Protein AF-A0A960T1N4-F1 (afdb_monomer_lite)

Sequence (589 aa):
AGEVPFADLPDKIVRTATLTGWKQAELLASTSDSPKPLFHDLAARSVGLLTDVRSGGFRKDLSLYLERPASKAPKEPLYMIDGEAGINMSELWVYYNLWRELETGASVAYTTGGSIAPDIARLQIAELRADMLKDPGYIYKQPSFVSIRTLLSFHAREVKVSGRIVKRLAVVADPIVTMWNPLDVPVVLSPAFNSVKFCQIPYDITIKRPSGDEKMSLCRILGGSDKGWQYMTLVVGKTLPVVLKPGEVLMFSQGANTEITSYKAGLNYINAEPGWNFGGGIAFDVKTVDGKYIETAGNETFTYEIEPNSITSYGSQDWLLTGHGLYYKGVSGSESYDIGGLAIDQIHGMPPERIRAAEHLDFFDKIKASGTRPLSFEQLVGRKEAFMRFSFDTKTEADSERPGRFLSRLNPKAFSIDIQSLDAQEAETLPVEVKIEAINDFRNIAVNATGQSYFGGGATAKCGGNIVITHTIPREPPASLAAFQHALANGFHPISSPDSPPLLPQISHAIGNSAASPVIPADRTSSQLTGPRALADHSFLANQALWDSWFLSGVAPQTAPTFSQPREQEEVARDFLGGTRPLPNNRYR

Foldseek 3Di:
DDDDPPPVPPPDPVCVVVDQFPQVVCVVDPHSCVCVVCPVVDGSDDDDAQFLPPPTDHFDAVQVLLQDPPVPQFFAALDDDPNAGWFGSLLVSLQLCCLVQWAAADWDAALLGDTDHRPATAHAQDQAPVVNLVRLNNLLLDWFWFKKKWFKWKFWEFDQDPNATKTFIWIFIWIKTKTWNQEQGKHWHPPKKKKKFAFADQKWKWKAFPVGIFIDGPCVQLVNDPPGGGSEIEIGCNVPTHIAHAQFMWMKIADAPAAAAERDPDYHYGYIGFADHPHYGYIGTDAGPVRHTDIGSDFTKIWMWMGGHQDFQDDPAFQFRMWMWMANPDPDDPRIATQAGETEQGADDSPPGTDGRNVQCVQVPIQDPVLIDMDTSVNNYSHIGTFKMKMKGQDACPPDPQHDDQVFQDLSSLRYHYHYPSDPLSQNFERIGIDMDTDPDCQLQAADPSSFFFDHNDGHPVGGDSGHHDAYRDNHRDQWQLNCLRSSTTRDRSNDGSRDRGATRHGHSLTPDQDADPSDPPVDQWDADPDPHIHGSSNNSSHSSDVSRYHHQQLAFPCGPVRPDTDHSVRSVCCCVVVNDGHPPNVPD

Secondary structure (DSSP, 8-state):
-PPPTTTTS-TT-TTGGGS--GGGGGGGSSSTTTTGGGTTT--SS-----B-TTTSSBPEEHHHHHSS-GGG----BS-EETTEE-SBHHHHHHHHHGGGG-B--S-EE-TTSSEE-TTS-BEE--SSHHHHTT-TTGGGGSPEEEEEEEEEEEEEEEEEETTEEEEEEEEEEEEEEEEE--BSS-EE-TT-EEEEEE----EEEEEEETTEEEEEEHHHHTT-BTTB--SEEEEESSSS--EEPTTBEEEEEEPTT---EEP-SS--EEEEEES---S--EEEE-B-TTS-B-EESS--EEEEEEEE---B--TTS-EEEEEEEEESS-SSSTTEEEEEEEEES-SSS--SS--BGGG-TTTS----GGG---EETTTTBT-EEEEEEEEEEE--TTT-SS-S--TTT--TT--EEEESS--HHHHHHSSEEEEEEE-S-STTS---TTSB--BSS-SSTTT-BSB---BPPPSS---SGGGGGG---SS--TT--TTSPPPBSP-SS-TT-----TTS-TT-SEEEETTTEEEE-HHHHHHHHHHHHEE----S---STT-SS---HHHHHHHHHTTSS--SSTT--

Radius of gyration: 29.97 Å; chains: 1; bounding box: 75×59×112 Å

Structure (mmCIF, N/CA/C/O backbone):
data_AF-A0A960T1N4-F1
#
_entry.id   AF-A0A960T1N4-F1
#
loop_
_atom_site.group_PDB
_atom_site.id
_atom_site.type_symbol
_atom_site.label_atom_id
_atom_site.label_alt_id
_atom_site.label_comp_id
_atom_site.label_asym_id
_atom_site.label_entity_id
_atom_site.label_seq_id
_atom_site.pdbx_PDB_ins_code
_atom_site.Cartn_x
_atom_site.Cartn_y
_atom_site.Cartn_z
_atom_site.occupancy
_atom_site.B_iso_or_equiv
_atom_site.auth_seq_id
_atom_site.auth_comp_id
_atom_site.auth_asym_id
_atom_site.auth_atom_id
_atom_site.pdbx_PDB_model_num
ATOM 1 N N . ALA A 1 1 ? 35.792 -12.967 -68.060 1.00 40.69 1 ALA A N 1
ATOM 2 C CA . ALA A 1 1 ? 35.376 -13.591 -66.791 1.00 40.69 1 ALA A CA 1
ATOM 3 C C . ALA A 1 1 ? 35.907 -12.704 -65.678 1.00 40.69 1 ALA A C 1
ATOM 5 O O . ALA A 1 1 ? 37.091 -12.399 -65.719 1.00 40.69 1 ALA A O 1
ATOM 6 N N . GLY A 1 2 ? 35.039 -12.171 -64.815 1.00 42.47 2 GLY A N 1
ATOM 7 C CA . GLY A 1 2 ? 35.466 -11.286 -63.726 1.00 42.47 2 GLY A CA 1
ATOM 8 C C . GLY A 1 2 ? 36.273 -12.059 -62.687 1.00 42.47 2 GLY A C 1
ATOM 9 O O . GLY A 1 2 ? 36.007 -13.243 -62.477 1.00 42.47 2 GLY A O 1
ATOM 10 N N . GLU A 1 3 ? 37.267 -11.409 -62.085 1.00 47.41 3 GLU A N 1
ATOM 11 C CA . GLU A 1 3 ? 38.031 -11.978 -60.974 1.00 47.41 3 GLU A CA 1
ATOM 12 C C . GLU A 1 3 ? 37.078 -12.431 -59.865 1.00 47.41 3 GLU A C 1
ATOM 14 O O . GLU A 1 3 ? 36.160 -11.704 -59.479 1.00 47.41 3 GLU A O 1
ATOM 19 N N . VAL A 1 4 ? 37.280 -13.658 -59.380 1.00 48.91 4 VAL A N 1
ATOM 20 C CA . VAL A 1 4 ? 36.544 -14.180 -58.230 1.00 48.91 4 VAL A CA 1
ATOM 21 C C . VAL A 1 4 ? 37.052 -13.412 -57.011 1.00 48.91 4 VAL A C 1
ATOM 23 O O . VAL A 1 4 ? 38.241 -13.526 -56.694 1.00 48.91 4 VAL A O 1
ATOM 26 N N . PRO A 1 5 ? 36.207 -12.628 -56.317 1.00 45.28 5 PRO A N 1
ATOM 27 C CA . PRO A 1 5 ? 36.627 -11.988 -55.083 1.00 45.28 5 PRO A CA 1
ATOM 28 C C . PRO A 1 5 ? 37.143 -13.071 -54.133 1.00 45.28 5 PRO A C 1
ATOM 30 O O . PRO A 1 5 ? 36.512 -14.122 -54.013 1.00 45.28 5 PRO A O 1
ATOM 33 N N . PHE A 1 6 ? 38.265 -12.811 -53.459 1.00 58.50 6 PHE A N 1
ATOM 34 C CA . PHE A 1 6 ? 38.874 -13.704 -52.464 1.00 58.50 6 PHE A CA 1
ATOM 35 C C . PHE A 1 6 ? 39.669 -14.916 -52.985 1.00 58.50 6 PHE A C 1
ATOM 37 O O . PHE A 1 6 ? 39.923 -15.837 -52.209 1.00 58.50 6 PHE A O 1
ATOM 44 N N . ALA A 1 7 ? 40.114 -14.906 -54.246 1.00 59.88 7 ALA A N 1
ATOM 45 C CA . ALA A 1 7 ? 41.015 -15.937 -54.784 1.00 59.88 7 ALA A CA 1
ATOM 46 C C . ALA A 1 7 ? 42.318 -16.109 -53.967 1.00 59.88 7 ALA A C 1
ATOM 48 O O . ALA A 1 7 ? 42.868 -17.205 -53.924 1.00 59.88 7 ALA A O 1
ATOM 49 N N . ASP A 1 8 ? 42.751 -15.055 -53.266 1.00 62.91 8 ASP A N 1
ATOM 50 C CA . ASP A 1 8 ? 43.971 -15.043 -52.450 1.00 62.91 8 ASP A CA 1
ATOM 51 C C . ASP A 1 8 ? 43.733 -15.352 -50.957 1.00 62.91 8 ASP A C 1
ATOM 53 O O . ASP A 1 8 ? 44.634 -15.175 -50.132 1.00 62.91 8 ASP A O 1
ATOM 57 N N . LEU A 1 9 ? 42.527 -15.785 -50.555 1.00 56.16 9 LEU A N 1
ATOM 58 C CA . LEU A 1 9 ? 42.321 -16.223 -49.172 1.00 56.16 9 LEU A CA 1
ATOM 59 C C . LEU A 1 9 ? 43.059 -17.551 -48.935 1.00 56.16 9 LEU A C 1
ATOM 61 O O . LEU A 1 9 ? 42.821 -18.513 -49.661 1.00 56.16 9 LEU A O 1
ATOM 65 N N . PRO A 1 10 ? 43.906 -17.659 -47.894 1.00 59.91 10 PRO A N 1
ATOM 66 C CA . PRO A 1 10 ? 44.594 -18.905 -47.590 1.00 59.91 10 PRO A CA 1
ATOM 67 C C . PRO A 1 10 ? 43.589 -20.033 -47.323 1.00 59.91 10 PRO A C 1
ATOM 69 O O . PRO A 1 10 ? 42.675 -19.867 -46.511 1.00 59.91 10 PRO A O 1
ATOM 72 N N . ASP A 1 11 ? 43.812 -21.199 -47.943 1.00 57.75 11 ASP A N 1
ATOM 73 C CA . ASP A 1 11 ? 42.936 -22.391 -47.953 1.00 57.75 11 ASP A CA 1
ATOM 74 C C . ASP A 1 11 ? 42.453 -22.877 -46.569 1.00 57.75 11 ASP A C 1
ATOM 76 O O . ASP A 1 11 ? 41.540 -23.699 -46.463 1.00 57.75 11 ASP A O 1
ATOM 80 N N . LYS A 1 12 ? 43.054 -22.389 -45.477 1.00 55.06 12 LYS A N 1
ATOM 81 C CA . LYS A 1 12 ? 42.706 -22.736 -44.095 1.00 55.06 12 LYS A CA 1
ATOM 82 C C . LYS A 1 12 ? 42.731 -21.529 -43.160 1.00 55.06 12 LYS A C 1
ATOM 84 O O . LYS A 1 12 ? 43.499 -21.481 -42.200 1.00 55.06 12 LYS A O 1
ATOM 89 N N . ILE A 1 13 ? 41.825 -20.577 -43.358 1.00 56.25 13 ILE A N 1
ATOM 90 C CA . ILE A 1 13 ? 41.434 -19.699 -42.249 1.00 56.25 13 ILE A CA 1
ATOM 91 C C . ILE A 1 13 ? 40.570 -20.527 -41.292 1.00 56.25 13 ILE A C 1
ATOM 93 O O . ILE A 1 13 ? 39.386 -20.721 -41.524 1.00 56.25 13 ILE A O 1
ATOM 97 N N . VAL A 1 14 ? 41.139 -21.003 -40.181 1.00 55.75 14 VAL A N 1
ATOM 98 C CA . VAL A 1 14 ? 40.428 -21.813 -39.162 1.00 55.75 14 VAL A CA 1
ATOM 99 C C . VAL A 1 14 ? 39.133 -21.135 -38.664 1.00 55.75 14 VAL A C 1
ATOM 101 O O . VAL A 1 14 ? 38.191 -21.802 -38.248 1.00 55.75 14 VAL A O 1
ATOM 104 N N . ARG A 1 15 ? 39.037 -19.802 -38.774 1.00 53.38 15 ARG A N 1
ATOM 105 C CA . ARG A 1 15 ? 37.844 -19.019 -38.415 1.00 53.38 15 ARG A CA 1
ATOM 106 C C . ARG A 1 15 ? 36.721 -19.026 -39.461 1.00 53.38 15 ARG A C 1
ATOM 108 O O . ARG A 1 15 ? 35.589 -18.733 -39.087 1.00 53.38 15 ARG A O 1
ATOM 115 N N . THR A 1 16 ? 36.944 -19.384 -40.729 1.00 53.34 16 THR A N 1
ATOM 116 C CA . THR A 1 16 ? 35.835 -19.446 -41.709 1.00 53.34 16 THR A CA 1
ATOM 117 C C . THR A 1 16 ? 34.876 -20.599 -41.423 1.00 53.34 16 THR A C 1
ATOM 119 O O . THR A 1 16 ? 33.690 -20.474 -41.705 1.00 53.34 16 THR A O 1
ATOM 122 N N . ALA A 1 17 ? 35.335 -21.660 -40.751 1.00 52.78 17 ALA A N 1
ATOM 123 C CA . ALA A 1 17 ? 34.476 -22.730 -40.235 1.00 52.78 17 ALA A CA 1
ATOM 124 C C . ALA A 1 17 ? 33.491 -22.256 -39.144 1.00 52.78 17 ALA A C 1
ATOM 126 O O . ALA A 1 17 ? 32.502 -22.931 -38.876 1.00 52.78 17 ALA A O 1
ATOM 127 N N . THR A 1 18 ? 33.736 -21.089 -38.533 1.00 53.38 18 THR A N 1
ATOM 128 C CA . THR A 1 18 ? 32.827 -20.465 -37.553 1.00 53.38 18 THR A CA 1
ATOM 129 C C . THR A 1 18 ? 31.870 -19.445 -38.177 1.00 53.38 18 THR A C 1
ATOM 131 O O . THR A 1 18 ? 30.992 -18.925 -37.488 1.00 53.38 18 THR A O 1
ATOM 134 N N . LEU A 1 19 ? 32.004 -19.151 -39.477 1.00 52.41 19 LEU A N 1
ATOM 135 C CA . LEU A 1 19 ? 31.086 -18.256 -40.176 1.00 52.41 19 LEU A CA 1
ATOM 136 C C . LEU A 1 19 ? 29.764 -18.974 -40.454 1.00 52.41 19 LEU A C 1
ATOM 138 O O . LEU A 1 19 ? 29.708 -19.951 -41.196 1.00 52.41 19 LEU A O 1
ATOM 142 N N . THR A 1 20 ? 28.683 -18.427 -39.902 1.00 59.84 20 THR A N 1
ATOM 143 C CA . THR A 1 20 ? 27.304 -18.788 -40.249 1.00 59.84 20 THR A CA 1
ATOM 144 C C . THR A 1 20 ? 27.104 -18.576 -41.758 1.00 59.84 20 THR A C 1
ATOM 146 O O . THR A 1 20 ? 27.259 -17.450 -42.261 1.00 59.84 20 THR A O 1
ATOM 149 N N . GLY A 1 21 ? 26.817 -19.656 -42.488 1.00 68.31 21 GLY A N 1
ATOM 150 C CA . GLY A 1 21 ? 26.819 -19.696 -43.954 1.00 68.31 21 GLY A CA 1
ATOM 151 C C . GLY A 1 21 ? 26.046 -20.894 -44.508 1.00 68.31 21 GLY A C 1
ATOM 152 O O . GLY A 1 21 ? 25.559 -21.724 -43.745 1.00 68.31 21 GLY A O 1
ATOM 153 N N . TRP A 1 22 ? 25.938 -20.992 -45.837 1.00 70.81 22 TRP A N 1
ATOM 154 C CA . TRP A 1 22 ? 25.068 -21.970 -46.516 1.00 70.81 22 TRP A CA 1
ATOM 155 C C . TRP A 1 22 ? 25.285 -23.424 -46.081 1.00 70.81 22 TRP A C 1
ATOM 157 O O . TRP A 1 22 ? 24.331 -24.183 -45.960 1.00 70.81 22 TRP A O 1
ATOM 167 N N . LYS A 1 23 ? 26.531 -23.787 -45.753 1.00 71.62 23 LYS A N 1
ATOM 168 C CA . LYS A 1 23 ? 26.897 -25.125 -45.267 1.00 71.62 23 LYS A CA 1
ATOM 169 C C . LYS A 1 23 ? 26.141 -25.564 -44.009 1.00 71.62 23 LYS A C 1
ATOM 171 O O . LYS A 1 23 ? 26.018 -26.753 -43.770 1.00 71.62 23 LYS A O 1
ATOM 176 N N . GLN A 1 24 ? 25.613 -24.645 -43.199 1.00 71.50 24 GLN A N 1
ATOM 177 C CA . GLN A 1 24 ? 24.796 -25.025 -42.042 1.00 71.50 24 GLN A CA 1
ATOM 178 C C . GLN A 1 24 ? 23.401 -25.519 -42.430 1.00 71.50 24 GLN A C 1
ATOM 180 O O . GLN A 1 24 ? 22.818 -26.287 -41.673 1.00 71.50 24 GLN A O 1
ATOM 185 N N . ALA A 1 25 ? 22.881 -25.149 -43.605 1.00 71.12 25 ALA A N 1
ATOM 186 C CA . ALA A 1 25 ? 21.634 -25.721 -44.111 1.00 71.12 25 ALA A CA 1
ATOM 187 C C . ALA A 1 25 ? 21.772 -27.235 -44.367 1.00 71.12 25 ALA A C 1
ATOM 189 O O . ALA A 1 25 ? 20.788 -27.962 -44.269 1.00 71.12 25 ALA A O 1
ATOM 190 N N . GLU A 1 26 ? 22.996 -27.726 -44.607 1.00 72.94 26 GLU A N 1
ATOM 191 C CA . GLU A 1 26 ? 23.301 -29.158 -44.746 1.00 72.94 26 GLU A CA 1
ATOM 192 C C . GLU A 1 26 ? 23.101 -29.929 -43.430 1.00 72.94 26 GLU A C 1
ATOM 194 O O . GLU A 1 26 ? 22.809 -31.119 -43.470 1.00 72.94 26 GLU A O 1
ATOM 199 N N . LEU A 1 27 ? 23.192 -29.266 -42.266 1.00 71.00 27 LEU A N 1
ATOM 200 C CA . LEU A 1 27 ? 22.958 -29.889 -40.951 1.00 71.00 27 LEU A CA 1
ATOM 201 C C . LEU A 1 27 ? 21.478 -30.195 -40.687 1.00 71.00 27 LEU A C 1
ATOM 203 O O . LEU A 1 27 ? 21.164 -30.999 -39.814 1.00 71.00 27 LEU A O 1
ATOM 207 N N . LEU A 1 28 ? 20.577 -29.523 -41.404 1.00 66.94 28 LEU A N 1
ATOM 208 C CA . LEU A 1 28 ? 19.127 -29.662 -41.258 1.00 66.94 28 LEU A CA 1
ATOM 209 C C . LEU A 1 28 ? 18.521 -30.563 -42.344 1.00 66.94 28 LEU A C 1
ATOM 211 O O . LEU A 1 28 ? 17.302 -30.714 -42.403 1.00 66.94 28 LEU A O 1
ATOM 215 N N . ALA A 1 29 ? 19.355 -31.154 -43.202 1.00 75.81 29 ALA A N 1
ATOM 216 C CA . ALA A 1 29 ? 18.930 -31.958 -44.334 1.00 75.81 29 ALA A CA 1
ATOM 217 C C . ALA A 1 29 ? 19.445 -33.400 -44.247 1.00 75.81 29 ALA A C 1
ATOM 219 O O . ALA A 1 29 ? 20.456 -33.691 -43.614 1.00 75.81 29 ALA A O 1
ATOM 220 N N . SER A 1 30 ? 18.747 -34.319 -44.915 1.00 78.81 30 SER A N 1
ATOM 221 C CA . SER A 1 30 ? 19.113 -35.741 -44.963 1.00 78.81 30 SER A CA 1
ATOM 222 C C . SER A 1 30 ? 20.388 -36.013 -45.770 1.00 78.81 30 SER A C 1
ATOM 224 O O . SER A 1 30 ? 21.045 -37.029 -45.554 1.00 78.81 30 SER A O 1
ATOM 226 N N . THR A 1 31 ? 20.751 -35.112 -46.686 1.00 79.81 31 THR A N 1
ATOM 227 C CA . THR A 1 31 ? 22.010 -35.128 -47.441 1.00 79.81 31 THR A CA 1
ATOM 228 C C . THR A 1 31 ? 22.520 -33.701 -47.647 1.00 79.81 31 THR A C 1
ATOM 230 O O . THR A 1 31 ? 21.728 -32.761 -47.735 1.00 79.81 31 THR A O 1
ATOM 233 N N . SER A 1 32 ? 23.837 -33.533 -47.790 1.00 75.50 32 SER A N 1
ATOM 234 C CA . SER A 1 32 ? 24.477 -32.227 -48.029 1.00 75.50 32 SER A CA 1
ATOM 235 C C . SER A 1 32 ? 24.067 -31.557 -49.348 1.00 75.50 32 SER A C 1
ATOM 237 O O . SER A 1 32 ? 24.200 -30.346 -49.497 1.00 75.50 32 SER A O 1
ATOM 239 N N . ASP A 1 33 ? 23.531 -32.314 -50.307 1.00 80.06 33 ASP A N 1
ATOM 240 C CA . ASP A 1 33 ? 23.063 -31.777 -51.590 1.00 80.06 33 ASP A CA 1
ATOM 241 C C . ASP A 1 33 ? 21.619 -31.259 -51.547 1.00 80.06 33 ASP A C 1
ATOM 243 O O . ASP A 1 33 ? 21.245 -30.412 -52.358 1.00 80.06 33 ASP A O 1
ATOM 247 N N . SER A 1 34 ? 20.813 -31.727 -50.592 1.00 82.31 34 SER A N 1
ATOM 248 C CA . SER A 1 34 ? 19.380 -31.414 -50.507 1.00 82.31 34 SER A CA 1
ATOM 249 C C . SER A 1 34 ? 19.052 -29.911 -50.382 1.00 82.31 34 SER A C 1
ATOM 251 O O . SER A 1 34 ? 18.058 -29.488 -50.968 1.00 82.31 34 SER A O 1
ATOM 253 N N . PRO A 1 35 ? 19.853 -29.066 -49.698 1.00 78.19 35 PRO A N 1
ATOM 254 C CA . PRO A 1 35 ? 19.597 -27.622 -49.625 1.00 78.19 35 PRO A CA 1
ATOM 255 C C . PRO A 1 35 ? 20.037 -26.828 -50.864 1.00 78.19 35 PRO A C 1
ATOM 257 O O . PRO A 1 35 ? 19.716 -25.646 -50.963 1.00 78.19 35 PRO A O 1
ATOM 260 N N . LYS A 1 36 ? 20.805 -27.417 -51.795 1.00 78.75 36 LYS A N 1
ATOM 261 C CA . LYS A 1 36 ? 21.379 -26.688 -52.945 1.00 78.75 36 LYS A CA 1
ATOM 262 C C . LYS A 1 36 ? 20.330 -26.080 -53.889 1.00 78.75 36 LYS A C 1
ATOM 264 O O . LYS A 1 36 ? 20.540 -24.942 -54.299 1.00 78.75 36 LYS A O 1
ATOM 269 N N . PRO A 1 37 ? 19.214 -26.759 -54.230 1.00 84.44 37 PRO A N 1
ATOM 270 C CA . PRO A 1 37 ? 18.174 -26.167 -55.075 1.00 84.44 37 PRO A CA 1
ATOM 271 C C . PRO A 1 37 ? 17.483 -24.966 -54.423 1.00 84.44 37 PRO A C 1
ATOM 273 O O . PRO A 1 37 ? 17.016 -24.081 -55.128 1.00 84.44 37 PRO A O 1
ATOM 276 N N . LEU A 1 38 ? 17.477 -24.910 -53.088 1.00 78.81 38 LEU A N 1
ATOM 277 C CA . LEU A 1 38 ? 16.861 -23.848 -52.296 1.00 78.81 38 LEU A CA 1
ATOM 278 C C . LEU A 1 38 ? 17.796 -22.645 -52.098 1.00 78.81 38 LEU A C 1
ATOM 280 O O . LEU A 1 38 ? 17.579 -21.853 -51.185 1.00 78.81 38 LEU A O 1
ATOM 284 N N . PHE A 1 39 ? 18.852 -22.507 -52.914 1.00 73.12 39 PHE A N 1
ATOM 285 C CA . PHE A 1 39 ? 19.860 -21.441 -52.798 1.00 73.12 39 PHE A CA 1
ATOM 286 C C . PHE A 1 39 ? 19.264 -20.030 -52.726 1.00 73.12 39 PHE A C 1
ATOM 288 O O . PHE A 1 39 ? 19.790 -19.167 -52.027 1.00 73.12 39 PHE A O 1
ATOM 295 N N . HIS A 1 40 ? 18.153 -19.808 -53.427 1.00 73.44 40 HIS A N 1
ATOM 296 C CA . HIS A 1 40 ? 17.436 -18.535 -53.424 1.00 73.44 40 HIS A CA 1
ATOM 297 C C . HIS A 1 40 ? 16.292 -18.471 -52.401 1.00 73.44 40 HIS A C 1
ATOM 299 O O . HIS A 1 40 ? 15.774 -17.386 -52.153 1.00 73.44 40 HIS A O 1
ATOM 305 N N . ASP A 1 41 ? 15.928 -19.604 -51.795 1.00 72.44 41 ASP A N 1
ATOM 306 C CA . ASP A 1 41 ? 14.761 -19.744 -50.915 1.00 72.44 41 ASP A CA 1
ATOM 307 C C . ASP A 1 41 ? 15.138 -19.776 -49.428 1.00 72.44 41 ASP A C 1
ATOM 309 O O . ASP A 1 41 ? 14.337 -19.420 -48.563 1.00 72.44 41 ASP A O 1
ATOM 313 N N . LEU A 1 42 ? 16.361 -20.199 -49.107 1.00 69.50 42 LEU A N 1
ATOM 314 C CA . LEU A 1 42 ? 16.902 -20.161 -47.752 1.00 69.50 42 LEU A CA 1
ATOM 315 C C . LEU A 1 42 ? 17.902 -19.008 -47.635 1.00 69.50 42 LEU A C 1
ATOM 317 O O . LEU A 1 42 ? 18.512 -18.575 -48.604 1.00 69.50 42 LEU A O 1
ATOM 321 N N . ALA A 1 43 ? 18.096 -18.498 -46.426 1.00 67.12 43 ALA A N 1
ATOM 322 C CA . ALA A 1 43 ? 19.183 -17.582 -46.123 1.00 67.12 43 ALA A CA 1
ATOM 323 C C . ALA A 1 43 ? 19.846 -18.047 -44.830 1.00 67.12 43 ALA A C 1
ATOM 325 O O . ALA A 1 43 ? 19.178 -18.285 -43.828 1.00 67.12 43 ALA A O 1
ATOM 326 N N . ALA A 1 44 ? 21.180 -18.121 -44.812 1.00 64.44 44 ALA A N 1
ATOM 327 C CA . ALA A 1 44 ? 21.929 -18.452 -43.594 1.00 64.44 44 ALA A CA 1
ATOM 328 C C . ALA A 1 44 ? 21.851 -17.343 -42.520 1.00 64.44 44 ALA A C 1
ATOM 330 O O . ALA A 1 44 ? 22.433 -17.466 -41.442 1.00 64.44 44 ALA A O 1
ATOM 331 N N . ARG A 1 45 ? 21.199 -16.219 -42.846 1.00 59.47 45 ARG A N 1
ATOM 332 C CA . ARG A 1 45 ? 21.027 -15.028 -42.014 1.00 59.47 45 ARG A CA 1
ATOM 333 C C . ARG A 1 45 ? 19.667 -14.420 -42.343 1.00 59.47 45 ARG A C 1
ATOM 335 O O . ARG A 1 45 ? 19.414 -14.124 -43.505 1.00 59.47 45 ARG A O 1
ATOM 342 N N . SER A 1 46 ? 18.831 -14.198 -41.334 1.00 59.16 46 SER A N 1
ATOM 343 C CA . SER A 1 46 ? 17.655 -13.337 -41.473 1.00 59.16 46 SER A CA 1
ATOM 344 C C . SER A 1 46 ? 18.067 -11.919 -41.084 1.00 59.16 46 SER A C 1
ATOM 346 O O . SER A 1 46 ? 18.477 -11.686 -39.946 1.00 59.16 46 SER A O 1
ATOM 348 N N . VAL A 1 47 ? 18.040 -10.995 -42.045 1.00 64.50 47 VAL A N 1
ATOM 349 C CA . VAL A 1 47 ? 18.208 -9.558 -41.796 1.00 64.50 47 VAL A CA 1
ATOM 350 C C . VAL A 1 47 ? 16.849 -8.931 -42.053 1.00 64.50 47 VAL A C 1
ATOM 352 O O . VAL A 1 47 ? 16.426 -8.792 -43.196 1.00 64.50 47 VAL A O 1
ATOM 355 N N . GLY A 1 48 ? 16.136 -8.642 -40.970 1.00 67.50 48 GLY A N 1
ATOM 356 C CA . GLY A 1 48 ? 14.838 -7.986 -41.016 1.00 67.50 48 GLY A CA 1
ATOM 357 C C . GLY A 1 48 ? 14.979 -6.503 -40.715 1.00 67.50 48 GLY A C 1
ATOM 358 O O . GLY A 1 48 ? 15.804 -6.101 -39.895 1.00 67.50 48 GLY A O 1
ATOM 359 N N . LEU A 1 49 ? 14.144 -5.692 -41.355 1.00 79.38 49 LEU A N 1
ATOM 360 C CA . LEU A 1 49 ? 13.914 -4.326 -40.907 1.00 79.38 49 LEU A CA 1
ATOM 361 C C . LEU A 1 49 ? 13.087 -4.357 -39.617 1.00 79.38 49 LEU A C 1
ATOM 363 O O . LEU A 1 49 ? 12.163 -5.165 -39.488 1.00 79.38 49 LEU A O 1
ATOM 367 N N . LEU A 1 50 ? 13.391 -3.455 -38.682 1.00 85.75 50 LEU A N 1
ATOM 368 C CA . LEU A 1 50 ? 12.576 -3.244 -37.487 1.00 85.75 50 LEU A CA 1
ATOM 369 C C . LEU A 1 50 ? 11.253 -2.599 -37.895 1.00 85.75 50 LEU A C 1
ATOM 371 O O . LEU A 1 50 ? 11.130 -1.377 -37.942 1.00 85.75 50 LEU A O 1
ATOM 375 N N . THR A 1 51 ? 10.279 -3.435 -38.231 1.00 88.88 51 THR A N 1
ATOM 376 C CA . THR A 1 51 ? 8.977 -3.011 -38.743 1.00 88.88 51 THR A CA 1
ATOM 377 C C . THR A 1 51 ? 7.895 -3.137 -37.681 1.00 88.88 51 THR A C 1
ATOM 379 O O . THR A 1 51 ? 7.902 -4.066 -36.864 1.00 88.88 51 THR A O 1
ATOM 382 N N . ASP A 1 52 ? 6.996 -2.158 -37.669 1.00 89.81 52 ASP A N 1
ATOM 383 C CA . ASP A 1 52 ? 5.726 -2.250 -36.961 1.00 89.81 52 ASP A CA 1
ATOM 384 C C . ASP A 1 52 ? 4.784 -3.064 -37.848 1.00 89.81 52 ASP A C 1
ATOM 386 O O . ASP A 1 52 ? 4.294 -2.596 -38.876 1.00 89.81 52 ASP A O 1
ATOM 390 N N . VAL A 1 53 ? 4.591 -4.327 -37.480 1.00 82.12 53 VAL A N 1
ATOM 391 C CA . VAL A 1 53 ? 3.783 -5.276 -38.257 1.00 82.12 53 VAL A CA 1
ATOM 392 C C . VAL A 1 53 ? 2.283 -5.027 -38.115 1.00 82.12 53 VAL A C 1
ATOM 394 O O . VAL A 1 53 ? 1.512 -5.509 -38.940 1.00 82.12 53 VAL A O 1
ATOM 397 N N . ARG A 1 54 ? 1.864 -4.277 -37.090 1.00 84.12 54 ARG A N 1
ATOM 398 C CA . ARG A 1 54 ? 0.459 -3.980 -36.806 1.00 84.12 54 ARG A CA 1
ATOM 399 C C . ARG A 1 54 ? -0.006 -2.755 -37.579 1.00 84.12 54 ARG A C 1
ATOM 401 O O . ARG A 1 54 ? -1.055 -2.792 -38.216 1.00 84.12 54 ARG A O 1
ATOM 408 N N . SER A 1 55 ? 0.763 -1.676 -37.498 1.00 86.69 55 SER A N 1
ATOM 409 C CA . SER A 1 55 ? 0.399 -0.378 -38.079 1.00 86.69 55 SER A CA 1
ATOM 410 C C . SER A 1 55 ? 1.078 -0.123 -39.427 1.00 86.69 55 SER A C 1
ATOM 412 O O . SER A 1 55 ? 0.722 0.822 -40.130 1.00 86.69 55 SER A O 1
ATOM 414 N N . GLY A 1 56 ? 2.050 -0.962 -39.795 1.00 86.88 56 GLY A N 1
ATOM 415 C CA . GLY A 1 56 ? 2.943 -0.730 -40.923 1.00 86.88 56 GLY A CA 1
ATOM 416 C C . GLY A 1 56 ? 4.034 0.297 -40.598 1.00 86.88 56 GLY A C 1
ATOM 417 O O . GLY A 1 56 ? 3.913 1.125 -39.697 1.00 86.88 56 GLY A O 1
ATOM 418 N N . GLY A 1 57 ? 5.120 0.269 -41.372 1.00 89.56 57 GLY A N 1
ATOM 419 C CA . GLY A 1 57 ? 6.252 1.185 -41.203 1.00 89.56 57 GLY A CA 1
ATOM 420 C C . GLY A 1 57 ? 7.322 0.667 -40.239 1.00 89.56 57 GLY A C 1
ATOM 421 O O . GLY A 1 57 ? 7.431 -0.535 -40.003 1.00 89.56 57 GLY A O 1
ATOM 422 N N . PHE A 1 58 ? 8.163 1.574 -39.735 1.00 92.44 58 PHE A N 1
ATOM 423 C CA . PHE A 1 58 ? 9.272 1.242 -38.838 1.00 92.44 58 PHE A CA 1
ATOM 424 C C . PHE A 1 58 ? 8.874 1.361 -37.370 1.00 92.44 58 PHE A C 1
ATOM 426 O O . PHE A 1 58 ? 8.148 2.280 -36.985 1.00 92.44 58 PHE A O 1
ATOM 433 N N . ARG A 1 59 ? 9.428 0.476 -36.539 1.00 93.88 59 ARG A N 1
ATOM 434 C CA . ARG A 1 59 ? 9.350 0.619 -35.084 1.00 93.88 59 ARG A CA 1
ATOM 435 C C . ARG A 1 59 ? 10.077 1.878 -34.632 1.00 93.88 59 ARG A C 1
ATOM 437 O O . ARG A 1 59 ? 11.067 2.298 -35.231 1.00 93.88 59 ARG A O 1
ATOM 444 N N . LYS A 1 60 ? 9.610 2.444 -33.528 1.00 93.94 60 LYS A N 1
ATOM 445 C CA . LYS A 1 60 ? 10.197 3.614 -32.878 1.00 93.94 60 LYS A CA 1
ATOM 446 C C . LYS A 1 60 ? 11.194 3.187 -31.807 1.00 93.94 60 LYS A C 1
ATOM 448 O O . LYS A 1 60 ? 10.989 2.192 -31.112 1.00 93.94 60 LYS A O 1
ATOM 453 N N . ASP A 1 61 ? 12.264 3.959 -31.670 1.00 94.44 61 ASP A N 1
ATOM 454 C CA . ASP A 1 61 ? 13.306 3.697 -30.682 1.00 94.44 61 ASP A CA 1
ATOM 455 C C . ASP A 1 61 ? 12.937 4.300 -29.324 1.00 94.44 61 ASP A C 1
ATOM 457 O O . ASP A 1 61 ? 12.915 5.520 -29.140 1.00 94.44 61 ASP A O 1
ATOM 461 N N . LEU A 1 62 ? 12.651 3.423 -28.370 1.00 96.19 62 LEU A N 1
ATOM 462 C CA . LEU A 1 62 ? 12.269 3.783 -27.017 1.00 96.19 62 LEU A CA 1
ATOM 463 C C . LEU A 1 62 ? 13.465 4.305 -26.201 1.00 96.19 62 LEU A C 1
ATOM 465 O O . LEU A 1 62 ? 13.249 5.108 -25.300 1.00 96.19 62 LEU A O 1
ATOM 469 N N . SER A 1 63 ? 14.713 3.942 -26.536 1.00 95.44 63 SER A N 1
ATOM 470 C CA . SER A 1 63 ? 15.904 4.441 -25.825 1.00 95.44 63 SER A CA 1
ATOM 471 C C . SER A 1 63 ? 16.007 5.950 -26.022 1.00 95.44 63 SER A C 1
ATOM 473 O O . SER A 1 63 ? 16.015 6.719 -25.067 1.00 95.44 63 SER A O 1
ATOM 475 N N . LEU A 1 64 ? 15.952 6.402 -27.277 1.00 94.06 64 LEU A N 1
ATOM 476 C CA . LEU A 1 64 ? 15.944 7.831 -27.604 1.00 94.06 64 LEU A CA 1
ATOM 477 C C . LEU A 1 64 ? 14.704 8.551 -27.060 1.00 94.06 64 LEU A C 1
ATOM 479 O O . LEU A 1 64 ? 14.764 9.728 -26.703 1.00 94.06 64 LEU A O 1
ATOM 483 N N . TYR A 1 65 ? 13.566 7.858 -27.017 1.00 95.94 65 TYR A N 1
ATOM 484 C CA . TYR A 1 65 ? 12.318 8.433 -26.536 1.00 95.94 65 TYR A CA 1
ATOM 485 C C . TYR A 1 65 ? 12.324 8.692 -25.024 1.00 95.94 65 TYR A C 1
ATOM 487 O O . TYR A 1 65 ? 11.820 9.728 -24.584 1.00 95.94 65 TYR A O 1
ATOM 495 N N . LEU A 1 66 ? 12.910 7.780 -24.241 1.00 96.25 66 LEU A N 1
ATOM 496 C CA . LEU A 1 66 ? 12.915 7.835 -22.778 1.00 96.25 66 LEU A CA 1
ATOM 497 C C . LEU A 1 66 ? 14.154 8.520 -22.175 1.00 96.25 66 LEU A C 1
ATOM 499 O O . LEU A 1 66 ? 14.103 8.941 -21.025 1.00 96.25 66 LEU A O 1
ATOM 503 N N . GLU A 1 67 ? 15.223 8.745 -22.944 1.00 94.75 67 GLU A N 1
ATOM 504 C CA . GLU A 1 67 ? 16.388 9.560 -22.526 1.00 94.75 67 GLU A CA 1
ATOM 505 C C . GLU A 1 67 ? 16.116 11.080 -22.531 1.00 94.75 67 GLU A C 1
ATOM 507 O O . GLU A 1 67 ? 17.016 11.907 -22.386 1.00 94.75 67 GLU A O 1
ATOM 512 N N . ARG A 1 68 ? 14.856 11.493 -22.701 1.00 92.94 68 ARG A N 1
ATOM 513 C CA . ARG A 1 68 ? 14.460 12.902 -22.588 1.00 92.94 68 ARG A CA 1
ATOM 514 C C . ARG A 1 68 ? 14.646 13.401 -21.151 1.00 92.94 68 ARG A C 1
ATOM 516 O O . ARG A 1 68 ? 14.372 12.653 -20.216 1.00 92.94 68 ARG A O 1
ATOM 523 N N . PRO A 1 69 ? 15.018 14.679 -20.943 1.00 91.38 69 PRO A N 1
ATOM 524 C CA . PRO A 1 69 ? 15.068 15.255 -19.601 1.00 91.38 69 PRO A CA 1
ATOM 525 C C . PRO A 1 69 ? 13.670 15.282 -18.969 1.00 91.38 69 PRO A C 1
ATOM 527 O O . PRO A 1 69 ? 12.674 15.382 -19.686 1.00 91.38 69 PRO A O 1
ATOM 530 N N . ALA A 1 70 ? 13.595 15.300 -17.635 1.00 88.69 70 ALA A N 1
ATOM 531 C CA . ALA A 1 70 ? 12.333 15.273 -16.882 1.00 88.69 70 ALA A CA 1
ATOM 532 C C . ALA A 1 70 ? 11.310 16.338 -17.335 1.00 88.69 70 ALA A C 1
ATOM 534 O O . ALA A 1 70 ? 10.115 16.067 -17.425 1.00 88.69 70 ALA A O 1
ATOM 535 N N . SER A 1 71 ? 11.768 17.539 -17.713 1.00 89.19 71 SER A N 1
ATOM 536 C CA . SER A 1 71 ? 10.912 18.625 -18.226 1.00 89.19 71 SER A CA 1
ATOM 537 C C . SER A 1 71 ? 10.228 18.319 -19.566 1.00 89.19 71 SER A C 1
ATOM 539 O O . SER A 1 71 ? 9.265 18.990 -19.933 1.00 89.19 71 SER A O 1
ATOM 541 N N . LYS A 1 72 ? 10.722 17.317 -20.299 1.00 91.69 72 LYS A N 1
ATOM 542 C CA . LYS A 1 72 ? 10.191 16.819 -21.574 1.00 91.69 72 LYS A CA 1
ATOM 543 C C . LYS A 1 72 ? 9.832 15.330 -21.501 1.00 91.69 72 LYS A C 1
ATOM 545 O O . LYS A 1 72 ? 9.728 14.690 -22.551 1.00 91.69 72 LYS A O 1
ATOM 550 N N . ALA A 1 73 ? 9.678 14.782 -20.293 1.00 90.31 73 ALA A N 1
ATOM 551 C CA . ALA A 1 73 ? 9.267 13.399 -20.112 1.00 90.31 73 ALA A CA 1
ATOM 552 C C . ALA A 1 73 ? 7.927 13.162 -20.840 1.00 90.31 73 ALA A C 1
ATOM 554 O O . ALA A 1 73 ? 7.019 13.997 -20.722 1.00 90.31 73 ALA A O 1
ATOM 555 N N . PRO A 1 74 ? 7.808 12.078 -21.625 1.00 93.19 74 PRO A N 1
ATOM 556 C CA . PRO A 1 74 ? 6.564 11.731 -22.297 1.00 93.19 74 PRO A CA 1
ATOM 557 C C . PRO A 1 74 ? 5.480 11.387 -21.269 1.00 93.19 74 PRO A C 1
ATOM 559 O O . PRO A 1 74 ? 5.782 10.946 -20.161 1.00 93.19 74 PRO A O 1
ATOM 562 N N . LYS A 1 75 ? 4.215 11.633 -21.617 1.00 90.69 75 LYS A N 1
ATOM 563 C CA . LYS A 1 75 ? 3.067 11.522 -20.689 1.00 90.69 75 LYS A CA 1
ATOM 564 C C . LYS A 1 75 ? 1.884 10.772 -21.272 1.00 90.69 75 LYS A C 1
ATOM 566 O O . LYS A 1 75 ? 0.936 10.468 -20.559 1.00 90.69 75 LYS A O 1
ATOM 571 N N . GLU A 1 76 ? 1.922 10.523 -22.569 1.00 92.56 76 GLU A N 1
ATOM 572 C CA . GLU A 1 76 ? 0.837 9.911 -23.296 1.00 92.56 76 GLU A CA 1
ATOM 573 C C . GLU A 1 76 ? 0.558 8.488 -22.793 1.00 92.56 76 GLU A C 1
ATOM 575 O O . GLU A 1 76 ? 1.489 7.735 -22.478 1.00 92.56 76 GLU A O 1
ATOM 580 N N . PRO A 1 77 ? -0.724 8.120 -22.707 1.00 94.31 77 PRO A N 1
ATOM 581 C CA . PRO A 1 77 ? -1.132 6.772 -22.364 1.00 94.31 77 PRO A CA 1
ATOM 582 C C . PRO A 1 77 ? -0.762 5.803 -23.490 1.00 94.31 77 PRO A C 1
ATOM 584 O O . PRO A 1 77 ? -0.833 6.147 -24.671 1.00 94.31 77 PRO A O 1
ATOM 587 N N . LEU A 1 78 ? -0.402 4.570 -23.132 1.00 94.75 78 LEU A N 1
ATOM 588 C CA . LEU A 1 78 ? -0.244 3.483 -24.102 1.00 94.75 78 LEU A CA 1
ATOM 589 C C . LEU A 1 78 ? -1.600 3.062 -24.687 1.00 94.75 78 LEU A C 1
ATOM 591 O O . LEU A 1 78 ? -1.664 2.616 -25.830 1.00 94.75 78 LEU A O 1
ATOM 595 N N . TYR A 1 79 ? -2.673 3.196 -23.903 1.00 94.50 79 TYR A N 1
ATOM 596 C CA . TYR A 1 79 ? -4.059 2.920 -24.281 1.00 94.50 79 TYR A CA 1
ATOM 597 C C . TYR A 1 79 ? -5.031 3.670 -23.359 1.00 94.50 79 TYR A C 1
ATOM 599 O O . TYR A 1 79 ? -4.679 4.064 -22.247 1.00 94.50 79 TYR A O 1
ATOM 607 N N . MET A 1 80 ? -6.267 3.829 -23.828 1.00 93.88 80 MET A N 1
ATOM 608 C CA . MET A 1 80 ? -7.377 4.451 -23.105 1.00 93.88 80 MET A CA 1
ATOM 609 C C . MET A 1 80 ? -8.572 3.500 -23.114 1.00 93.88 80 MET A C 1
ATOM 611 O O . MET A 1 80 ? -8.829 2.892 -24.154 1.00 93.88 80 MET A O 1
ATOM 615 N N . ILE A 1 81 ? -9.323 3.417 -22.016 1.00 92.50 81 ILE A N 1
ATOM 616 C CA . ILE A 1 81 ? -10.618 2.722 -21.949 1.00 92.50 81 ILE A CA 1
ATOM 617 C C . ILE A 1 81 ? -11.654 3.717 -21.434 1.00 92.50 81 ILE A C 1
ATOM 619 O O . ILE A 1 81 ? -11.459 4.301 -20.379 1.00 92.50 81 ILE A O 1
ATOM 623 N N . ASP A 1 82 ? -12.724 3.945 -22.196 1.00 87.25 82 ASP A N 1
ATOM 624 C CA . ASP A 1 82 ? -13.843 4.825 -21.816 1.00 87.25 82 ASP A CA 1
ATOM 625 C C . ASP A 1 82 ? -13.438 6.237 -21.341 1.00 87.25 82 ASP A C 1
ATOM 627 O O . ASP A 1 82 ? -14.113 6.860 -20.529 1.00 87.25 82 ASP A O 1
ATOM 631 N N . GLY A 1 83 ? -12.338 6.769 -21.884 1.00 86.06 83 GLY A N 1
ATOM 632 C CA . GLY A 1 83 ? -11.804 8.086 -21.519 1.00 86.06 83 GLY A CA 1
ATOM 633 C C . GLY A 1 83 ? -10.816 8.075 -20.349 1.00 86.06 83 GLY A C 1
ATOM 634 O O . GLY A 1 83 ? -10.167 9.094 -20.123 1.00 86.06 83 GLY A O 1
ATOM 635 N N . GLU A 1 84 ? -10.620 6.931 -19.694 1.00 85.88 84 GLU A N 1
ATOM 636 C CA . GLU A 1 84 ? -9.634 6.724 -18.632 1.00 85.88 84 GLU A CA 1
ATOM 637 C C . GLU A 1 84 ? -8.288 6.253 -19.195 1.00 85.88 84 GLU A C 1
ATOM 639 O O . GLU A 1 84 ? -8.218 5.391 -20.082 1.00 85.88 84 GLU A O 1
ATOM 644 N N . ALA A 1 85 ? -7.200 6.819 -18.670 1.00 89.19 85 ALA A N 1
ATOM 645 C CA . ALA A 1 85 ? -5.842 6.477 -19.073 1.00 89.19 85 ALA A CA 1
ATOM 646 C C . ALA A 1 85 ? -5.356 5.190 -18.401 1.00 89.19 85 ALA A C 1
ATOM 648 O O . ALA A 1 85 ? -5.392 5.048 -17.182 1.00 89.19 85 ALA A O 1
ATOM 649 N N . GLY A 1 86 ? -4.858 4.255 -19.211 1.00 92.44 86 GLY A N 1
ATOM 650 C CA . GLY A 1 86 ? -4.115 3.102 -18.718 1.00 92.44 86 GLY A CA 1
ATOM 651 C C . GLY A 1 86 ? -2.642 3.421 -18.463 1.00 92.44 86 GLY A C 1
ATOM 652 O O . GLY A 1 86 ? -2.247 4.581 -18.324 1.00 92.44 86 GLY A O 1
ATOM 653 N N . ILE A 1 87 ? -1.810 2.371 -18.465 1.00 94.19 87 ILE A N 1
ATOM 654 C CA . ILE A 1 87 ? -0.346 2.503 -18.370 1.00 94.19 87 ILE A CA 1
ATOM 655 C C . ILE A 1 87 ? 0.149 3.532 -19.385 1.00 94.19 87 ILE A C 1
ATOM 657 O O . ILE A 1 87 ? -0.261 3.508 -20.546 1.00 94.19 87 ILE A O 1
ATOM 661 N N . ASN A 1 88 ? 1.042 4.418 -18.959 1.00 93.56 88 ASN A N 1
ATOM 662 C CA . ASN A 1 88 ? 1.481 5.554 -19.758 1.00 93.56 88 ASN A CA 1
ATOM 663 C C . ASN A 1 88 ? 3.009 5.664 -19.868 1.00 93.56 88 ASN A C 1
ATOM 665 O O . ASN A 1 88 ? 3.778 5.048 -19.129 1.00 93.56 88 ASN A O 1
ATOM 669 N N . MET A 1 89 ? 3.463 6.481 -20.817 1.00 94.56 89 MET A N 1
ATOM 670 C CA . MET A 1 89 ? 4.888 6.664 -21.093 1.00 94.56 89 MET A CA 1
ATOM 671 C C . MET A 1 89 ? 5.638 7.376 -19.963 1.00 94.56 89 MET A C 1
ATOM 673 O O . MET A 1 89 ? 6.855 7.221 -19.877 1.00 94.56 89 MET A O 1
ATOM 677 N N . SER A 1 90 ? 4.949 8.095 -19.065 1.00 92.31 90 SER A N 1
ATOM 678 C CA . SER A 1 90 ? 5.608 8.717 -17.909 1.00 92.31 90 SER A CA 1
ATOM 679 C C . SER A 1 90 ? 6.041 7.679 -16.877 1.00 92.31 90 SER A C 1
ATOM 681 O O . SER A 1 90 ? 7.147 7.770 -16.352 1.00 92.31 90 SER A O 1
ATOM 683 N N . GLU A 1 91 ? 5.238 6.637 -16.653 1.00 93.31 91 GLU A N 1
ATOM 684 C CA . GLU A 1 91 ? 5.596 5.522 -15.770 1.00 93.31 91 GLU A CA 1
ATOM 685 C C . GLU A 1 91 ? 6.808 4.747 -16.312 1.00 93.31 91 GLU A C 1
ATOM 687 O O . GLU A 1 91 ? 7.729 4.419 -15.557 1.00 93.31 91 GLU A O 1
ATOM 692 N N . LEU A 1 92 ? 6.854 4.515 -17.632 1.00 95.69 92 LEU A N 1
ATOM 693 C CA . LEU A 1 92 ? 8.006 3.880 -18.285 1.00 95.69 92 LEU A CA 1
ATOM 694 C C . LEU A 1 92 ? 9.247 4.767 -18.230 1.00 95.69 92 LEU A C 1
ATOM 696 O O . LEU A 1 92 ? 10.336 4.277 -17.944 1.00 95.69 92 LEU A O 1
ATOM 700 N N . TRP A 1 93 ? 9.088 6.068 -18.476 1.00 96.00 93 TRP A N 1
ATOM 701 C CA . TRP A 1 93 ? 10.177 7.035 -18.399 1.00 96.00 93 TRP A CA 1
ATOM 702 C C . TRP A 1 93 ? 10.809 7.061 -17.007 1.00 96.00 93 TRP A C 1
ATOM 704 O O . TRP A 1 93 ? 12.036 7.045 -16.906 1.00 96.00 93 TRP A O 1
ATOM 714 N N . VAL A 1 94 ? 9.991 7.040 -15.946 1.00 94.75 94 VAL A N 1
ATOM 715 C CA . VAL A 1 94 ? 10.489 6.977 -14.565 1.00 94.75 94 VAL A CA 1
ATOM 716 C C . VAL A 1 94 ? 11.310 5.714 -14.374 1.00 94.75 94 VAL A C 1
ATOM 718 O O . VAL A 1 94 ? 12.489 5.817 -14.050 1.00 94.75 94 VAL A O 1
ATOM 721 N N . TYR A 1 95 ? 10.732 4.537 -14.640 1.00 96.12 95 TYR A N 1
ATOM 722 C CA . TYR A 1 95 ? 11.429 3.264 -14.447 1.00 96.12 95 TYR A CA 1
ATOM 723 C C . TYR A 1 95 ? 12.744 3.191 -15.237 1.00 96.12 95 TYR A C 1
ATOM 725 O O . TYR A 1 95 ? 13.776 2.811 -14.687 1.00 96.12 95 TYR A O 1
ATOM 733 N N . TYR A 1 96 ? 12.726 3.616 -16.503 1.00 96.75 96 TYR A N 1
ATOM 734 C CA . TYR A 1 96 ? 13.899 3.641 -17.374 1.00 96.75 96 TYR A CA 1
ATOM 735 C C . TYR A 1 96 ? 15.036 4.513 -16.818 1.00 96.75 96 TYR A C 1
ATOM 737 O O . TYR A 1 96 ? 16.203 4.166 -16.987 1.00 96.75 96 TYR A O 1
ATOM 745 N N . ASN A 1 97 ? 14.713 5.606 -16.119 1.00 95.69 97 ASN A N 1
ATOM 746 C CA . ASN A 1 97 ? 15.691 6.542 -15.563 1.00 95.69 97 ASN A CA 1
ATOM 747 C C . ASN A 1 97 ? 16.051 6.288 -14.086 1.00 95.69 97 ASN A C 1
ATOM 749 O O . ASN A 1 97 ? 16.969 6.936 -13.586 1.00 95.69 97 ASN A O 1
ATOM 753 N N . LEU A 1 98 ? 15.416 5.330 -13.393 1.00 95.31 98 LEU A N 1
ATOM 754 C CA . LEU A 1 98 ? 15.669 5.061 -11.964 1.00 95.31 98 LEU A CA 1
ATOM 755 C C . LEU A 1 98 ? 17.121 4.708 -11.637 1.00 95.31 98 LEU A C 1
ATOM 757 O O . LEU A 1 98 ? 17.562 4.943 -10.516 1.00 95.31 98 LEU A O 1
ATOM 761 N N . TRP A 1 99 ? 17.886 4.176 -12.591 1.00 94.94 99 TRP A N 1
ATOM 762 C CA . TRP A 1 99 ? 19.303 3.888 -12.367 1.00 94.94 99 TRP A CA 1
ATOM 763 C C . TRP A 1 99 ? 20.112 5.148 -12.012 1.00 94.94 99 TRP A C 1
ATOM 765 O O . TRP A 1 99 ? 21.111 5.044 -11.305 1.00 94.94 99 TRP A O 1
ATOM 775 N N . ARG A 1 100 ? 19.668 6.332 -12.466 1.00 93.75 100 ARG A N 1
ATOM 776 C CA . ARG A 1 100 ? 20.274 7.637 -12.148 1.00 93.75 100 ARG A CA 1
ATOM 777 C C . ARG A 1 100 ? 19.936 8.118 -10.736 1.00 93.75 100 ARG A C 1
ATOM 779 O O . ARG A 1 100 ? 20.644 8.962 -10.204 1.00 93.75 100 ARG A O 1
ATOM 786 N N . GLU A 1 101 ? 18.867 7.582 -10.150 1.00 93.88 101 GLU A N 1
ATOM 787 C CA . GLU A 1 101 ? 18.374 7.919 -8.808 1.00 93.88 101 GLU A CA 1
ATOM 788 C C . GLU A 1 101 ? 19.018 7.059 -7.710 1.00 93.88 101 GLU A C 1
ATOM 790 O O . GLU A 1 101 ? 18.733 7.237 -6.526 1.00 93.88 101 GLU A O 1
ATOM 795 N N . LEU A 1 102 ? 19.854 6.088 -8.092 1.00 94.88 102 LEU A N 1
ATOM 796 C CA . LEU A 1 102 ? 20.555 5.224 -7.155 1.00 94.88 102 LEU A CA 1
ATOM 797 C C . LEU A 1 102 ? 21.709 5.969 -6.490 1.00 94.88 102 LEU A C 1
ATOM 799 O O . LEU A 1 102 ? 22.644 6.424 -7.147 1.00 94.88 102 LEU A O 1
ATOM 803 N N . GLU A 1 103 ? 21.683 6.000 -5.165 1.00 93.44 103 GLU A N 1
ATOM 804 C CA . GLU A 1 103 ? 22.732 6.603 -4.357 1.00 93.44 103 GLU A CA 1
ATOM 805 C C . GLU A 1 103 ? 23.632 5.538 -3.726 1.00 93.44 103 GLU A C 1
ATOM 807 O O . GLU A 1 103 ? 23.164 4.510 -3.239 1.00 93.44 103 GLU A O 1
ATOM 812 N N . THR A 1 104 ? 24.927 5.826 -3.656 1.00 93.31 104 THR A N 1
ATOM 813 C CA . THR A 1 104 ? 25.933 5.096 -2.864 1.00 93.31 104 THR A CA 1
ATOM 814 C C . THR A 1 104 ? 26.665 6.099 -1.974 1.00 93.31 104 THR A C 1
ATOM 816 O O . THR A 1 104 ? 26.720 7.279 -2.321 1.00 93.31 104 THR A O 1
ATOM 819 N N . GLY A 1 105 ? 27.265 5.680 -0.859 1.00 91.44 105 GLY A N 1
ATOM 820 C CA . GLY A 1 105 ? 28.063 6.598 -0.040 1.00 91.44 105 GLY A CA 1
ATOM 821 C C . GLY A 1 105 ? 28.029 6.318 1.456 1.00 91.44 105 GLY A C 1
ATOM 822 O O . GLY A 1 105 ? 28.524 5.299 1.913 1.00 91.44 105 GLY A O 1
ATOM 823 N N . ALA A 1 106 ? 27.542 7.263 2.261 1.00 87.69 106 ALA A N 1
ATOM 824 C CA . ALA A 1 106 ? 27.579 7.119 3.716 1.00 87.69 106 ALA A CA 1
ATOM 825 C C . ALA A 1 106 ? 26.795 5.879 4.182 1.00 87.69 106 ALA A C 1
ATOM 827 O O . ALA A 1 106 ? 25.729 5.569 3.650 1.00 87.69 106 ALA A O 1
ATOM 828 N N . SER A 1 107 ? 27.308 5.184 5.202 1.00 92.75 107 SER A N 1
ATOM 829 C CA . SER A 1 107 ? 26.576 4.072 5.803 1.00 92.75 107 SER A CA 1
ATOM 830 C C . SER A 1 107 ? 25.346 4.593 6.544 1.00 92.75 107 SER A C 1
ATOM 832 O O . SER A 1 107 ? 25.445 5.532 7.333 1.00 92.75 107 SER A O 1
ATOM 834 N N . VAL A 1 108 ? 24.195 3.968 6.300 1.00 94.19 108 VAL A N 1
ATOM 835 C CA . VAL A 1 108 ? 22.910 4.320 6.917 1.00 94.19 108 VAL A CA 1
ATOM 836 C C . VAL A 1 108 ? 22.380 3.103 7.664 1.00 94.19 108 VAL A C 1
ATOM 838 O O . VAL A 1 108 ? 22.312 2.014 7.097 1.00 94.19 108 VAL A O 1
ATOM 841 N N . ALA A 1 109 ? 22.023 3.265 8.937 1.00 96.12 109 ALA A N 1
ATOM 842 C CA . ALA A 1 109 ? 21.494 2.174 9.750 1.00 96.12 109 ALA A CA 1
ATOM 843 C C . ALA A 1 109 ? 20.098 1.746 9.272 1.00 96.12 109 ALA A C 1
ATOM 845 O O . ALA A 1 109 ? 19.244 2.591 9.008 1.00 96.12 109 ALA A O 1
ATOM 846 N N . TYR A 1 110 ? 19.857 0.438 9.200 1.00 97.12 110 TYR A N 1
ATOM 847 C CA . TYR A 1 110 ? 18.517 -0.103 8.977 1.00 97.12 110 TYR A CA 1
ATOM 848 C C . TYR A 1 110 ? 17.656 0.059 10.229 1.00 97.12 110 TYR A C 1
ATOM 850 O O . TYR A 1 110 ? 18.159 -0.041 11.351 1.00 97.12 110 TYR A O 1
ATOM 858 N N . THR A 1 111 ? 16.340 0.187 10.050 1.00 95.62 111 THR A N 1
ATOM 859 C CA . THR A 1 111 ? 15.386 0.254 11.170 1.00 95.62 111 THR A CA 1
ATOM 860 C C . THR A 1 111 ? 15.457 -0.986 12.070 1.00 95.62 111 THR A C 1
ATOM 862 O O . THR A 1 111 ? 15.325 -0.876 13.284 1.00 95.62 111 THR A O 1
ATOM 865 N N . THR A 1 112 ? 15.720 -2.162 11.493 1.00 94.38 112 THR A N 1
ATOM 866 C CA . THR A 1 112 ? 15.806 -3.451 12.207 1.00 94.38 112 THR A CA 1
ATOM 867 C C . THR A 1 112 ? 17.222 -3.829 12.644 1.00 94.38 112 THR A C 1
ATOM 869 O O . THR A 1 112 ? 17.466 -4.971 13.037 1.00 94.38 112 THR A O 1
ATOM 872 N N . GLY A 1 113 ? 18.173 -2.895 12.566 1.00 93.00 113 GLY A N 1
ATOM 873 C CA . GLY A 1 113 ? 19.573 -3.128 12.906 1.00 93.00 113 GLY A CA 1
ATOM 874 C C . GLY A 1 113 ? 20.433 -3.616 11.735 1.00 93.00 113 GLY A C 1
ATOM 875 O O . GLY A 1 113 ? 19.955 -4.162 10.731 1.00 93.00 113 GLY A O 1
ATOM 876 N N . GLY A 1 114 ? 21.741 -3.398 11.895 1.00 94.88 114 GLY A N 1
ATOM 877 C CA . GLY A 1 114 ? 22.721 -3.412 10.809 1.00 94.88 114 GLY A CA 1
ATOM 878 C C . GLY A 1 114 ? 22.718 -2.094 10.027 1.00 94.88 114 GLY A C 1
ATOM 879 O O . GLY A 1 114 ? 21.948 -1.187 10.338 1.00 94.88 114 GLY A O 1
ATOM 880 N N . SER A 1 115 ? 23.551 -2.002 8.989 1.00 96.81 115 SER A N 1
ATOM 881 C CA . SER A 1 115 ? 23.652 -0.796 8.157 1.00 96.81 115 SER A CA 1
ATOM 882 C C . SER A 1 115 ? 23.839 -1.123 6.678 1.00 96.81 115 SER A C 1
ATOM 884 O O . SER A 1 115 ? 24.372 -2.176 6.326 1.00 96.81 115 SER A O 1
ATOM 886 N N . ILE A 1 116 ? 23.421 -0.200 5.814 1.00 96.81 116 ILE A N 1
ATOM 887 C CA . ILE A 1 116 ? 23.739 -0.185 4.386 1.00 96.81 116 ILE A CA 1
ATOM 888 C C . ILE A 1 116 ? 25.244 0.074 4.250 1.00 96.81 116 ILE A C 1
ATOM 890 O O . ILE A 1 116 ? 25.754 1.052 4.807 1.00 96.81 116 ILE A O 1
ATOM 894 N N . ALA A 1 117 ? 25.964 -0.809 3.559 1.00 94.75 117 ALA A N 1
ATOM 895 C CA . ALA A 1 117 ? 27.384 -0.607 3.289 1.00 94.75 117 ALA A CA 1
ATOM 896 C C . ALA A 1 117 ? 27.590 0.474 2.205 1.00 94.75 117 ALA A C 1
ATOM 898 O O . ALA A 1 117 ? 26.705 0.653 1.367 1.00 94.75 117 ALA A O 1
ATOM 899 N N . PRO A 1 118 ? 28.721 1.206 2.205 1.00 93.31 118 PRO A N 1
ATOM 900 C CA . PRO A 1 118 ? 28.913 2.358 1.320 1.00 93.31 118 PRO A CA 1
ATOM 901 C C . PRO A 1 118 ? 28.758 2.111 -0.181 1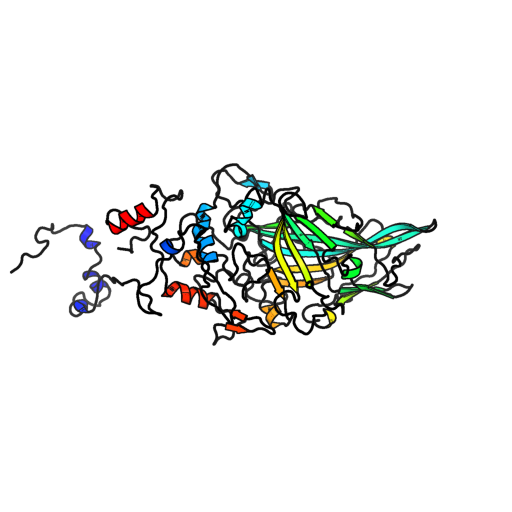.00 93.31 118 PRO A C 1
ATOM 903 O O . PRO A 1 118 ? 28.355 3.005 -0.920 1.00 93.31 118 PRO A O 1
ATOM 906 N N . ASP A 1 119 ? 29.086 0.905 -0.623 1.00 92.31 119 ASP A N 1
ATOM 907 C CA . ASP A 1 119 ? 29.050 0.438 -2.005 1.00 92.31 119 ASP A CA 1
ATOM 908 C C . ASP A 1 119 ? 27.673 -0.095 -2.436 1.00 92.31 119 ASP A C 1
ATOM 910 O O . ASP A 1 119 ? 27.449 -0.361 -3.617 1.00 92.31 119 ASP A O 1
ATOM 914 N N . ILE A 1 120 ? 26.730 -0.232 -1.501 1.00 95.44 120 ILE A N 1
ATOM 915 C CA . ILE A 1 120 ? 25.384 -0.721 -1.791 1.00 95.44 120 ILE A CA 1
ATOM 916 C C . ILE A 1 120 ? 24.501 0.436 -2.250 1.00 95.44 120 ILE A C 1
ATOM 918 O O . ILE A 1 120 ? 24.191 1.356 -1.493 1.00 95.44 120 ILE A O 1
ATOM 922 N N . ALA A 1 121 ? 24.053 0.346 -3.500 1.00 95.62 121 ALA A N 1
ATOM 923 C CA . ALA A 1 121 ? 23.134 1.302 -4.093 1.00 95.62 121 ALA A CA 1
ATOM 924 C C . ALA A 1 121 ? 21.741 1.237 -3.444 1.00 95.62 121 ALA A C 1
ATOM 926 O O . ALA A 1 121 ? 21.153 0.158 -3.320 1.00 95.62 121 ALA A O 1
ATOM 927 N N . ARG A 1 122 ? 21.196 2.402 -3.089 1.00 96.94 122 ARG A N 1
ATOM 928 C CA . ARG A 1 122 ? 19.905 2.582 -2.407 1.00 96.94 122 ARG A CA 1
ATOM 929 C C . ARG A 1 122 ? 19.066 3.666 -3.077 1.00 96.94 122 ARG A C 1
ATOM 931 O O . ARG A 1 122 ? 19.599 4.518 -3.781 1.00 96.94 122 ARG A O 1
ATOM 938 N N . LEU A 1 123 ? 17.767 3.660 -2.801 1.00 97.50 123 LEU A N 1
ATOM 939 C CA . LEU A 1 123 ? 16.876 4.775 -3.111 1.00 97.50 123 LEU A CA 1
ATOM 940 C C . LEU A 1 123 ? 16.613 5.570 -1.832 1.00 97.50 123 LEU A C 1
ATOM 942 O O . LEU A 1 123 ? 16.189 4.997 -0.827 1.00 97.50 123 LEU A O 1
ATOM 946 N N . GLN A 1 124 ? 16.861 6.878 -1.862 1.00 96.19 124 GLN A N 1
ATOM 947 C CA . GLN A 1 124 ? 16.565 7.781 -0.751 1.00 96.19 124 GLN A CA 1
ATOM 948 C C . GLN A 1 124 ? 15.614 8.887 -1.205 1.00 96.19 124 GLN A C 1
ATOM 950 O O . GLN A 1 124 ? 15.765 9.447 -2.289 1.00 96.19 124 GLN A O 1
ATOM 955 N N . ILE A 1 125 ? 14.617 9.191 -0.374 1.00 94.62 125 ILE A N 1
ATOM 956 C CA . ILE A 1 125 ? 13.731 10.333 -0.600 1.00 94.62 125 ILE A CA 1
ATOM 957 C C . ILE A 1 125 ? 14.499 11.653 -0.445 1.00 94.62 125 ILE A C 1
ATOM 959 O O . ILE A 1 125 ? 15.366 11.779 0.417 1.00 94.62 125 ILE A O 1
ATOM 963 N N . ALA A 1 126 ? 14.156 12.662 -1.245 1.00 93.50 126 ALA A N 1
ATOM 964 C CA . ALA A 1 126 ? 14.814 13.963 -1.167 1.00 93.50 126 ALA A CA 1
ATOM 965 C C . ALA A 1 126 ? 14.722 14.585 0.240 1.00 93.50 126 ALA A C 1
ATOM 967 O O . ALA A 1 126 ? 13.693 14.465 0.908 1.00 93.50 126 ALA A O 1
ATOM 968 N N . GLU A 1 127 ? 15.769 15.312 0.643 1.00 91.81 127 GLU A N 1
ATOM 969 C CA . GLU A 1 127 ? 15.916 15.953 1.963 1.00 91.81 127 GLU A CA 1
ATOM 970 C C . GLU A 1 127 ? 14.848 17.019 2.262 1.00 91.81 127 GLU A C 1
ATOM 972 O O . GLU A 1 127 ? 14.489 17.251 3.417 1.00 91.81 127 GLU A O 1
ATOM 977 N N . LEU A 1 128 ? 14.317 17.668 1.220 1.00 91.81 128 LEU A N 1
ATOM 978 C CA . LEU A 1 128 ? 13.312 18.722 1.323 1.00 91.81 128 LEU A CA 1
ATOM 979 C C . LEU A 1 128 ? 12.089 18.395 0.470 1.00 91.81 128 LEU A C 1
ATOM 981 O O . LEU A 1 128 ? 12.202 17.936 -0.668 1.00 91.81 128 LEU A O 1
ATOM 985 N N . ARG A 1 129 ? 10.904 18.770 0.965 1.00 90.00 129 ARG A N 1
ATOM 986 C CA . ARG A 1 129 ? 9.646 18.647 0.212 1.00 90.00 129 ARG A CA 1
ATOM 987 C C . ARG A 1 129 ? 9.708 19.323 -1.157 1.00 90.00 129 ARG A C 1
ATOM 989 O O . ARG A 1 129 ? 9.184 18.791 -2.128 1.00 90.00 129 ARG A O 1
ATOM 996 N N . ALA A 1 130 ? 10.310 20.510 -1.231 1.00 89.88 130 ALA A N 1
ATOM 997 C CA . ALA A 1 130 ? 10.393 21.276 -2.474 1.00 89.88 130 ALA A CA 1
ATOM 998 C C . ALA A 1 130 ? 11.176 20.544 -3.575 1.00 89.88 130 ALA A C 1
ATOM 1000 O O . ALA A 1 130 ? 10.924 20.790 -4.754 1.00 89.88 130 ALA A O 1
ATOM 1001 N N . ASP A 1 131 ? 12.097 19.660 -3.195 1.00 91.75 131 ASP A N 1
ATOM 1002 C CA . ASP A 1 131 ? 12.887 18.861 -4.126 1.00 91.75 131 ASP A CA 1
ATOM 1003 C C . ASP A 1 131 ? 12.203 17.529 -4.426 1.00 91.75 131 ASP A C 1
ATOM 1005 O O . ASP A 1 131 ? 12.162 17.130 -5.584 1.00 91.75 131 ASP A O 1
ATOM 1009 N N . MET A 1 132 ? 11.534 16.923 -3.437 1.00 91.06 132 MET A N 1
ATOM 1010 C CA . MET A 1 132 ? 10.652 15.769 -3.660 1.00 91.06 132 MET A CA 1
ATOM 1011 C C . MET A 1 132 ? 9.565 16.071 -4.705 1.00 91.06 132 MET A C 1
ATOM 1013 O O . MET A 1 132 ? 9.326 15.265 -5.593 1.00 91.06 132 MET A O 1
ATOM 1017 N N . LEU A 1 133 ? 8.966 17.266 -4.691 1.00 88.06 133 LEU A N 1
ATOM 1018 C CA . LEU A 1 133 ? 7.968 17.664 -5.699 1.00 88.06 133 LEU A CA 1
ATOM 1019 C C . LEU A 1 133 ? 8.519 17.774 -7.131 1.00 88.06 133 LEU A C 1
ATOM 1021 O O . LEU A 1 133 ? 7.744 17.892 -8.080 1.00 88.06 133 LEU A O 1
ATOM 1025 N N . LYS A 1 134 ? 9.843 17.786 -7.291 1.00 88.31 134 LYS A N 1
ATOM 1026 C CA . LYS A 1 134 ? 10.533 17.791 -8.586 1.00 88.31 134 LYS A CA 1
ATOM 1027 C C . LYS A 1 134 ? 11.128 16.423 -8.919 1.00 88.31 134 LYS A C 1
ATOM 1029 O O . LYS A 1 134 ? 11.690 16.285 -10.000 1.00 88.31 134 LYS A O 1
ATOM 1034 N N . ASP A 1 135 ? 11.031 15.459 -8.005 1.00 89.38 135 ASP A N 1
ATOM 1035 C CA . ASP A 1 135 ? 11.572 14.111 -8.124 1.00 89.38 135 ASP A CA 1
ATOM 1036 C C . ASP A 1 135 ? 10.514 13.185 -8.745 1.00 89.38 135 ASP A C 1
ATOM 1038 O O . ASP A 1 135 ? 9.594 12.736 -8.059 1.00 89.38 135 ASP A O 1
ATOM 1042 N N . PRO A 1 136 ? 10.613 12.865 -10.044 1.00 85.75 136 PRO A N 1
ATOM 1043 C CA . PRO A 1 136 ? 9.645 11.998 -10.706 1.00 85.75 136 PRO A CA 1
ATOM 1044 C C . PRO A 1 136 ? 9.735 10.536 -10.230 1.00 85.75 136 PRO A C 1
ATOM 1046 O O . PRO A 1 136 ? 8.819 9.756 -10.482 1.00 85.75 136 PRO A O 1
ATOM 1049 N N . GLY A 1 137 ? 10.819 10.153 -9.546 1.00 89.69 137 GLY A N 1
ATOM 1050 C CA . GLY A 1 137 ? 11.034 8.828 -8.972 1.00 89.69 137 GLY A CA 1
ATOM 1051 C C . GLY A 1 137 ? 10.606 8.702 -7.508 1.00 89.69 137 GLY A C 1
ATOM 1052 O O . GLY A 1 137 ? 10.765 7.616 -6.943 1.00 89.69 137 GLY A O 1
ATOM 1053 N N . TYR A 1 138 ? 10.049 9.754 -6.884 1.00 90.38 138 TYR A N 1
ATOM 1054 C CA . TYR A 1 138 ? 9.762 9.772 -5.440 1.00 90.38 138 TYR A CA 1
ATOM 1055 C C . TYR A 1 138 ? 8.906 8.583 -4.984 1.00 90.38 138 TYR A C 1
ATOM 1057 O O . TYR A 1 138 ? 9.093 8.063 -3.884 1.00 90.38 138 TYR A O 1
ATOM 1065 N N . ILE A 1 139 ? 8.002 8.108 -5.845 1.00 88.94 139 ILE A N 1
ATOM 1066 C CA . ILE A 1 139 ? 7.101 6.993 -5.554 1.00 88.94 139 ILE A CA 1
ATOM 1067 C C . ILE A 1 139 ? 7.865 5.678 -5.291 1.00 88.94 139 ILE A C 1
ATOM 1069 O O . ILE A 1 139 ? 7.466 4.880 -4.442 1.00 88.94 139 ILE A O 1
ATOM 1073 N N . TYR A 1 140 ? 9.019 5.470 -5.939 1.00 93.69 140 TYR A N 1
ATOM 1074 C CA . TYR A 1 140 ? 9.905 4.320 -5.702 1.00 93.69 140 TYR A CA 1
ATOM 1075 C C . TYR A 1 140 ? 10.742 4.475 -4.422 1.00 93.69 140 TYR A C 1
ATOM 1077 O O . TYR A 1 140 ? 11.213 3.481 -3.874 1.00 93.69 140 TYR A O 1
ATOM 1085 N N . LYS A 1 141 ? 10.884 5.704 -3.913 1.00 94.25 141 LYS A N 1
ATOM 1086 C CA . LYS A 1 141 ? 11.614 6.054 -2.682 1.00 94.25 141 LYS A CA 1
ATOM 1087 C C . LYS A 1 141 ? 10.730 5.977 -1.423 1.00 94.25 141 LYS A C 1
ATOM 1089 O O . LYS A 1 141 ? 11.152 6.384 -0.344 1.00 94.25 141 LYS A O 1
ATOM 1094 N N . GLN A 1 142 ? 9.507 5.455 -1.549 1.00 91.56 142 GLN A N 1
ATOM 1095 C CA . GLN A 1 142 ? 8.569 5.212 -0.449 1.00 91.56 142 GLN A CA 1
ATOM 1096 C C . GLN A 1 142 ? 8.363 3.706 -0.235 1.00 91.56 142 GLN A C 1
ATOM 1098 O O . GLN A 1 142 ? 8.272 2.965 -1.220 1.00 91.56 142 GLN A O 1
ATOM 1103 N N . PRO A 1 143 ? 8.218 3.222 1.010 1.00 94.25 143 PRO A N 1
ATOM 1104 C CA . PRO A 1 143 ? 7.704 1.879 1.244 1.00 94.25 143 PRO A 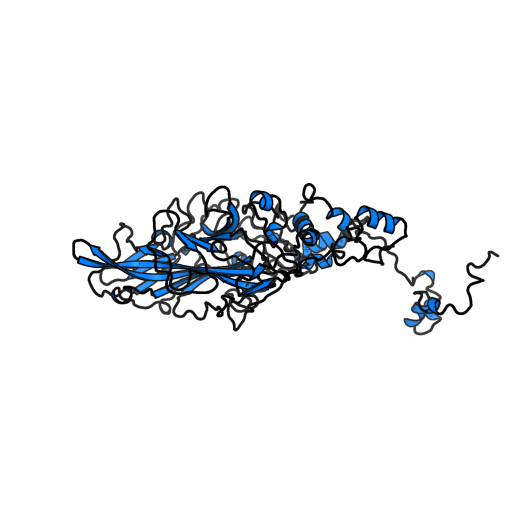CA 1
ATOM 1105 C C . PRO A 1 143 ? 6.224 1.785 0.842 1.00 94.25 143 PRO A C 1
ATOM 1107 O O . PRO A 1 143 ? 5.524 2.785 0.698 1.00 94.25 143 PRO A O 1
ATOM 1110 N N . SER A 1 144 ? 5.744 0.563 0.653 1.00 93.75 144 SER A N 1
ATOM 1111 C CA . SER A 1 144 ? 4.354 0.266 0.315 1.00 93.75 144 SER A CA 1
ATOM 1112 C C . SER A 1 144 ? 3.580 -0.155 1.556 1.00 93.75 144 SER A C 1
ATOM 1114 O O . SER A 1 144 ? 4.087 -0.931 2.362 1.00 93.75 144 SER A O 1
ATOM 1116 N N . PHE A 1 145 ? 2.355 0.337 1.724 1.00 93.38 145 PHE A N 1
ATOM 1117 C CA . PHE A 1 145 ? 1.484 -0.071 2.826 1.00 93.38 145 PHE A CA 1
ATOM 1118 C C . PHE A 1 145 ? 0.782 -1.379 2.459 1.00 93.38 145 PHE A C 1
ATOM 1120 O O . PHE A 1 145 ? 0.088 -1.433 1.449 1.00 93.38 145 PHE A O 1
ATOM 1127 N N . VAL A 1 146 ? 0.969 -2.428 3.264 1.00 93.38 146 VAL A N 1
ATOM 1128 C CA . VAL A 1 146 ? 0.323 -3.740 3.047 1.00 93.38 146 VAL A CA 1
ATOM 1129 C C . VAL A 1 146 ? -0.766 -4.041 4.071 1.00 93.38 146 VAL A C 1
ATOM 1131 O O . VAL A 1 146 ? -1.639 -4.861 3.814 1.00 93.38 146 VAL A O 1
ATOM 1134 N N . SER A 1 147 ? -0.747 -3.371 5.225 1.00 93.56 147 SER A N 1
ATOM 1135 C CA . SER A 1 147 ? -1.888 -3.377 6.139 1.00 93.56 147 SER A CA 1
ATOM 1136 C C . SER A 1 147 ? -1.955 -2.118 6.985 1.00 93.56 147 SER A C 1
ATOM 1138 O O . SER A 1 147 ? -0.928 -1.650 7.483 1.00 93.56 147 SER A O 1
ATOM 1140 N N . ILE A 1 148 ? -3.167 -1.628 7.223 1.00 94.56 148 ILE A N 1
ATOM 1141 C CA . ILE A 1 148 ? -3.484 -0.560 8.173 1.00 94.56 148 ILE A CA 1
ATOM 1142 C C . ILE A 1 148 ? -4.628 -1.072 9.046 1.00 94.56 148 ILE A C 1
ATOM 1144 O O . ILE A 1 148 ? -5.715 -1.362 8.554 1.00 94.56 148 ILE A O 1
ATOM 1148 N N . ARG A 1 149 ? -4.389 -1.226 10.349 1.00 93.81 149 ARG A N 1
ATOM 1149 C CA . ARG A 1 149 ? -5.332 -1.853 11.281 1.00 93.81 149 ARG A CA 1
ATOM 1150 C C . ARG A 1 149 ? -5.523 -0.998 12.522 1.00 93.81 149 ARG A C 1
ATOM 1152 O O . ARG A 1 149 ? -4.580 -0.391 13.021 1.00 93.81 149 ARG A O 1
ATOM 1159 N N . THR A 1 150 ? -6.742 -0.995 13.042 1.00 93.94 150 THR A N 1
ATOM 1160 C CA . THR A 1 150 ? -7.055 -0.483 14.376 1.00 93.94 150 THR A CA 1
ATOM 1161 C C . THR A 1 150 ? -7.517 -1.638 15.244 1.00 93.94 150 THR A C 1
ATOM 1163 O O . THR A 1 150 ? -8.479 -2.329 14.906 1.00 93.94 150 THR A O 1
ATOM 1166 N N . LEU A 1 151 ? -6.849 -1.837 16.375 1.00 95.06 151 LEU A N 1
ATOM 1167 C CA . LEU A 1 151 ? -7.337 -2.702 17.440 1.00 95.06 151 LEU A CA 1
ATOM 1168 C C . LEU A 1 151 ? -8.118 -1.842 18.440 1.00 95.06 151 LEU A C 1
ATOM 1170 O O . LEU A 1 151 ? -7.596 -0.860 18.963 1.00 95.06 151 LEU A O 1
ATOM 1174 N N . LEU A 1 152 ? -9.371 -2.212 18.691 1.00 95.94 152 LEU A N 1
ATOM 1175 C CA . LEU A 1 152 ? -10.246 -1.563 19.657 1.00 95.94 152 LEU A CA 1
ATOM 1176 C C . LEU A 1 152 ? -10.365 -2.415 20.919 1.00 95.94 152 LEU A C 1
ATOM 1178 O O . LEU A 1 152 ? -10.625 -3.623 20.865 1.00 95.94 152 LEU A O 1
ATOM 1182 N N . SER A 1 153 ? -10.191 -1.759 22.063 1.00 96.38 153 SER A N 1
ATOM 1183 C CA . SER A 1 153 ? -10.272 -2.381 23.384 1.00 96.38 153 SER A CA 1
ATOM 1184 C C . SER A 1 153 ? -11.205 -1.609 24.308 1.00 96.38 153 SER A C 1
ATOM 1186 O O . SER A 1 153 ? -11.236 -0.383 24.274 1.00 96.38 153 SER A O 1
ATOM 1188 N N . PHE A 1 154 ? -11.929 -2.300 25.181 1.00 97.19 154 PHE A N 1
ATOM 1189 C CA . PHE A 1 154 ? -12.610 -1.659 26.301 1.00 97.19 154 PHE A CA 1
ATOM 1190 C C . PHE A 1 154 ? -11.614 -1.328 27.404 1.00 97.19 154 PHE A C 1
ATOM 1192 O O . PHE A 1 154 ? -10.691 -2.096 27.654 1.00 97.19 154 PHE A O 1
ATOM 1199 N N . HIS A 1 155 ? -11.826 -0.215 28.090 1.00 96.31 155 HIS A N 1
ATOM 1200 C CA . HIS A 1 155 ? -11.042 0.226 29.239 1.00 96.31 155 HIS A CA 1
ATOM 1201 C C . HIS A 1 155 ? -11.952 0.981 30.211 1.00 96.31 155 HIS A C 1
ATOM 1203 O O . HIS A 1 155 ? -12.943 1.572 29.784 1.00 96.31 155 HIS A O 1
ATOM 1209 N N . ALA A 1 156 ? -11.632 0.991 31.504 1.00 95.06 156 ALA A N 1
ATOM 1210 C CA . ALA A 1 156 ? -12.331 1.815 32.479 1.00 95.06 156 ALA A CA 1
ATOM 1211 C C . ALA A 1 156 ? -11.355 2.670 33.287 1.00 95.06 156 ALA A C 1
ATOM 1213 O O . ALA A 1 156 ? -10.277 2.227 33.687 1.00 95.06 156 ALA A O 1
ATOM 1214 N N . ARG A 1 157 ? -11.771 3.909 33.553 1.00 92.81 157 ARG A N 1
ATOM 1215 C CA . ARG A 1 157 ? -11.021 4.873 34.362 1.00 92.81 157 ARG A CA 1
ATOM 1216 C C . ARG A 1 157 ? -11.812 5.251 35.594 1.00 92.81 157 ARG A C 1
ATOM 1218 O O . ARG A 1 157 ? -13.012 5.502 35.510 1.00 92.81 157 ARG A O 1
ATOM 1225 N N . GLU A 1 158 ? -11.131 5.334 36.726 1.00 94.25 158 GLU A N 1
ATOM 1226 C CA . GLU A 1 158 ? -11.726 5.866 37.943 1.00 94.25 158 GLU A CA 1
ATOM 1227 C C . GLU A 1 158 ? -11.768 7.392 37.880 1.00 94.25 158 GLU A C 1
ATOM 1229 O O . GLU A 1 158 ? -10.751 8.063 37.706 1.00 94.25 158 GLU A O 1
ATOM 1234 N N . VAL A 1 159 ? -12.969 7.949 38.004 1.00 93.56 159 VAL A N 1
ATOM 1235 C CA . VAL A 1 159 ? -13.219 9.389 37.961 1.00 93.56 159 VAL A CA 1
ATOM 1236 C C . VAL A 1 159 ? -14.025 9.776 39.192 1.00 93.56 159 VAL A C 1
ATOM 1238 O O . VAL A 1 159 ? -14.958 9.082 39.591 1.00 93.56 159 VAL A O 1
ATOM 1241 N N . LYS A 1 160 ? -13.684 10.906 39.813 1.00 95.00 160 LYS A N 1
ATOM 1242 C CA . LYS A 1 160 ? -14.449 11.443 40.940 1.00 95.00 160 LYS A CA 1
ATOM 1243 C C . LYS A 1 160 ? -15.610 12.292 40.421 1.00 95.00 160 LYS A C 1
ATOM 1245 O O . LYS A 1 160 ? -15.389 13.377 39.891 1.00 95.00 160 LYS A O 1
ATOM 1250 N N . VAL A 1 161 ? -16.841 11.826 40.612 1.00 92.75 161 VAL A N 1
ATOM 1251 C CA . VAL A 1 161 ? -18.077 12.528 40.237 1.00 92.75 161 VAL A CA 1
ATOM 1252 C C . VAL A 1 161 ? -18.898 12.773 41.500 1.00 92.75 161 VAL A C 1
ATOM 1254 O O . VAL A 1 161 ? -19.223 11.842 42.235 1.00 92.75 161 VAL A O 1
ATOM 1257 N N . SER A 1 162 ? -19.193 14.041 41.798 1.00 90.88 162 SER A N 1
ATOM 1258 C CA . SER A 1 162 ? -19.987 14.444 42.975 1.00 90.88 162 SER A CA 1
ATOM 1259 C C . SER A 1 162 ? -19.508 13.818 44.297 1.00 90.88 162 SER A C 1
ATOM 1261 O O . SER A 1 162 ? -20.302 13.404 45.138 1.00 90.88 162 SER A O 1
ATOM 1263 N N . GLY A 1 163 ? -18.186 13.707 44.471 1.00 89.50 163 GLY A N 1
ATOM 1264 C CA . GLY A 1 163 ? -17.564 13.153 45.678 1.00 89.50 163 GLY A CA 1
ATOM 1265 C C . GLY A 1 163 ? -17.440 11.625 45.723 1.00 89.50 163 GLY A C 1
ATOM 1266 O O . GLY A 1 163 ? -16.772 11.126 46.624 1.00 89.50 163 GLY A O 1
ATOM 1267 N N . ARG A 1 164 ? -18.004 10.891 44.756 1.00 92.31 164 ARG A N 1
ATOM 1268 C CA . ARG A 1 164 ? -17.908 9.425 44.648 1.00 92.31 164 ARG A CA 1
ATOM 1269 C C . ARG A 1 164 ? -16.959 9.026 43.523 1.00 92.31 164 ARG A C 1
ATOM 1271 O O . ARG A 1 164 ? -16.886 9.715 42.509 1.00 92.31 164 ARG A O 1
ATOM 1278 N N . ILE A 1 165 ? -16.237 7.924 43.705 1.00 94.62 165 ILE A N 1
ATOM 1279 C CA . ILE A 1 165 ? -15.453 7.315 42.626 1.00 94.62 165 ILE A CA 1
ATOM 1280 C C . ILE A 1 165 ? -16.415 6.495 41.766 1.00 94.62 165 ILE A C 1
ATOM 1282 O O . ILE A 1 165 ? -17.153 5.657 42.282 1.00 94.62 165 ILE A O 1
ATOM 1286 N N . VAL A 1 166 ? -16.420 6.770 40.467 1.00 95.38 166 VAL A N 1
ATOM 1287 C CA . VAL A 1 166 ? -17.138 5.995 39.453 1.00 95.38 166 VAL A CA 1
ATOM 1288 C C . VAL A 1 166 ? -16.144 5.465 38.431 1.00 95.38 166 VAL A C 1
ATOM 1290 O O . VAL A 1 166 ? -15.120 6.091 38.162 1.00 95.38 166 VAL A O 1
ATOM 1293 N N . LYS A 1 167 ? -16.454 4.313 37.848 1.00 95.75 167 LYS A N 1
ATOM 1294 C CA . LYS A 1 167 ? -15.682 3.690 36.774 1.00 95.75 167 LYS A CA 1
ATOM 1295 C C . LYS A 1 167 ? -16.330 4.086 35.462 1.00 95.75 167 LYS A C 1
ATOM 1297 O O . LYS A 1 167 ? -17.460 3.683 35.194 1.00 95.75 167 LYS A O 1
ATOM 1302 N N . ARG A 1 168 ? -15.637 4.899 34.673 1.00 95.44 168 ARG A N 1
ATOM 1303 C CA . ARG A 1 168 ? -16.099 5.406 33.381 1.00 95.44 168 ARG A CA 1
ATOM 1304 C C . ARG A 1 168 ? -15.534 4.567 32.248 1.00 95.44 168 ARG A C 1
ATOM 1306 O O . ARG A 1 168 ? -14.319 4.389 32.178 1.00 95.44 168 ARG A O 1
ATOM 1313 N N . LEU A 1 169 ? -16.410 4.076 31.377 1.00 96.19 169 LEU A N 1
ATOM 1314 C CA . LEU A 1 169 ? -16.050 3.256 30.226 1.00 96.19 169 LEU A CA 1
ATOM 1315 C C . LEU A 1 169 ? -15.426 4.111 29.116 1.00 96.19 169 LEU A C 1
ATOM 1317 O O . LEU A 1 169 ? -15.913 5.195 28.791 1.00 96.19 169 LEU A O 1
ATOM 1321 N N . ALA A 1 170 ? -14.377 3.579 28.502 1.00 95.62 170 ALA A N 1
ATOM 1322 C CA . ALA A 1 170 ? -13.700 4.130 27.342 1.00 95.62 170 ALA A CA 1
ATOM 1323 C C . ALA A 1 170 ? -13.430 3.029 26.302 1.00 95.62 170 ALA A C 1
ATOM 1325 O O . ALA A 1 170 ? -13.267 1.855 26.648 1.00 95.62 170 ALA A O 1
ATOM 1326 N N . VAL A 1 171 ? -13.343 3.424 25.034 1.00 96.50 171 VAL A N 1
ATOM 1327 C CA . VAL A 1 171 ? -12.781 2.608 23.951 1.00 96.50 171 VAL A CA 1
ATOM 1328 C C . VAL A 1 171 ? -11.364 3.097 23.680 1.00 96.50 171 VAL A C 1
ATOM 1330 O O . VAL A 1 171 ? -11.151 4.286 23.470 1.00 96.50 171 VAL A O 1
ATOM 1333 N N . VAL A 1 172 ? -10.392 2.193 23.698 1.00 95.56 172 VAL A N 1
ATOM 1334 C CA . VAL A 1 172 ? -8.992 2.475 23.369 1.00 95.56 172 VAL A CA 1
ATOM 1335 C C . VAL A 1 172 ? -8.726 2.049 21.935 1.00 95.56 172 VAL A C 1
ATOM 1337 O O . VAL A 1 172 ? -9.018 0.906 21.587 1.00 95.56 172 VAL A O 1
ATOM 1340 N N . ALA A 1 173 ? -8.168 2.952 21.130 1.00 94.75 173 ALA A N 1
ATOM 1341 C CA . ALA A 1 173 ? -7.705 2.664 19.778 1.00 94.75 173 ALA A CA 1
ATOM 1342 C C . ALA A 1 173 ? -6.179 2.491 19.747 1.00 94.75 173 ALA A C 1
ATOM 1344 O O . ALA A 1 173 ? -5.435 3.391 20.147 1.00 94.75 173 ALA A O 1
ATOM 1345 N N . ASP A 1 174 ? -5.734 1.343 19.240 1.00 94.75 174 ASP A N 1
ATOM 1346 C CA . ASP A 1 174 ? -4.332 1.006 18.996 1.00 94.75 174 ASP A CA 1
ATOM 1347 C C . ASP A 1 174 ? -4.067 0.926 17.482 1.00 94.75 174 ASP A C 1
ATOM 1349 O O . ASP A 1 174 ? -4.676 0.088 16.803 1.00 94.75 174 ASP A O 1
ATOM 1353 N N . PRO A 1 175 ? -3.183 1.773 16.930 1.00 94.31 175 PRO A N 1
ATOM 1354 C CA . PRO A 1 175 ? -2.831 1.738 15.516 1.00 94.31 175 PRO A CA 1
ATOM 1355 C C . PRO A 1 175 ? -1.777 0.668 15.217 1.00 94.31 175 PRO A C 1
ATOM 1357 O O . PRO A 1 175 ? -0.777 0.537 15.922 1.00 94.31 175 PRO A O 1
ATOM 1360 N N . ILE A 1 176 ? -1.957 -0.048 14.110 1.00 95.31 176 ILE A N 1
ATOM 1361 C CA . ILE A 1 176 ? -0.979 -1.002 13.580 1.00 95.31 176 ILE A CA 1
ATOM 1362 C C . ILE A 1 176 ? -0.839 -0.756 12.085 1.00 95.31 176 ILE A C 1
ATOM 1364 O O . ILE A 1 176 ? -1.830 -0.749 11.358 1.00 95.31 176 ILE A O 1
ATOM 1368 N N . VAL A 1 177 ? 0.387 -0.574 11.614 1.00 96.38 177 VAL A N 1
ATOM 1369 C CA . VAL A 1 177 ? 0.688 -0.408 10.191 1.00 96.38 177 VAL A CA 1
ATOM 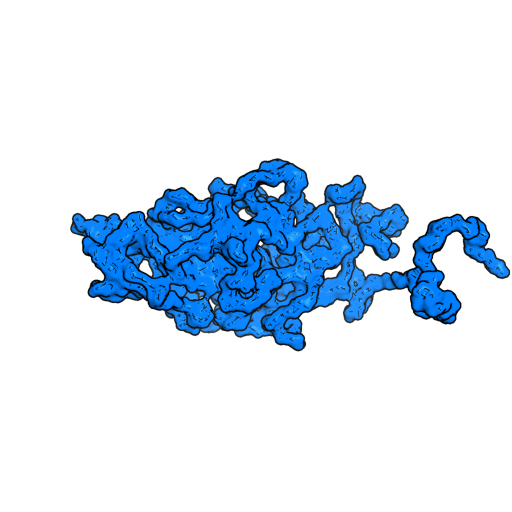1370 C C . VAL A 1 177 ? 1.787 -1.380 9.804 1.00 96.38 177 VAL A C 1
ATOM 1372 O O . VAL A 1 177 ? 2.772 -1.513 10.521 1.00 96.38 177 VAL A O 1
ATOM 1375 N N . THR A 1 178 ? 1.648 -2.036 8.658 1.00 97.00 178 THR A N 1
ATOM 1376 C CA . THR A 1 178 ? 2.716 -2.850 8.073 1.00 97.00 178 THR A CA 1
ATOM 1377 C C . THR A 1 178 ? 3.115 -2.259 6.733 1.00 97.00 178 THR A C 1
ATOM 1379 O O . THR A 1 178 ? 2.278 -2.019 5.860 1.00 97.00 178 THR A O 1
ATOM 1382 N N . MET A 1 179 ? 4.410 -2.005 6.607 1.00 97.00 179 MET A N 1
ATOM 1383 C CA . MET A 1 179 ? 5.076 -1.462 5.438 1.00 97.00 179 MET A CA 1
ATOM 1384 C C . MET A 1 179 ? 5.956 -2.533 4.800 1.00 97.00 179 MET A C 1
ATOM 1386 O O . MET A 1 179 ? 6.500 -3.396 5.487 1.00 97.00 179 MET A O 1
ATOM 1390 N N . TRP A 1 180 ? 6.131 -2.450 3.491 1.00 97.50 180 TRP A N 1
ATOM 1391 C CA . TRP A 1 180 ? 6.906 -3.394 2.702 1.00 97.50 180 TRP A CA 1
ATOM 1392 C C . TRP A 1 180 ? 7.772 -2.658 1.681 1.00 97.50 180 TRP A C 1
ATOM 1394 O O . TRP A 1 180 ? 7.301 -1.752 0.992 1.00 97.50 180 TRP A O 1
ATOM 1404 N N . ASN A 1 181 ? 9.039 -3.048 1.565 1.00 98.19 181 ASN A N 1
ATOM 1405 C CA . ASN A 1 181 ? 9.896 -2.643 0.460 1.00 98.19 181 ASN A CA 1
ATOM 1406 C C . ASN A 1 181 ? 9.830 -3.698 -0.660 1.00 98.19 181 ASN A C 1
ATOM 1408 O O . ASN A 1 181 ? 10.449 -4.747 -0.514 1.00 98.19 181 ASN A O 1
ATOM 1412 N N . PRO A 1 182 ? 9.142 -3.444 -1.790 1.00 97.00 182 PRO A N 1
ATOM 1413 C CA . PRO A 1 182 ? 9.035 -4.419 -2.879 1.00 97.00 182 PRO A CA 1
ATOM 1414 C C . PRO A 1 182 ? 10.313 -4.588 -3.711 1.00 97.00 182 PRO A C 1
ATOM 1416 O O . PRO A 1 182 ? 10.347 -5.450 -4.595 1.00 97.00 182 PRO A O 1
ATOM 1419 N N . LEU A 1 183 ? 11.326 -3.751 -3.475 1.00 98.31 183 LEU A N 1
ATOM 1420 C CA . LEU A 1 183 ? 12.475 -3.575 -4.353 1.00 98.31 183 LEU A CA 1
ATOM 1421 C C . LEU A 1 183 ? 13.673 -4.440 -3.945 1.00 98.31 183 LEU A C 1
ATOM 1423 O O . LEU A 1 183 ? 13.828 -4.823 -2.783 1.00 98.31 183 LEU A O 1
ATOM 1427 N N . ASP A 1 184 ? 14.571 -4.670 -4.900 1.00 97.94 184 ASP A N 1
ATOM 1428 C CA . ASP A 1 184 ? 15.877 -5.313 -4.703 1.00 97.94 184 ASP A CA 1
ATOM 1429 C C . ASP A 1 184 ? 16.981 -4.356 -4.196 1.00 97.94 184 ASP A C 1
ATOM 1431 O O . ASP A 1 184 ? 18.157 -4.718 -4.125 1.00 97.94 184 ASP A O 1
ATOM 1435 N N . VAL A 1 185 ? 16.600 -3.139 -3.802 1.00 98.06 185 VAL A N 1
ATOM 1436 C CA . VAL A 1 185 ? 17.453 -2.118 -3.175 1.00 98.06 185 VAL A CA 1
ATOM 1437 C C . VAL A 1 185 ? 16.914 -1.705 -1.815 1.00 98.06 185 VAL A C 1
ATOM 1439 O O . VAL A 1 185 ? 15.701 -1.751 -1.606 1.00 98.06 185 VAL A O 1
ATOM 1442 N N . PRO A 1 186 ? 17.774 -1.238 -0.894 1.00 98.44 186 PRO A N 1
ATOM 1443 C CA . PRO A 1 186 ? 17.311 -0.526 0.283 1.00 98.44 186 PRO A CA 1
ATOM 1444 C C . PRO A 1 186 ? 16.507 0.729 -0.079 1.00 98.44 186 PRO A C 1
ATOM 1446 O O . PRO A 1 186 ? 16.857 1.444 -1.024 1.00 98.44 186 PRO A O 1
ATOM 1449 N N . VAL A 1 187 ? 15.483 1.024 0.722 1.00 98.00 187 VAL A N 1
ATOM 1450 C CA . VAL A 1 187 ? 14.688 2.259 0.634 1.00 98.00 187 VAL A CA 1
ATOM 1451 C C . VAL A 1 187 ? 14.861 3.060 1.920 1.00 98.00 187 VAL A C 1
ATOM 1453 O O . VAL A 1 187 ? 14.630 2.546 3.016 1.00 98.00 187 VAL A O 1
ATOM 1456 N N . VAL A 1 188 ? 15.269 4.321 1.778 1.00 97.19 188 VAL A N 1
ATOM 1457 C CA . VAL A 1 188 ? 15.531 5.259 2.876 1.00 97.19 188 VAL A CA 1
ATOM 1458 C C . VAL A 1 188 ? 14.506 6.390 2.825 1.00 97.19 188 VAL A C 1
ATOM 1460 O O . VAL A 1 188 ? 14.538 7.228 1.927 1.00 97.19 188 VAL A O 1
ATOM 1463 N N . LEU A 1 189 ? 13.601 6.421 3.804 1.00 95.00 189 LEU A N 1
ATOM 1464 C CA . LEU A 1 189 ? 12.549 7.437 3.897 1.00 95.00 189 LEU A CA 1
ATOM 1465 C C . LEU A 1 189 ? 13.006 8.709 4.628 1.00 95.00 189 LEU A C 1
ATOM 1467 O O . LEU A 1 189 ? 12.353 9.740 4.549 1.00 95.00 189 LEU A O 1
ATOM 1471 N N . SER A 1 190 ? 14.108 8.669 5.368 1.00 89.56 190 SER A N 1
ATOM 1472 C CA . SER A 1 190 ? 14.583 9.842 6.106 1.00 89.56 190 SER A CA 1
ATOM 1473 C C . SER A 1 190 ? 15.232 10.889 5.188 1.00 89.56 190 SER A C 1
ATOM 1475 O O . SER A 1 190 ? 15.846 10.511 4.190 1.00 89.56 190 SER A O 1
ATOM 1477 N N . PRO A 1 191 ? 15.110 12.193 5.511 1.00 90.12 191 PRO A N 1
ATOM 1478 C CA . PRO A 1 191 ? 14.561 12.774 6.748 1.00 90.12 191 PRO A CA 1
ATOM 1479 C C . PRO A 1 191 ? 13.029 12.883 6.781 1.00 90.12 191 PRO A C 1
ATOM 1481 O O . PRO A 1 191 ? 12.470 13.307 7.795 1.00 90.12 191 PRO A O 1
ATOM 1484 N N . ALA A 1 192 ? 12.346 12.523 5.695 1.00 93.69 192 ALA A N 1
ATOM 1485 C CA . ALA A 1 192 ? 10.898 12.505 5.681 1.00 93.69 192 ALA A CA 1
ATOM 1486 C C . ALA A 1 192 ? 10.337 11.389 6.583 1.00 93.69 192 ALA A C 1
ATOM 1488 O O . ALA A 1 192 ? 11.030 10.468 7.023 1.00 93.69 192 ALA A O 1
ATOM 1489 N N . PHE A 1 193 ? 9.049 11.487 6.882 1.00 94.62 193 PHE A N 1
ATOM 1490 C CA . PHE A 1 193 ? 8.320 10.493 7.656 1.00 94.62 193 PHE A CA 1
ATOM 1491 C C . PHE A 1 193 ? 6.875 10.402 7.174 1.00 94.62 193 PHE A C 1
ATOM 1493 O O . PHE A 1 193 ? 6.321 11.367 6.640 1.00 94.62 193 PHE A O 1
ATOM 1500 N N . ASN A 1 194 ? 6.250 9.243 7.363 1.00 94.12 194 ASN A N 1
ATOM 1501 C CA . ASN A 1 194 ? 4.850 9.056 7.018 1.00 94.12 194 ASN A CA 1
ATOM 1502 C C . ASN A 1 194 ? 3.935 9.457 8.177 1.00 94.12 194 ASN A C 1
ATOM 1504 O O . ASN A 1 194 ? 4.204 9.191 9.349 1.00 94.12 194 ASN A O 1
ATOM 1508 N N . SER A 1 195 ? 2.806 10.055 7.823 1.00 92.12 195 SER A N 1
ATOM 1509 C CA . SER A 1 195 ? 1.642 10.209 8.690 1.00 92.12 195 SER A CA 1
ATOM 1510 C C . SER A 1 195 ? 0.556 9.291 8.157 1.00 92.12 195 SER A C 1
ATOM 1512 O O . SER A 1 195 ? 0.157 9.449 7.005 1.00 92.12 195 SER A O 1
ATOM 1514 N N . VAL A 1 196 ? 0.102 8.337 8.965 1.00 93.25 196 VAL A N 1
ATOM 1515 C CA . VAL A 1 196 ? -0.992 7.419 8.632 1.00 93.25 196 VAL A CA 1
ATOM 1516 C C . VAL A 1 196 ? -2.197 7.793 9.480 1.00 93.25 196 VAL A C 1
ATOM 1518 O O . VAL A 1 196 ? -2.169 7.695 10.706 1.00 93.25 196 VAL A O 1
ATOM 1521 N N . LYS A 1 197 ? -3.249 8.265 8.827 1.00 89.50 197 LYS A N 1
ATOM 1522 C CA . LYS A 1 197 ? -4.457 8.808 9.440 1.00 89.50 197 LYS A CA 1
ATOM 1523 C C . LYS A 1 197 ? -5.518 7.714 9.500 1.00 89.50 197 LYS A C 1
ATOM 1525 O O . LYS A 1 197 ? -5.773 7.024 8.511 1.00 89.50 197 LYS A O 1
ATOM 1530 N N . PHE A 1 198 ? -6.132 7.573 10.665 1.00 90.25 198 PHE A N 1
ATOM 1531 C CA . PHE A 1 198 ? -7.199 6.624 10.955 1.00 90.25 198 PHE A CA 1
ATOM 1532 C C . PHE A 1 198 ? -8.506 7.390 11.108 1.00 90.25 198 PHE A C 1
ATOM 1534 O O . PHE A 1 198 ? -8.579 8.330 11.909 1.00 90.25 198 PHE A O 1
ATOM 1541 N N . CYS A 1 199 ? -9.494 7.028 10.289 1.00 85.75 199 CYS A N 1
ATOM 1542 C CA . CYS A 1 199 ? -10.565 7.951 9.937 1.00 85.75 199 CYS A CA 1
ATOM 1543 C C . CYS A 1 199 ? -11.939 7.550 10.466 1.00 85.75 199 CYS A C 1
ATOM 1545 O O . CYS A 1 199 ? -12.343 8.021 11.522 1.00 85.75 199 CYS A O 1
ATOM 1547 N N . GLN A 1 200 ? -12.669 6.689 9.765 1.00 81.62 200 GLN A N 1
ATOM 1548 C CA . GLN A 1 200 ? -14.021 6.291 10.159 1.00 81.62 200 GLN A CA 1
ATOM 1549 C C . GLN A 1 200 ? -14.121 4.771 10.323 1.00 81.62 200 GLN A C 1
ATOM 1551 O O . GLN A 1 200 ? -13.516 4.020 9.562 1.00 81.62 200 GLN A O 1
ATOM 1556 N N . ILE A 1 201 ? -14.900 4.320 11.315 1.00 87.81 201 ILE A N 1
ATOM 1557 C CA . ILE A 1 201 ? -15.224 2.903 11.541 1.00 87.81 201 ILE A CA 1
ATOM 1558 C C . ILE A 1 201 ? -16.752 2.751 11.502 1.00 87.81 201 ILE A C 1
ATOM 1560 O O . ILE A 1 201 ? -17.429 3.187 12.437 1.00 87.81 201 ILE A O 1
ATOM 1564 N N . PRO A 1 202 ? -17.318 2.128 10.456 1.00 87.94 202 PRO A N 1
ATOM 1565 C CA . PRO A 1 202 ? -18.747 2.187 10.129 1.00 87.94 202 PRO A CA 1
ATOM 1566 C C . PRO A 1 202 ? -19.609 1.183 10.904 1.00 87.94 202 PRO A C 1
ATOM 1568 O O . PRO A 1 202 ? -20.454 0.483 10.350 1.00 87.94 202 PRO A O 1
ATOM 1571 N N . TYR A 1 203 ? -19.383 1.098 12.204 1.00 91.94 203 TYR A N 1
ATOM 1572 C CA . TYR A 1 203 ? -20.033 0.127 13.065 1.00 91.94 203 TYR A CA 1
ATOM 1573 C C . TYR A 1 203 ? -20.693 0.830 14.242 1.00 91.94 203 TYR A C 1
ATOM 1575 O O . TYR A 1 203 ? -20.210 1.855 14.730 1.00 91.94 203 TYR A O 1
ATOM 1583 N N . ASP A 1 204 ? -21.815 0.283 14.678 1.00 93.31 204 ASP A N 1
ATOM 1584 C CA . ASP A 1 204 ? -22.425 0.589 15.956 1.00 93.31 204 ASP A CA 1
ATOM 1585 C C . ASP A 1 204 ? -21.956 -0.426 16.995 1.00 93.31 204 ASP A C 1
ATOM 1587 O O . ASP A 1 204 ? -21.685 -1.590 16.697 1.00 93.31 204 ASP A O 1
ATOM 1591 N N . ILE A 1 205 ? -21.897 0.036 18.236 1.00 95.00 205 ILE A N 1
ATOM 1592 C CA . ILE A 1 205 ? -21.708 -0.775 19.424 1.00 95.00 205 ILE A CA 1
ATOM 1593 C C . ILE A 1 205 ? -22.937 -0.636 20.317 1.00 95.00 205 ILE A C 1
ATOM 1595 O O . ILE A 1 205 ? -23.351 0.474 20.659 1.00 95.00 205 ILE A O 1
ATOM 1599 N N . THR A 1 206 ? -23.520 -1.769 20.692 1.00 96.38 206 THR A N 1
ATOM 1600 C CA . THR A 1 206 ? -24.605 -1.842 21.674 1.00 96.38 206 THR A CA 1
ATOM 1601 C C . THR A 1 206 ? -24.037 -2.392 22.970 1.00 96.38 206 THR A C 1
ATOM 1603 O O . THR A 1 206 ? -23.614 -3.543 23.006 1.00 96.38 206 THR A O 1
ATOM 1606 N N . ILE A 1 207 ? -24.016 -1.587 24.030 1.00 96.38 207 ILE A N 1
ATOM 1607 C CA . ILE A 1 207 ? -23.589 -1.989 25.374 1.00 96.38 207 ILE A CA 1
ATOM 1608 C C . ILE A 1 207 ? -24.828 -2.384 26.173 1.00 96.38 207 ILE A C 1
ATOM 1610 O O . ILE A 1 207 ? -25.654 -1.533 26.497 1.00 96.38 207 ILE A O 1
ATOM 1614 N N . LYS A 1 208 ? -24.950 -3.670 26.502 1.00 95.81 208 LYS A N 1
ATOM 1615 C CA . LYS A 1 208 ? -26.098 -4.232 27.220 1.00 95.81 208 LYS A CA 1
ATOM 1616 C C . LYS A 1 208 ? -25.803 -4.342 28.703 1.00 95.81 208 LYS A C 1
ATOM 1618 O O . LYS A 1 208 ? -24.890 -5.076 29.102 1.00 95.81 208 LYS A O 1
ATOM 1623 N N . ARG A 1 209 ? -26.565 -3.614 29.518 1.00 93.94 209 ARG A N 1
ATOM 1624 C CA . ARG A 1 209 ? -26.364 -3.506 30.969 1.00 93.94 209 ARG A CA 1
ATOM 1625 C C . ARG A 1 209 ? -27.657 -3.773 31.732 1.00 93.94 209 ARG A C 1
ATOM 1627 O O . ARG A 1 209 ? -28.733 -3.500 31.208 1.00 93.94 209 ARG A O 1
ATOM 1634 N N . PRO A 1 210 ? -27.582 -4.181 33.012 1.00 89.94 210 PRO A N 1
ATOM 1635 C CA . PRO A 1 210 ? -28.759 -4.239 33.882 1.00 89.94 210 PRO A CA 1
ATOM 1636 C C . PRO A 1 210 ? -29.509 -2.902 33.988 1.00 89.94 210 PRO A C 1
ATOM 1638 O O . PRO A 1 210 ? -30.716 -2.884 34.209 1.00 89.94 210 PRO A O 1
ATOM 1641 N N . SER A 1 211 ? -28.789 -1.786 33.839 1.00 84.69 211 SER A N 1
ATOM 1642 C CA . SER A 1 211 ? -29.331 -0.425 33.859 1.00 84.69 211 SER A CA 1
ATOM 1643 C C . SER A 1 211 ? -30.021 0.003 32.553 1.00 84.69 211 SER A C 1
ATOM 1645 O O . SER A 1 211 ? -30.674 1.045 32.539 1.00 84.69 211 SER A O 1
ATOM 1647 N N . GLY A 1 212 ? -29.906 -0.793 31.486 1.00 89.06 212 GLY A N 1
ATOM 1648 C CA . GLY A 1 212 ? -30.448 -0.513 30.159 1.00 89.06 212 GLY A CA 1
ATOM 1649 C C . GLY A 1 212 ? -29.410 -0.684 29.049 1.00 89.06 212 GLY A C 1
ATOM 1650 O O . GLY A 1 212 ? -28.200 -0.585 29.278 1.00 89.06 212 GLY A O 1
ATOM 1651 N N . ASP A 1 213 ? -29.906 -0.932 27.841 1.00 94.12 213 ASP A N 1
ATOM 1652 C CA . ASP A 1 213 ? -29.088 -1.075 26.639 1.00 94.12 213 ASP A CA 1
ATOM 1653 C C . ASP A 1 213 ? -28.783 0.296 26.028 1.00 94.12 213 ASP A C 1
ATOM 1655 O O . ASP A 1 213 ? -29.657 1.153 25.917 1.00 94.12 213 ASP A O 1
ATOM 1659 N N . GLU A 1 214 ? -27.541 0.488 25.595 1.00 95.00 214 GLU A N 1
ATOM 1660 C CA . GLU A 1 214 ? -27.058 1.743 25.020 1.00 95.00 214 GLU A CA 1
ATOM 1661 C C . GLU A 1 214 ? -26.412 1.470 23.661 1.00 95.00 214 GLU A C 1
ATOM 1663 O O . GLU A 1 214 ? -25.340 0.866 23.594 1.00 95.00 214 GLU A O 1
ATOM 1668 N N . LYS A 1 215 ? -27.052 1.915 22.574 1.00 94.19 215 LYS A N 1
ATOM 1669 C CA . LYS A 1 215 ? -26.530 1.794 21.203 1.00 94.19 215 LYS A CA 1
ATOM 1670 C C . LYS A 1 215 ? -25.904 3.105 20.738 1.00 94.19 215 LYS A C 1
ATOM 1672 O O . LYS A 1 215 ? -26.493 4.175 20.885 1.00 94.19 215 LYS A O 1
ATOM 1677 N N . MET A 1 216 ? -24.715 3.024 20.151 1.00 91.50 216 MET A N 1
ATOM 1678 C CA . MET A 1 216 ? -23.937 4.188 19.729 1.00 91.50 216 MET A CA 1
ATOM 1679 C C . MET A 1 216 ? -22.985 3.854 18.583 1.00 91.50 216 MET A C 1
ATOM 1681 O O . MET A 1 216 ? -22.511 2.733 18.465 1.00 91.50 216 MET A O 1
ATOM 1685 N N . SER A 1 217 ? -22.661 4.849 17.764 1.00 88.69 217 SER A N 1
ATOM 1686 C CA . SER A 1 217 ? -21.746 4.679 16.634 1.00 88.69 217 SER A CA 1
ATOM 1687 C C . SER A 1 217 ? -20.284 4.774 17.063 1.00 88.69 217 SER A C 1
ATOM 1689 O O . SER A 1 217 ? -19.907 5.724 17.756 1.00 88.69 217 SER A O 1
ATOM 1691 N N . LEU A 1 218 ? -19.436 3.855 16.586 1.00 89.56 218 LEU A N 1
ATOM 1692 C CA . LEU A 1 218 ? -17.984 3.931 16.770 1.00 89.56 218 LEU A CA 1
ATOM 1693 C C . LEU A 1 218 ? -17.392 5.190 16.124 1.00 89.56 218 LEU A C 1
ATOM 1695 O O . LEU A 1 218 ? -16.515 5.802 16.730 1.00 89.56 218 LEU A O 1
ATOM 1699 N N . CYS A 1 219 ? -17.922 5.652 14.983 1.00 81.06 219 CYS A N 1
ATOM 1700 C CA . CYS A 1 219 ? -17.543 6.950 14.410 1.00 81.06 219 CYS A CA 1
ATOM 1701 C C . CYS A 1 219 ? -17.726 8.090 15.423 1.00 81.06 219 CYS A C 1
ATOM 1703 O O . CYS A 1 219 ? -16.843 8.932 15.568 1.00 81.06 219 CYS A O 1
ATOM 1705 N N . ARG A 1 220 ? -18.847 8.096 16.161 1.00 80.69 220 ARG A N 1
ATOM 1706 C CA . ARG A 1 220 ? -19.138 9.129 17.169 1.00 80.69 220 ARG A CA 1
ATOM 1707 C C . ARG A 1 220 ? -18.271 8.990 18.418 1.00 80.69 220 ARG A C 1
ATOM 1709 O O . ARG A 1 220 ? -17.806 10.003 18.933 1.00 80.69 220 ARG A O 1
ATOM 1716 N N . ILE A 1 221 ? -18.047 7.764 18.908 1.00 88.19 221 ILE A N 1
ATOM 1717 C CA . ILE A 1 221 ? -17.182 7.528 20.080 1.00 88.19 221 ILE A CA 1
ATOM 1718 C C . ILE A 1 221 ? -15.766 8.019 19.799 1.00 88.19 221 ILE A C 1
ATOM 1720 O O . ILE A 1 221 ? -15.200 8.754 20.604 1.00 88.19 221 ILE A O 1
ATOM 1724 N N . LEU A 1 222 ? -15.204 7.640 18.651 1.00 86.94 222 LEU A N 1
ATOM 1725 C CA . LEU A 1 222 ? -13.820 7.940 18.300 1.00 86.94 222 LEU A CA 1
ATOM 1726 C C . LEU A 1 222 ? -13.605 9.424 17.942 1.00 86.94 222 LEU A C 1
ATOM 1728 O O . LEU A 1 222 ? -12.537 9.815 17.497 1.00 86.94 222 LEU A O 1
ATOM 1732 N N . GLY A 1 223 ? -14.589 10.299 18.165 1.00 67.06 223 GLY A N 1
ATOM 1733 C CA . GLY A 1 223 ? -14.436 11.731 17.916 1.00 67.06 223 GLY A CA 1
ATOM 1734 C C . GLY A 1 223 ? -14.468 12.106 16.434 1.00 67.06 223 GLY A C 1
ATOM 1735 O O . GLY A 1 223 ? -14.171 13.256 16.104 1.00 67.06 223 GLY A O 1
ATOM 1736 N N . GLY A 1 224 ? -14.880 11.182 15.556 1.00 58.34 224 GLY A N 1
ATOM 1737 C CA . GLY A 1 224 ? -15.331 11.527 14.214 1.00 58.34 224 GLY A CA 1
ATOM 1738 C C . GLY A 1 224 ? -16.540 12.452 14.343 1.00 58.34 224 GLY A C 1
ATOM 1739 O O . GLY A 1 224 ? -17.563 12.082 14.919 1.00 58.34 224 GLY A O 1
ATOM 1740 N N . SER A 1 225 ? -16.402 13.689 13.881 1.00 50.81 225 SER A N 1
ATOM 1741 C CA . SER A 1 225 ? -17.479 14.687 13.905 1.00 50.81 225 SER A CA 1
ATOM 1742 C C . SER A 1 225 ? -17.855 15.069 12.483 1.00 50.81 225 SER A C 1
ATOM 1744 O O . SER A 1 225 ? -17.082 14.820 11.561 1.00 50.81 225 SER A O 1
ATOM 1746 N N . ASP A 1 226 ? -18.971 15.779 12.316 1.00 42.84 226 ASP A N 1
ATOM 1747 C CA . ASP A 1 226 ? -19.434 16.334 11.032 1.00 42.84 226 ASP A CA 1
ATOM 1748 C C . ASP A 1 226 ? -18.388 17.228 10.321 1.00 42.84 226 ASP A C 1
ATOM 1750 O O . ASP A 1 226 ? -18.578 17.621 9.173 1.00 42.84 226 ASP A O 1
ATOM 1754 N N . LYS A 1 227 ? -17.289 17.589 11.005 1.00 46.34 227 LYS A N 1
ATOM 1755 C CA . LYS A 1 227 ? -16.162 18.384 10.484 1.00 46.34 227 LYS A CA 1
ATOM 1756 C C . LYS A 1 227 ? -14.792 17.706 10.641 1.00 46.34 227 LYS A C 1
ATOM 1758 O O . LYS A 1 227 ? -13.779 18.304 10.285 1.00 46.34 227 LYS A O 1
ATOM 1763 N N . GLY A 1 228 ? -14.731 16.514 11.237 1.00 53.91 228 GLY A N 1
ATOM 1764 C CA . GLY A 1 228 ? -13.494 15.847 11.646 1.00 53.91 228 GLY A CA 1
ATOM 1765 C C . GLY A 1 228 ? -13.457 14.413 11.142 1.00 53.91 228 GLY A C 1
ATOM 1766 O O . GLY A 1 228 ? -14.175 13.559 11.651 1.00 53.91 228 GLY A O 1
ATOM 1767 N N . TRP A 1 229 ? -12.602 14.179 10.154 1.00 68.31 229 TRP A N 1
ATOM 1768 C CA . TRP A 1 229 ? -12.478 12.923 9.418 1.00 68.31 229 TRP A CA 1
ATOM 1769 C C . TRP A 1 229 ? -11.570 11.896 10.097 1.00 68.31 229 TRP A C 1
ATOM 1771 O O . TRP A 1 229 ? -11.681 10.720 9.792 1.00 68.31 229 TRP A O 1
ATOM 1781 N N . GLN A 1 230 ? -10.694 12.323 11.011 1.00 81.31 230 GLN A N 1
ATOM 1782 C CA . GLN A 1 230 ? -9.659 11.496 11.638 1.00 81.31 230 GLN A CA 1
ATOM 1783 C C . GLN A 1 230 ? -9.813 11.437 13.160 1.00 81.31 230 GLN A C 1
ATOM 1785 O O . GLN A 1 230 ? -9.914 12.479 13.809 1.00 81.31 230 GLN A O 1
ATOM 1790 N N . TYR A 1 231 ? -9.770 10.233 13.735 1.00 85.38 231 TYR A N 1
ATOM 1791 C CA . TYR A 1 231 ? -9.717 10.049 15.191 1.00 85.38 231 TYR A CA 1
ATOM 1792 C C . TYR A 1 231 ? -8.294 9.917 15.726 1.00 85.38 231 TYR A C 1
ATOM 1794 O O . TYR A 1 231 ? -8.039 10.212 16.894 1.00 85.38 231 TYR A O 1
ATOM 1802 N N . MET A 1 232 ? -7.351 9.479 14.890 1.00 89.06 232 MET A N 1
ATOM 1803 C CA . MET A 1 232 ? -5.966 9.259 15.297 1.00 89.06 232 MET A CA 1
ATOM 1804 C C . MET A 1 232 ? -5.009 9.317 14.105 1.00 89.06 232 MET A C 1
ATOM 1806 O O . MET A 1 232 ? -5.374 9.035 12.967 1.00 89.06 232 MET A O 1
ATOM 1810 N N . THR A 1 233 ? -3.749 9.641 14.377 1.00 91.19 233 THR A N 1
ATOM 1811 C CA . THR A 1 233 ? -2.648 9.571 13.417 1.00 91.19 233 THR A CA 1
ATOM 1812 C C . THR A 1 233 ? -1.482 8.761 13.986 1.00 91.19 233 THR A C 1
ATOM 1814 O O . THR A 1 233 ? -1.010 9.038 15.086 1.00 91.19 233 THR A O 1
ATOM 1817 N N . LEU A 1 234 ? -0.968 7.790 13.235 1.00 93.88 234 LEU A N 1
ATOM 1818 C CA . LEU A 1 234 ? 0.313 7.145 13.522 1.00 93.88 234 LEU A CA 1
ATOM 1819 C C . LEU A 1 234 ? 1.418 7.834 12.715 1.00 93.88 234 LEU A C 1
ATOM 1821 O O . LEU A 1 234 ? 1.314 7.967 11.497 1.00 93.88 234 LEU A O 1
ATOM 1825 N N . VAL A 1 235 ? 2.480 8.268 13.387 1.00 94.38 235 VAL A N 1
ATOM 1826 C CA . VAL A 1 235 ? 3.619 8.961 12.774 1.00 94.38 235 VAL A CA 1
ATOM 1827 C C . VAL A 1 235 ? 4.800 8.001 12.690 1.00 94.38 235 VAL A C 1
ATOM 1829 O O . VAL A 1 235 ? 5.393 7.663 13.711 1.00 94.38 235 VAL A O 1
ATOM 1832 N N . VAL A 1 236 ? 5.157 7.573 11.481 1.00 95.31 236 VAL A N 1
ATOM 1833 C CA . VAL A 1 236 ? 6.169 6.537 11.227 1.00 95.31 236 VAL A CA 1
ATOM 1834 C C . VAL A 1 236 ? 7.404 7.170 10.587 1.00 95.31 236 VAL A C 1
ATOM 1836 O O . VAL A 1 236 ? 7.305 7.734 9.503 1.00 95.31 236 VAL A O 1
ATOM 1839 N N . GLY A 1 237 ? 8.567 7.098 11.242 1.00 93.38 237 GLY A N 1
ATOM 1840 C CA . GLY A 1 237 ? 9.822 7.668 10.718 1.00 93.38 237 GLY A CA 1
ATOM 1841 C C . GLY A 1 237 ? 10.324 8.934 11.412 1.00 93.38 237 GLY A C 1
ATOM 1842 O O . GLY A 1 237 ? 11.464 9.331 11.193 1.00 93.38 237 GLY A O 1
ATOM 1843 N N . LYS A 1 238 ? 9.501 9.574 12.258 1.00 91.19 238 LYS A N 1
ATOM 1844 C CA . LYS A 1 238 ? 9.854 10.857 12.895 1.00 91.19 238 LYS A CA 1
ATOM 1845 C C . LYS A 1 238 ? 10.851 10.713 14.046 1.00 91.19 238 LYS A C 1
ATOM 1847 O O . LYS A 1 238 ? 11.758 11.527 14.176 1.00 91.19 238 LYS A O 1
ATOM 1852 N N . THR A 1 239 ? 10.635 9.736 14.923 1.00 89.62 239 THR A N 1
ATOM 1853 C CA . THR A 1 239 ? 11.493 9.467 16.091 1.00 89.62 239 THR A CA 1
ATOM 1854 C C . THR A 1 239 ? 12.599 8.476 15.760 1.00 89.62 239 THR A C 1
ATOM 1856 O O . THR A 1 239 ? 13.731 8.656 16.199 1.00 89.62 239 THR A O 1
ATOM 1859 N N . LEU A 1 240 ? 12.276 7.457 14.963 1.00 90.12 240 LEU A N 1
ATOM 1860 C CA . LEU A 1 240 ? 13.217 6.477 14.444 1.00 90.12 240 LEU A CA 1
ATOM 1861 C C . LEU A 1 240 ? 13.115 6.445 12.912 1.00 90.12 240 LEU A C 1
ATOM 1863 O O . LEU A 1 240 ? 12.030 6.142 12.412 1.00 90.12 240 LEU A O 1
ATOM 1867 N N . PRO A 1 241 ? 14.207 6.726 12.178 1.00 92.12 241 PRO A N 1
ATOM 1868 C CA . PRO A 1 241 ? 14.278 6.611 10.725 1.00 92.12 241 PRO A CA 1
ATOM 1869 C C . PRO A 1 241 ? 13.710 5.303 10.166 1.00 92.12 241 PRO A C 1
ATOM 1871 O O . PRO A 1 241 ? 13.973 4.216 10.689 1.00 92.12 241 PRO A O 1
ATOM 1874 N N . VAL A 1 242 ? 12.974 5.411 9.058 1.00 95.69 242 VAL A N 1
ATOM 1875 C CA . VAL A 1 242 ? 12.473 4.262 8.292 1.00 95.69 242 VAL A CA 1
ATOM 1876 C C . VAL A 1 242 ? 13.456 3.969 7.163 1.00 95.69 242 VAL A C 1
ATOM 1878 O O . VAL A 1 242 ? 13.586 4.733 6.206 1.00 95.69 242 VAL A O 1
ATOM 1881 N N . VAL A 1 243 ? 14.168 2.857 7.309 1.00 97.12 243 VAL A N 1
ATOM 1882 C CA . VAL A 1 243 ? 15.206 2.372 6.403 1.00 97.12 243 VAL A CA 1
ATOM 1883 C C . VAL A 1 243 ? 15.008 0.870 6.256 1.00 97.12 243 VAL A C 1
ATOM 1885 O O . VAL A 1 243 ? 15.330 0.106 7.171 1.00 97.12 243 VAL A O 1
ATOM 1888 N N . LEU A 1 244 ? 14.448 0.457 5.119 1.00 98.12 244 LEU A N 1
ATOM 1889 C CA . LEU A 1 244 ? 14.093 -0.936 4.846 1.00 98.12 244 LEU A CA 1
ATOM 1890 C C . LEU A 1 244 ? 15.165 -1.609 3.988 1.00 98.12 244 LEU A C 1
ATOM 1892 O O . LEU A 1 244 ? 15.623 -1.045 2.992 1.00 98.12 244 LEU A O 1
ATOM 1896 N N . LYS A 1 245 ? 15.523 -2.846 4.343 1.00 98.19 245 LYS A N 1
ATOM 1897 C CA . LYS A 1 245 ? 16.336 -3.747 3.506 1.00 98.19 245 LYS A CA 1
ATOM 1898 C C . LYS A 1 245 ? 15.575 -4.111 2.219 1.00 98.19 245 LYS A C 1
ATOM 1900 O O . LYS A 1 245 ? 14.347 -3.968 2.184 1.00 98.19 245 LYS A O 1
ATOM 1905 N N . PRO A 1 246 ? 16.260 -4.601 1.168 1.00 98.44 246 PRO A N 1
ATOM 1906 C CA . PRO A 1 246 ? 15.592 -5.183 0.006 1.00 98.44 246 PRO A CA 1
ATOM 1907 C C . PRO A 1 246 ? 14.546 -6.220 0.430 1.00 98.44 246 PRO A C 1
ATOM 1909 O O . PRO A 1 246 ? 14.855 -7.119 1.214 1.00 98.44 246 PRO A O 1
ATOM 1912 N N . GLY A 1 247 ? 13.312 -6.078 -0.047 1.00 98.25 247 GLY A N 1
ATOM 1913 C CA . GLY A 1 247 ? 12.212 -6.994 0.265 1.00 98.25 247 GLY A CA 1
ATOM 1914 C C . GLY A 1 247 ? 11.583 -6.863 1.658 1.00 98.25 247 GLY A C 1
ATOM 1915 O O . GLY A 1 247 ? 10.622 -7.573 1.944 1.00 98.25 247 GLY A O 1
ATOM 1916 N N . GLU A 1 248 ? 12.113 -6.036 2.560 1.00 98.50 248 GLU A N 1
ATOM 1917 C CA . GLU A 1 248 ? 11.765 -6.114 3.985 1.00 98.50 248 GLU A CA 1
ATOM 1918 C C . GLU A 1 248 ? 10.313 -5.743 4.294 1.00 98.50 248 GLU A C 1
ATOM 1920 O O . GLU A 1 248 ? 9.774 -4.782 3.746 1.00 98.50 248 GLU A O 1
ATOM 1925 N N . VAL A 1 249 ? 9.697 -6.499 5.206 1.00 98.31 249 VAL A N 1
ATOM 1926 C CA . VAL A 1 249 ? 8.342 -6.272 5.722 1.00 98.31 249 VAL A CA 1
ATOM 1927 C C . VAL A 1 249 ? 8.425 -5.859 7.190 1.00 98.31 249 VAL A C 1
ATOM 1929 O O . VAL A 1 249 ? 8.816 -6.656 8.044 1.00 98.31 249 VAL A O 1
ATOM 1932 N N . LEU A 1 250 ? 8.034 -4.625 7.508 1.00 97.38 250 LEU A N 1
ATOM 1933 C CA . LEU A 1 250 ? 8.113 -4.048 8.853 1.00 97.38 250 LEU A CA 1
ATOM 1934 C C . LEU A 1 250 ? 6.745 -3.665 9.388 1.00 97.38 250 LEU A C 1
ATOM 1936 O O . LEU A 1 250 ? 5.964 -3.008 8.705 1.00 97.38 250 LEU A O 1
ATOM 1940 N N . MET A 1 251 ? 6.476 -4.038 10.636 1.00 97.25 251 MET A N 1
ATOM 1941 C CA . MET A 1 251 ? 5.312 -3.561 11.369 1.00 97.25 251 MET A CA 1
ATOM 1942 C C . MET A 1 251 ? 5.700 -2.387 12.257 1.00 97.25 251 MET A C 1
ATOM 1944 O O . MET A 1 251 ? 6.788 -2.357 12.821 1.00 97.25 251 MET A O 1
ATOM 1948 N N . PHE A 1 252 ? 4.777 -1.450 12.398 1.00 96.19 252 PHE A N 1
ATOM 1949 C CA . PHE A 1 252 ? 4.877 -0.285 13.250 1.00 96.19 252 PHE A CA 1
ATOM 1950 C C . PHE A 1 252 ? 3.603 -0.157 14.082 1.00 96.19 252 PHE A C 1
ATOM 1952 O O . PHE A 1 252 ? 2.490 -0.301 13.568 1.00 96.19 252 PHE A O 1
ATOM 1959 N N . SER A 1 253 ? 3.765 0.140 15.365 1.00 95.06 253 SER A N 1
ATOM 1960 C CA . SER A 1 253 ? 2.669 0.433 16.293 1.00 95.06 253 SER A CA 1
ATOM 1961 C C . SER A 1 253 ? 3.146 1.424 17.356 1.00 95.06 253 SER A C 1
ATOM 1963 O O . SER A 1 253 ? 4.230 1.993 17.236 1.00 95.06 253 SER A O 1
ATOM 1965 N N . GLN A 1 254 ? 2.343 1.673 18.387 1.00 91.50 254 GLN A N 1
ATOM 1966 C CA . GLN A 1 254 ? 2.792 2.380 19.587 1.00 91.50 254 GLN A CA 1
ATOM 1967 C C . GLN A 1 254 ? 4.064 1.762 20.192 1.00 91.50 254 GLN A C 1
ATOM 1969 O O . GLN A 1 254 ? 4.321 0.565 20.060 1.00 91.50 254 GLN A O 1
ATOM 1974 N N . GLY A 1 255 ? 4.840 2.581 20.903 1.00 85.88 255 GLY A N 1
ATOM 1975 C CA . GLY A 1 255 ? 6.054 2.130 21.574 1.00 85.88 255 GLY A CA 1
ATOM 1976 C C . GLY A 1 255 ? 5.810 1.229 22.781 1.00 85.88 255 GLY A C 1
ATOM 1977 O O . GLY A 1 255 ? 4.722 1.227 23.378 1.00 85.88 255 GLY A O 1
ATOM 1978 N N . ALA A 1 256 ? 6.838 0.475 23.167 1.00 78.44 256 ALA A N 1
ATOM 1979 C CA . ALA A 1 256 ? 6.784 -0.369 24.357 1.00 78.44 256 ALA A CA 1
ATOM 1980 C C . ALA A 1 256 ? 6.551 0.486 25.616 1.00 78.44 256 ALA A C 1
ATOM 1982 O O . ALA A 1 256 ? 7.165 1.535 25.792 1.00 78.44 256 ALA A O 1
ATOM 1983 N N . ASN A 1 257 ? 5.669 0.035 26.514 1.00 73.75 257 ASN A N 1
ATOM 1984 C CA . ASN A 1 257 ? 5.311 0.745 27.754 1.00 73.75 257 ASN A CA 1
ATOM 1985 C C . ASN A 1 257 ? 4.680 2.137 27.557 1.00 73.75 257 ASN A C 1
ATOM 1987 O O . ASN A 1 257 ? 4.685 2.951 28.480 1.00 73.75 257 ASN A O 1
ATOM 1991 N N . THR A 1 258 ? 4.115 2.426 26.381 1.00 81.44 258 THR A N 1
ATOM 1992 C CA . THR A 1 258 ? 3.320 3.648 26.200 1.00 81.44 258 THR A CA 1
ATOM 1993 C C . THR A 1 258 ? 2.066 3.575 27.076 1.00 81.44 258 THR A C 1
ATOM 1995 O O . THR A 1 258 ? 1.343 2.581 27.027 1.00 81.44 258 THR A O 1
ATOM 1998 N N . GLU A 1 259 ? 1.787 4.618 27.861 1.00 87.56 259 GLU A N 1
ATOM 1999 C CA . GLU A 1 259 ? 0.557 4.708 28.656 1.00 87.56 259 GLU A CA 1
ATOM 2000 C C . GLU A 1 259 ? -0.685 4.879 27.767 1.00 87.56 259 GLU A C 1
ATOM 2002 O O . GLU A 1 259 ? -0.623 5.443 26.671 1.00 87.56 259 GLU A O 1
ATOM 2007 N N . ILE A 1 260 ? -1.844 4.440 28.263 1.00 91.31 260 ILE A N 1
ATOM 2008 C CA . ILE A 1 260 ? -3.132 4.781 27.651 1.00 91.31 260 ILE A CA 1
ATOM 2009 C C . ILE A 1 260 ? -3.366 6.279 27.851 1.00 91.31 260 ILE A C 1
ATOM 2011 O O . ILE A 1 260 ? -3.562 6.755 28.970 1.00 91.31 260 ILE A O 1
ATOM 2015 N N . THR A 1 261 ? -3.388 7.032 26.757 1.00 90.62 261 THR A N 1
ATOM 2016 C CA . THR A 1 261 ? -3.618 8.479 26.802 1.00 90.62 261 THR A CA 1
ATOM 2017 C C . THR A 1 261 ? -5.087 8.793 26.576 1.00 90.62 261 THR A C 1
ATOM 2019 O O . THR A 1 261 ? -5.767 8.135 25.800 1.00 90.62 261 THR A O 1
ATOM 2022 N N . SER A 1 262 ? -5.616 9.805 27.258 1.00 89.19 262 SER A N 1
ATOM 2023 C CA . SER A 1 262 ? -6.988 10.254 26.993 1.00 89.19 262 SER A CA 1
ATOM 2024 C C . SER A 1 262 ? -7.055 11.025 25.682 1.00 89.19 262 SER A C 1
ATOM 2026 O O . SER A 1 262 ? -6.177 11.851 25.423 1.00 89.19 262 SER A O 1
ATOM 2028 N N . TYR A 1 263 ? -8.129 10.825 24.920 1.00 88.38 263 TYR A N 1
ATOM 2029 C CA . TYR A 1 263 ? -8.467 11.652 23.770 1.00 88.38 263 TYR A CA 1
ATOM 2030 C C . TYR A 1 263 ? -8.459 13.138 24.144 1.00 88.38 263 TYR A C 1
ATOM 2032 O O . TYR A 1 263 ? -9.037 13.551 25.156 1.00 88.38 263 TYR A O 1
ATOM 2040 N N . LYS A 1 264 ? -7.819 13.948 23.300 1.00 80.25 264 LYS A N 1
ATOM 2041 C CA . LYS A 1 264 ? -7.811 15.410 23.394 1.00 80.25 264 LYS A CA 1
ATOM 2042 C C . LYS A 1 264 ? -8.546 15.982 22.190 1.00 80.25 264 LYS A C 1
ATOM 2044 O O . LYS A 1 264 ? -8.344 15.525 21.072 1.00 80.25 264 LYS A O 1
ATOM 2049 N N . ALA A 1 265 ? -9.373 17.005 22.397 1.00 72.94 265 ALA A N 1
ATOM 2050 C CA . ALA A 1 265 ? -9.979 17.719 21.277 1.00 72.94 265 ALA A CA 1
ATOM 2051 C C . ALA A 1 265 ? -8.871 18.328 20.394 1.00 72.94 265 ALA A C 1
ATOM 2053 O O . ALA A 1 265 ? -8.034 19.082 20.892 1.00 72.94 265 ALA A O 1
ATOM 2054 N N . GLY A 1 266 ? -8.852 17.977 19.104 1.00 71.12 266 GLY A N 1
ATOM 2055 C CA . GLY A 1 266 ? -7.787 18.343 18.166 1.00 71.12 266 GLY A CA 1
ATOM 2056 C C . GLY A 1 266 ? -7.062 17.122 17.592 1.00 71.12 266 GLY A C 1
ATOM 2057 O O . GLY A 1 266 ? -7.661 16.063 17.414 1.00 71.12 266 GLY A O 1
ATOM 2058 N N . LEU A 1 267 ? -5.776 17.277 17.260 1.00 69.62 267 LEU A N 1
ATOM 2059 C CA . LEU A 1 267 ? -4.985 16.207 16.649 1.00 69.62 267 LEU A CA 1
ATOM 2060 C C . LEU A 1 267 ? -4.468 15.231 17.710 1.00 69.62 267 LEU A C 1
ATOM 2062 O O . LEU A 1 267 ? -3.683 15.601 18.583 1.00 69.62 267 LEU A O 1
ATOM 2066 N N . ASN A 1 268 ? -4.868 13.972 17.579 1.00 83.62 268 ASN A N 1
ATOM 2067 C CA . ASN A 1 268 ? -4.393 12.869 18.399 1.00 83.62 268 ASN A CA 1
ATOM 2068 C C . ASN A 1 268 ? -3.397 12.056 17.575 1.00 83.62 268 ASN A C 1
ATOM 2070 O O . ASN A 1 268 ? -3.750 11.572 16.500 1.00 83.62 268 ASN A O 1
ATOM 2074 N N . TYR A 1 269 ? -2.157 11.923 18.044 1.00 88.81 269 TYR A N 1
ATOM 2075 C CA . TYR A 1 269 ? -1.146 11.160 17.321 1.00 88.81 269 TYR A CA 1
ATOM 2076 C C . TYR A 1 269 ? -0.240 10.347 18.239 1.00 88.81 269 TYR A C 1
ATOM 2078 O O . TYR A 1 269 ? -0.008 10.707 19.392 1.00 88.81 269 TYR A O 1
ATOM 2086 N N . ILE A 1 270 ? 0.287 9.259 17.685 1.00 91.31 270 ILE A N 1
ATOM 2087 C CA . ILE A 1 270 ? 1.248 8.360 18.318 1.00 91.31 270 ILE A CA 1
ATOM 2088 C C . ILE A 1 270 ? 2.497 8.328 17.438 1.00 91.31 270 ILE A C 1
ATOM 2090 O O . ILE A 1 270 ? 2.392 8.171 16.222 1.00 91.31 270 ILE A O 1
ATOM 2094 N N . ASN A 1 271 ? 3.678 8.486 18.036 1.00 92.06 271 ASN A N 1
ATOM 2095 C CA . ASN A 1 271 ? 4.927 8.196 17.333 1.00 92.06 271 ASN A CA 1
ATOM 2096 C C . ASN A 1 271 ? 5.113 6.681 17.291 1.00 92.06 271 ASN A C 1
ATOM 2098 O O . ASN A 1 271 ? 5.003 6.021 18.324 1.00 92.06 271 ASN A O 1
ATOM 2102 N N . ALA A 1 272 ? 5.365 6.150 16.103 1.00 93.94 272 ALA A N 1
ATOM 2103 C CA . ALA A 1 272 ? 5.475 4.722 15.903 1.00 93.94 272 ALA A CA 1
ATOM 2104 C C . ALA A 1 272 ? 6.857 4.193 16.291 1.00 93.94 272 ALA A C 1
ATOM 2106 O O . ALA A 1 272 ? 7.876 4.845 16.047 1.00 93.94 272 ALA A O 1
ATOM 2107 N N . GLU A 1 273 ? 6.881 2.970 16.802 1.00 93.31 273 GLU A N 1
ATOM 2108 C CA . GLU A 1 273 ? 8.080 2.153 16.952 1.00 93.31 273 GLU A CA 1
ATOM 2109 C C . GLU A 1 273 ? 7.936 0.870 16.119 1.00 93.31 273 GLU A C 1
ATOM 2111 O O . GLU A 1 273 ? 6.809 0.403 15.906 1.00 93.31 273 GLU A O 1
ATOM 2116 N N . PRO A 1 274 ? 9.047 0.292 15.624 1.00 93.88 274 PRO A N 1
ATOM 2117 C CA . PRO A 1 274 ? 9.016 -1.004 14.961 1.00 93.88 274 PRO A CA 1
ATOM 2118 C C . PRO A 1 274 ? 8.512 -2.086 15.916 1.00 93.88 274 PRO A C 1
ATOM 2120 O O . PRO A 1 274 ? 8.955 -2.177 17.060 1.00 93.88 274 PRO A O 1
ATOM 2123 N N . GLY A 1 275 ? 7.622 -2.941 15.428 1.00 93.44 275 GLY A N 1
ATOM 2124 C CA . GLY A 1 275 ? 7.030 -4.025 16.196 1.00 93.44 275 GLY A CA 1
ATOM 2125 C C . GLY A 1 275 ? 5.565 -3.818 16.571 1.00 93.44 275 GLY A C 1
ATOM 2126 O O . GLY A 1 275 ? 4.907 -2.858 16.163 1.00 93.44 275 GLY A O 1
ATOM 2127 N N . TRP A 1 276 ? 5.059 -4.765 17.360 1.00 91.75 276 TRP A N 1
ATOM 2128 C CA . TRP A 1 276 ? 3.728 -4.739 17.961 1.00 91.75 276 TRP A CA 1
ATOM 2129 C C . TRP A 1 276 ? 3.843 -4.672 19.481 1.00 91.75 276 TRP A C 1
ATOM 2131 O O . TRP A 1 276 ? 4.395 -5.588 20.089 1.00 91.75 276 TRP A O 1
ATOM 2141 N N . ASN A 1 277 ? 3.279 -3.630 20.096 1.00 87.19 277 ASN A N 1
ATOM 2142 C CA . ASN A 1 277 ? 3.277 -3.470 21.551 1.00 87.19 277 ASN A CA 1
ATOM 2143 C C . ASN A 1 277 ? 1.857 -3.303 22.090 1.00 87.19 277 ASN A C 1
ATOM 2145 O O . ASN A 1 277 ? 1.241 -2.264 21.899 1.00 87.19 277 ASN A O 1
ATOM 2149 N N . PHE A 1 278 ? 1.330 -4.267 22.842 1.00 87.19 278 PHE A N 1
ATOM 2150 C CA . PHE A 1 278 ? 0.045 -4.082 23.522 1.00 87.19 278 PHE A CA 1
ATOM 2151 C C . PHE A 1 278 ? 0.231 -3.316 24.843 1.00 87.19 278 PHE A C 1
ATOM 2153 O O . PHE A 1 278 ? 1.107 -3.655 25.632 1.00 87.19 278 PHE A O 1
ATOM 2160 N N . GLY A 1 279 ? -0.597 -2.301 25.108 1.00 78.75 279 GLY A N 1
ATOM 2161 C CA . GLY A 1 279 ? -0.605 -1.598 26.403 1.00 78.75 279 GLY A CA 1
ATOM 2162 C C . GLY A 1 279 ? -0.968 -0.113 26.345 1.00 78.75 279 GLY A C 1
ATOM 2163 O O . GLY A 1 279 ? -1.607 0.371 27.270 1.00 78.75 279 GLY A O 1
ATOM 2164 N N . GLY A 1 280 ? -0.649 0.574 25.242 1.00 87.94 280 GLY A N 1
ATOM 2165 C CA . GLY A 1 280 ? -0.882 2.018 25.078 1.00 87.94 280 GLY A CA 1
ATOM 2166 C C . GLY A 1 280 ? -2.187 2.383 24.371 1.00 87.94 280 GLY A C 1
ATOM 2167 O O . GLY A 1 280 ? -3.232 1.797 24.640 1.00 87.94 280 GLY A O 1
ATOM 2168 N N . GLY A 1 281 ? -2.128 3.360 23.467 1.00 92.38 281 GLY A N 1
ATOM 2169 C CA . GLY A 1 281 ? -3.260 3.779 22.636 1.00 92.38 281 GLY A CA 1
ATOM 2170 C C . GLY A 1 281 ? -3.987 5.023 23.151 1.00 92.38 281 GLY A C 1
ATOM 2171 O O . GLY A 1 281 ? -3.576 5.667 24.124 1.00 92.38 281 GLY A O 1
ATOM 2172 N N . ILE A 1 282 ? -5.071 5.378 22.461 1.00 93.12 282 ILE A N 1
ATOM 2173 C CA . ILE A 1 282 ? -5.866 6.582 22.743 1.00 93.12 282 ILE A CA 1
ATOM 2174 C C . ILE A 1 282 ? -7.248 6.173 23.233 1.00 93.12 282 ILE A C 1
ATOM 2176 O O . ILE A 1 282 ? -7.976 5.486 22.523 1.00 93.12 282 ILE A O 1
ATOM 2180 N N . ALA A 1 283 ? -7.597 6.580 24.451 1.00 94.00 283 ALA A N 1
ATOM 2181 C CA . ALA A 1 283 ? -8.860 6.293 25.114 1.00 94.00 283 ALA A CA 1
ATOM 2182 C C . ALA A 1 283 ? -9.909 7.374 24.835 1.00 94.00 283 ALA A C 1
ATOM 2184 O O . ALA A 1 283 ? -9.743 8.539 25.205 1.00 94.00 283 ALA A O 1
ATOM 2185 N N . PHE A 1 284 ? -11.028 6.951 24.266 1.00 93.50 284 PHE A N 1
ATOM 2186 C CA . PHE A 1 284 ? -12.199 7.757 23.964 1.00 93.50 284 PHE A CA 1
ATOM 2187 C C . PHE A 1 284 ? -13.315 7.400 24.942 1.00 93.50 284 PHE A C 1
ATOM 2189 O O . PHE A 1 284 ? -13.737 6.246 25.005 1.00 93.50 284 PHE A O 1
ATOM 2196 N N . ASP A 1 285 ? -13.780 8.372 25.728 1.00 93.44 285 ASP A N 1
ATOM 2197 C CA . ASP A 1 285 ? -14.871 8.135 26.677 1.00 93.44 285 ASP A CA 1
ATOM 2198 C C . ASP A 1 285 ? -16.163 7.771 25.952 1.00 93.44 285 ASP A C 1
ATOM 2200 O O . ASP A 1 285 ? -16.600 8.461 25.029 1.00 93.44 285 ASP A O 1
ATOM 2204 N N . VAL A 1 286 ? -16.811 6.718 26.438 1.00 93.94 286 VAL A N 1
ATOM 2205 C CA . VAL A 1 286 ? -18.078 6.248 25.896 1.00 93.94 286 VAL A CA 1
ATOM 2206 C C . VAL A 1 286 ? -19.213 7.093 26.466 1.00 93.94 286 VAL A C 1
ATOM 2208 O O . VAL A 1 286 ? -19.362 7.233 27.686 1.00 93.94 286 VAL A O 1
ATOM 2211 N N . LYS A 1 287 ? -20.029 7.659 25.574 1.00 91.25 287 LYS A N 1
ATOM 2212 C CA . LYS A 1 287 ? -21.189 8.481 25.921 1.00 91.25 287 LYS A CA 1
ATOM 2213 C C . LYS A 1 287 ? -22.441 7.959 25.225 1.00 91.25 287 LYS A C 1
ATOM 2215 O O . LYS A 1 287 ? -22.391 7.550 24.070 1.00 91.25 287 LYS A O 1
ATOM 2220 N N . THR A 1 288 ? -23.559 8.031 25.935 1.00 88.94 288 THR A N 1
ATOM 2221 C CA . THR A 1 288 ? -24.912 7.900 25.376 1.00 88.94 288 THR A CA 1
ATOM 2222 C C . THR A 1 288 ? -25.165 8.965 24.305 1.00 88.94 288 THR A C 1
ATOM 2224 O O . THR A 1 288 ? -24.443 9.965 24.221 1.00 88.94 288 THR A O 1
ATOM 2227 N N . VAL A 1 289 ? -26.233 8.792 23.522 1.00 80.94 289 VAL A N 1
ATOM 2228 C CA . VAL A 1 289 ? -26.667 9.778 22.513 1.00 80.94 289 VAL A CA 1
ATOM 2229 C C . VAL A 1 289 ? -26.948 11.153 23.138 1.00 80.94 289 VAL A C 1
ATOM 2231 O O . VAL A 1 289 ? -26.633 12.172 22.530 1.00 80.94 289 VAL A O 1
ATOM 2234 N N . ASP A 1 290 ? -27.419 11.187 24.388 1.00 86.44 290 ASP A N 1
ATOM 2235 C CA . ASP A 1 290 ? -27.662 12.419 25.156 1.00 86.44 290 ASP A CA 1
ATOM 2236 C C . ASP A 1 290 ? -26.380 13.026 25.768 1.00 86.44 290 ASP A C 1
ATOM 2238 O O . ASP A 1 290 ? -26.434 13.963 26.567 1.00 86.44 290 ASP A O 1
ATOM 2242 N N . GLY A 1 291 ? -25.204 12.469 25.461 1.00 87.56 291 GLY A N 1
ATOM 2243 C CA . GLY A 1 291 ? -23.910 12.956 25.939 1.00 87.56 291 GLY A CA 1
ATOM 2244 C C . GLY A 1 291 ? -23.557 12.562 27.378 1.00 87.56 291 GLY A C 1
ATOM 2245 O O . GLY A 1 291 ? -22.523 13.002 27.889 1.00 87.56 291 GLY A O 1
ATOM 2246 N N . LYS A 1 292 ? -24.366 11.723 28.040 1.00 91.94 292 LYS A N 1
ATOM 2247 C CA . LYS A 1 292 ? -24.059 11.189 29.380 1.00 91.94 292 LYS A CA 1
ATOM 2248 C C . LYS A 1 292 ? -23.008 10.091 29.293 1.00 91.94 292 LYS A C 1
ATOM 2250 O O . LYS A 1 292 ? -23.096 9.239 28.414 1.00 91.94 292 LYS A O 1
ATOM 2255 N N . TYR A 1 293 ? -22.053 10.086 30.217 1.00 94.12 293 TYR A N 1
ATOM 2256 C CA . TYR A 1 293 ? -21.026 9.049 30.296 1.00 94.12 293 TYR A CA 1
ATOM 2257 C C . TYR A 1 293 ? -21.615 7.686 30.666 1.00 94.12 293 TYR A C 1
ATOM 2259 O O . TYR A 1 293 ? -22.522 7.594 31.493 1.00 94.12 293 TYR A O 1
ATOM 2267 N N . ILE A 1 294 ? -21.050 6.627 30.088 1.00 94.56 294 ILE A N 1
ATOM 2268 C CA . ILE A 1 294 ? -21.298 5.255 30.526 1.00 94.56 294 ILE A CA 1
ATOM 2269 C C . ILE A 1 294 ? -20.395 4.971 31.727 1.00 94.56 294 ILE A C 1
ATOM 2271 O O . ILE A 1 294 ? -19.188 4.773 31.586 1.00 94.56 294 ILE A O 1
ATOM 2275 N N . GLU A 1 295 ? -20.972 4.998 32.925 1.00 94.50 295 GLU A N 1
ATOM 2276 C CA . GLU A 1 295 ? -20.229 4.843 34.173 1.00 94.50 295 GLU A CA 1
ATOM 2277 C C . GLU A 1 295 ? -21.043 4.150 35.267 1.00 94.50 295 GLU A C 1
ATOM 2279 O O . GLU A 1 295 ? -22.274 4.144 35.240 1.00 94.50 295 GLU A O 1
ATOM 2284 N N . THR A 1 296 ? -20.343 3.560 36.237 1.00 93.12 296 THR A N 1
ATOM 2285 C CA . THR A 1 296 ? -20.953 2.860 37.373 1.00 93.12 296 THR A CA 1
ATOM 2286 C C . THR A 1 296 ? -20.110 3.025 38.637 1.00 93.12 296 THR A C 1
ATOM 2288 O O . THR A 1 296 ? -18.883 3.088 38.576 1.00 93.12 296 THR A O 1
ATOM 2291 N N . ALA A 1 297 ? -20.756 3.092 39.802 1.00 88.25 297 ALA A N 1
ATOM 2292 C CA . ALA A 1 297 ? -20.067 3.056 41.098 1.00 88.25 297 ALA A CA 1
ATOM 2293 C C . ALA A 1 297 ? -19.842 1.614 41.602 1.00 88.25 297 ALA A C 1
ATOM 2295 O O . ALA A 1 297 ? -19.044 1.391 42.509 1.00 88.25 297 ALA A O 1
ATOM 2296 N N . GLY A 1 298 ? -20.560 0.635 41.037 1.00 85.69 298 GLY A N 1
ATOM 2297 C CA . GLY A 1 298 ? -20.507 -0.770 41.443 1.00 85.69 298 GLY A CA 1
ATOM 2298 C C . GLY A 1 298 ? -19.528 -1.612 40.622 1.00 85.69 298 GLY A C 1
ATOM 2299 O O . GLY A 1 298 ? -18.724 -1.102 39.842 1.00 85.69 298 GLY A O 1
ATOM 2300 N N . ASN A 1 299 ? -19.600 -2.932 40.795 1.00 84.69 299 ASN A N 1
ATOM 2301 C CA . ASN A 1 299 ? -18.987 -3.910 39.893 1.00 84.69 299 ASN A CA 1
ATOM 2302 C C . ASN A 1 299 ? -20.060 -4.440 38.930 1.00 84.69 299 ASN A C 1
ATOM 2304 O O . ASN A 1 299 ? -20.482 -5.592 39.007 1.00 84.69 299 ASN A O 1
ATOM 2308 N N . GLU A 1 300 ? -20.576 -3.546 38.089 1.00 93.25 300 GLU A N 1
ATOM 2309 C CA . GLU A 1 300 ? -21.556 -3.891 37.061 1.00 93.25 300 GLU A CA 1
ATOM 2310 C C . GLU A 1 300 ? -20.878 -4.702 35.952 1.00 93.25 300 GLU A C 1
ATOM 2312 O O . GLU A 1 300 ? -19.729 -4.437 35.581 1.00 93.25 300 GLU A O 1
ATOM 2317 N N . THR A 1 301 ? -21.593 -5.696 35.430 1.00 95.56 301 THR A N 1
ATOM 2318 C CA . THR A 1 301 ? -21.184 -6.436 34.235 1.00 95.56 301 THR A CA 1
ATOM 2319 C C . THR A 1 301 ? -21.986 -5.964 33.033 1.00 95.56 301 THR A C 1
ATOM 2321 O O . THR A 1 301 ? -23.108 -5.477 33.177 1.00 95.56 301 THR A O 1
ATOM 2324 N N . PHE A 1 302 ? -21.405 -6.095 31.847 1.00 96.25 302 PHE A N 1
ATOM 2325 C CA . PHE A 1 302 ? -22.060 -5.785 30.589 1.00 96.25 302 PHE A CA 1
ATOM 2326 C C . PHE A 1 302 ? -21.682 -6.805 29.519 1.00 96.25 302 PHE A C 1
ATOM 2328 O O . PHE A 1 302 ? -20.640 -7.463 29.585 1.00 96.25 302 PHE A O 1
ATOM 2335 N N . THR A 1 303 ? -22.543 -6.917 28.517 1.00 96.81 303 THR A N 1
ATOM 2336 C CA . THR A 1 303 ? -22.233 -7.585 27.248 1.00 96.81 303 THR A CA 1
ATOM 2337 C C . THR A 1 303 ? -22.302 -6.562 26.125 1.00 96.81 303 THR A C 1
ATOM 2339 O O . THR A 1 303 ? -22.733 -5.426 26.340 1.00 96.81 303 THR A O 1
ATOM 2342 N N . TYR A 1 304 ? -21.821 -6.924 24.941 1.00 96.44 304 TYR A N 1
ATOM 2343 C CA . TYR A 1 304 ? -21.784 -6.007 23.814 1.00 96.44 304 TYR A CA 1
ATOM 2344 C C . TYR A 1 304 ? -22.075 -6.710 22.492 1.00 96.44 304 TYR A C 1
ATOM 2346 O O . TYR A 1 304 ? -21.809 -7.903 22.337 1.00 96.44 304 TYR A O 1
ATOM 2354 N N . GLU A 1 305 ? -22.600 -5.940 21.546 1.00 96.50 305 GLU A N 1
ATOM 2355 C CA . GLU A 1 305 ? -22.838 -6.339 20.159 1.00 96.50 305 GLU A CA 1
ATOM 2356 C C . GLU A 1 305 ? -22.225 -5.295 19.228 1.00 96.50 305 GLU A C 1
ATOM 2358 O O . GLU A 1 305 ? -22.262 -4.103 19.539 1.00 96.50 305 GLU A O 1
ATOM 2363 N N . ILE A 1 306 ? -21.652 -5.750 18.112 1.00 95.62 306 ILE A N 1
ATOM 2364 C CA . ILE A 1 306 ? -21.048 -4.895 17.086 1.00 95.62 306 ILE A CA 1
ATOM 2365 C C . ILE A 1 306 ? -21.708 -5.218 15.752 1.00 95.62 306 ILE A C 1
ATOM 2367 O O . ILE A 1 306 ? -21.643 -6.359 15.287 1.00 95.62 306 ILE A O 1
ATOM 2371 N N . GLU A 1 307 ? -22.326 -4.213 15.144 1.00 95.00 307 GLU A N 1
ATOM 2372 C CA . GLU A 1 307 ? -23.084 -4.351 13.900 1.00 95.00 307 GLU A CA 1
ATOM 2373 C C . GLU A 1 307 ? -22.745 -3.200 12.949 1.00 95.00 307 GLU A C 1
ATOM 2375 O O . GLU A 1 307 ? -22.495 -2.089 13.423 1.00 95.00 307 GLU A O 1
ATOM 2380 N N . PRO A 1 308 ? -22.724 -3.421 11.626 1.00 93.19 308 PRO A N 1
ATOM 2381 C CA . PRO A 1 308 ? -22.594 -2.332 10.663 1.00 93.19 308 PRO A CA 1
ATOM 2382 C C . PRO A 1 308 ? -23.673 -1.271 10.905 1.00 93.19 308 PRO A C 1
ATOM 2384 O O . PRO A 1 308 ? -24.827 -1.599 11.188 1.00 93.19 308 PRO A O 1
ATOM 2387 N N . ASN A 1 309 ? -23.309 0.006 10.822 1.00 88.94 309 ASN A N 1
ATOM 2388 C CA . ASN A 1 309 ? -24.241 1.090 11.124 1.00 88.94 309 ASN A CA 1
ATOM 2389 C C . ASN A 1 309 ? -25.023 1.558 9.885 1.00 88.94 309 ASN A C 1
ATOM 2391 O O . ASN A 1 309 ? -24.631 1.344 8.739 1.00 88.94 309 ASN A O 1
ATOM 2395 N N . SER A 1 310 ? -26.150 2.229 10.119 1.00 87.25 310 SER A N 1
ATOM 2396 C CA . SER A 1 310 ? -26.959 2.853 9.058 1.00 87.25 310 SER A CA 1
ATOM 2397 C C . SER A 1 310 ? -26.548 4.306 8.789 1.00 87.25 310 SER A C 1
ATOM 2399 O O . SER A 1 310 ? -27.341 5.097 8.272 1.00 87.25 310 SER A O 1
ATOM 2401 N N . ILE A 1 311 ? -25.330 4.689 9.185 1.00 80.44 311 ILE A N 1
ATOM 2402 C CA . ILE A 1 311 ? -24.808 6.024 8.914 1.00 80.44 311 ILE A CA 1
ATOM 2403 C C . ILE A 1 311 ? -24.470 6.092 7.429 1.00 80.44 311 ILE A C 1
ATOM 2405 O O . ILE A 1 311 ? -23.759 5.248 6.896 1.00 80.44 311 ILE A O 1
ATOM 2409 N N . THR A 1 312 ? -25.033 7.095 6.762 1.00 74.75 312 THR A N 1
ATOM 2410 C CA . THR A 1 312 ? -24.756 7.359 5.347 1.00 74.75 312 THR A CA 1
ATOM 2411 C C . THR A 1 312 ? -23.357 7.946 5.218 1.00 74.75 312 THR A C 1
ATOM 2413 O O . THR A 1 312 ? -22.976 8.754 6.069 1.00 74.75 312 THR A O 1
ATOM 2416 N N . SER A 1 313 ? -22.617 7.606 4.161 1.00 66.00 313 SER A N 1
ATOM 2417 C CA . SER A 1 313 ? -21.412 8.351 3.776 1.00 66.00 313 SER A CA 1
ATOM 2418 C C . SER A 1 313 ? -21.764 9.848 3.674 1.00 66.00 313 SER A C 1
ATOM 2420 O O . SER A 1 313 ? -22.499 10.298 2.792 1.00 66.00 313 SER A O 1
ATOM 2422 N N . TYR A 1 314 ? -21.333 10.647 4.653 1.00 51.34 314 TYR A N 1
ATOM 2423 C CA . TYR A 1 314 ? -21.821 12.017 4.838 1.00 51.34 314 TYR A CA 1
ATOM 2424 C C . TYR A 1 314 ? -21.228 12.994 3.816 1.00 51.34 314 TYR A C 1
ATOM 2426 O O . TYR A 1 314 ? -20.016 13.055 3.675 1.00 51.34 314 TYR A O 1
ATOM 2434 N N . GLY A 1 315 ? -22.077 13.844 3.220 1.00 44.88 315 GLY A N 1
ATOM 2435 C CA . GLY A 1 315 ? -21.730 15.197 2.748 1.00 44.88 315 GLY A CA 1
ATOM 2436 C C . GLY A 1 315 ? -20.539 15.345 1.788 1.00 44.88 315 GLY A C 1
ATOM 2437 O O . GLY A 1 315 ? -20.061 14.390 1.196 1.00 44.88 315 GLY A O 1
ATOM 2438 N N . SER A 1 316 ? -20.077 16.587 1.602 1.00 39.50 316 SER A N 1
ATOM 2439 C CA . SER A 1 316 ? -19.105 17.010 0.575 1.00 39.50 316 SER A CA 1
ATOM 2440 C C . SER A 1 316 ? -17.671 16.463 0.722 1.00 39.50 316 SER A C 1
ATOM 2442 O O . SER A 1 316 ? -16.775 17.004 0.080 1.00 39.50 316 SER A O 1
ATOM 2444 N N . GLN A 1 317 ? -17.432 15.490 1.609 1.00 51.88 317 GLN A N 1
ATOM 2445 C CA . GLN A 1 317 ? -16.130 14.869 1.877 1.00 51.88 317 GLN A CA 1
ATOM 2446 C C . GLN A 1 317 ? -16.352 13.403 2.298 1.00 51.88 317 GLN A C 1
ATOM 2448 O O . GLN A 1 317 ? -16.631 13.127 3.459 1.00 51.88 317 GLN A O 1
ATOM 2453 N N . ASP A 1 318 ? -16.315 12.514 1.306 1.00 61.91 318 ASP A N 1
ATOM 2454 C CA . ASP A 1 318 ? -15.796 11.135 1.259 1.00 61.91 318 ASP A CA 1
ATOM 2455 C C . ASP A 1 318 ? -15.778 10.303 2.553 1.00 61.91 318 ASP A C 1
ATOM 2457 O O . ASP A 1 318 ? -15.209 10.698 3.575 1.00 61.91 318 ASP A O 1
ATOM 2461 N N . TRP A 1 319 ? -16.286 9.065 2.485 1.00 73.81 319 TRP A N 1
ATOM 2462 C CA . TRP A 1 319 ? -16.085 8.087 3.554 1.00 73.81 319 TRP A CA 1
ATOM 2463 C C . TRP A 1 319 ? -14.651 7.540 3.493 1.00 73.81 319 TRP A C 1
ATOM 2465 O O . TRP A 1 319 ? -14.364 6.445 3.012 1.00 73.81 319 TRP A O 1
ATOM 2475 N N . LEU A 1 320 ? -13.721 8.334 4.017 1.00 78.88 320 LEU A N 1
ATOM 2476 C CA . LEU A 1 320 ? -12.318 7.973 4.131 1.00 78.88 320 LEU A CA 1
ATOM 2477 C C . LEU A 1 320 ? -12.127 6.979 5.284 1.00 78.88 320 LEU A C 1
ATOM 2479 O O . LEU A 1 320 ? -12.491 7.251 6.431 1.00 78.88 320 LEU A O 1
ATOM 2483 N N . LEU A 1 321 ? -11.523 5.828 4.996 1.00 82.75 321 LEU A N 1
ATOM 2484 C CA . LEU A 1 321 ? -11.145 4.839 6.009 1.00 82.75 321 LEU A CA 1
ATOM 2485 C C . LEU A 1 321 ? -9.731 5.112 6.526 1.00 82.75 321 LEU A C 1
ATOM 2487 O O . LEU A 1 321 ? -9.479 5.087 7.735 1.00 82.75 321 LEU A O 1
ATOM 2491 N N . THR A 1 322 ? -8.817 5.452 5.619 1.00 87.56 322 THR A N 1
ATOM 2492 C CA . THR A 1 322 ? -7.456 5.865 5.962 1.00 87.56 322 THR A CA 1
ATOM 2493 C C . THR A 1 322 ? -6.872 6.788 4.903 1.00 87.56 322 THR A C 1
ATOM 2495 O O . THR A 1 322 ? -7.163 6.652 3.720 1.00 87.56 322 THR A O 1
ATOM 2498 N N . GLY A 1 323 ? -6.014 7.712 5.326 1.00 86.94 323 GLY A N 1
ATOM 2499 C CA . GLY A 1 323 ? -5.200 8.533 4.434 1.00 86.94 323 GLY A CA 1
ATOM 2500 C C . GLY A 1 323 ? -3.754 8.525 4.900 1.00 86.94 323 GLY A C 1
ATOM 2501 O O . GLY A 1 323 ? -3.492 8.473 6.101 1.00 86.94 323 GLY A O 1
ATOM 2502 N N . HIS A 1 324 ? -2.803 8.588 3.979 1.00 87.31 324 HIS A N 1
ATOM 2503 C CA . HIS A 1 324 ? -1.392 8.656 4.319 1.00 87.31 324 HIS A CA 1
ATOM 2504 C C . HIS A 1 324 ? -0.650 9.692 3.478 1.00 87.31 324 HIS A C 1
ATOM 2506 O O . HIS A 1 324 ? -0.928 9.913 2.300 1.00 87.31 324 HIS A O 1
ATOM 2512 N N . GLY A 1 325 ? 0.315 10.343 4.117 1.00 88.81 325 GLY A N 1
ATOM 2513 C CA . GLY A 1 325 ? 1.110 11.395 3.498 1.00 88.81 325 GLY A CA 1
ATOM 2514 C C . GLY A 1 325 ? 2.547 11.404 3.988 1.00 88.81 325 GLY A C 1
ATOM 2515 O O . GLY A 1 325 ? 2.893 10.752 4.977 1.00 88.81 325 GLY A O 1
ATOM 2516 N N . LEU A 1 326 ? 3.373 12.162 3.280 1.00 90.44 326 LEU A N 1
ATOM 2517 C CA . LEU A 1 326 ? 4.771 12.426 3.578 1.00 90.44 326 LEU A CA 1
ATOM 2518 C C . LEU A 1 326 ? 4.928 13.775 4.276 1.00 90.44 326 LEU A C 1
ATOM 2520 O O . LEU A 1 326 ? 4.297 14.758 3.887 1.00 90.44 326 LEU A O 1
ATOM 2524 N N . TYR A 1 327 ? 5.794 13.832 5.281 1.00 91.94 327 TYR A N 1
ATOM 2525 C CA . TYR A 1 327 ? 6.025 15.013 6.105 1.00 91.94 327 TYR A CA 1
ATOM 2526 C C . TYR A 1 327 ? 7.515 15.212 6.385 1.00 91.94 327 TYR A C 1
ATOM 2528 O O . TYR A 1 327 ? 8.263 14.246 6.497 1.00 91.94 327 TYR A O 1
ATOM 2536 N N . TYR A 1 328 ? 7.925 16.476 6.537 1.00 90.94 328 TYR A N 1
ATOM 2537 C CA . TYR A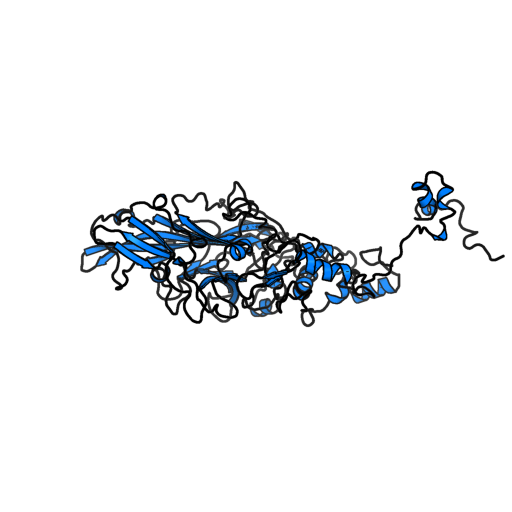 1 328 ? 9.330 16.860 6.762 1.00 90.94 328 TYR A CA 1
ATOM 2538 C C . TYR A 1 328 ? 9.592 17.595 8.086 1.00 90.94 328 TYR A C 1
ATOM 2540 O O . TYR A 1 328 ? 10.732 17.690 8.528 1.00 90.94 328 TYR A O 1
ATOM 2548 N N . LYS A 1 329 ? 8.560 18.153 8.734 1.00 81.38 329 LYS A N 1
ATOM 2549 C CA . LYS A 1 329 ? 8.709 18.936 9.982 1.00 81.38 329 LYS A CA 1
ATOM 2550 C C . LYS A 1 329 ? 7.589 18.639 10.982 1.00 81.38 329 LYS A C 1
ATOM 2552 O O . LYS A 1 329 ? 7.804 18.046 12.040 1.00 81.38 329 LYS A O 1
ATOM 2557 N N . GLY A 1 330 ? 6.376 19.080 10.645 1.00 72.38 330 GLY A N 1
ATOM 2558 C CA . GLY A 1 330 ? 5.160 18.897 11.441 1.00 72.38 330 GLY A CA 1
ATOM 2559 C C . GLY A 1 330 ? 4.321 17.712 10.969 1.00 72.38 330 GLY A C 1
ATOM 2560 O O . GLY A 1 330 ? 4.719 16.997 10.066 1.00 72.38 330 GLY A O 1
ATOM 2561 N N . VAL A 1 331 ? 3.149 17.525 11.575 1.00 63.44 331 VAL A N 1
ATOM 2562 C CA . VAL A 1 331 ? 2.119 16.542 11.162 1.00 63.44 331 VAL A CA 1
ATOM 2563 C C . VAL A 1 331 ? 0.906 17.219 10.498 1.00 63.44 331 VAL A C 1
ATOM 2565 O O . VAL A 1 331 ? -0.118 16.597 10.240 1.00 63.44 331 VAL A O 1
ATOM 2568 N N . SER A 1 332 ? 1.025 18.518 10.205 1.00 65.50 332 SER A N 1
ATOM 2569 C CA . SER A 1 332 ? 0.100 19.328 9.404 1.00 65.50 332 SER A CA 1
ATOM 2570 C C . SER A 1 332 ? 0.860 20.507 8.770 1.00 65.50 332 SER A C 1
ATOM 2572 O O . SER A 1 332 ? 1.921 20.890 9.271 1.00 65.50 332 SER A O 1
ATOM 2574 N N . GLY A 1 333 ? 0.340 21.070 7.672 1.00 67.25 333 GLY A N 1
ATOM 2575 C CA . GLY A 1 333 ? 0.852 22.305 7.055 1.00 67.25 333 GLY A CA 1
ATOM 2576 C C . GLY A 1 333 ? 1.535 22.135 5.690 1.00 67.25 333 GLY A C 1
ATOM 2577 O O . GLY A 1 333 ? 1.518 21.063 5.090 1.00 67.25 333 GLY A O 1
ATOM 2578 N N . SER A 1 334 ? 2.151 23.216 5.200 1.00 70.56 334 SER A N 1
ATOM 2579 C CA . SER A 1 334 ? 2.729 23.347 3.846 1.00 70.56 334 SER A CA 1
ATOM 2580 C C . SER A 1 334 ? 3.933 22.441 3.553 1.00 70.56 334 SER A C 1
ATOM 2582 O O . SER A 1 334 ? 4.348 22.320 2.405 1.00 70.56 334 SER A O 1
ATOM 2584 N N . GLU A 1 335 ? 4.491 21.802 4.582 1.00 80.81 335 GLU A N 1
ATOM 2585 C CA . GLU A 1 335 ? 5.637 20.880 4.516 1.00 80.81 335 GLU A CA 1
ATOM 2586 C C . GLU A 1 335 ? 5.182 19.409 4.475 1.00 80.81 335 GLU A C 1
ATOM 2588 O O . GLU A 1 335 ? 5.880 18.513 4.956 1.00 80.81 335 GLU A O 1
ATOM 2593 N N . SER A 1 336 ? 3.986 19.170 3.925 1.00 84.50 336 SER A N 1
ATOM 2594 C CA . SER A 1 336 ? 3.390 17.844 3.769 1.00 84.50 336 SER A CA 1
ATOM 2595 C C . SER A 1 336 ? 2.855 17.597 2.364 1.00 84.50 336 SER A C 1
ATOM 2597 O O . SER A 1 336 ? 2.571 18.536 1.612 1.00 84.50 336 SER A O 1
ATOM 2599 N N . TYR A 1 337 ? 2.769 16.332 1.983 1.00 86.38 337 TYR A N 1
ATOM 2600 C CA . TYR A 1 337 ? 2.236 15.906 0.698 1.00 86.38 337 TYR A CA 1
ATOM 2601 C C . TYR A 1 337 ? 1.428 14.628 0.902 1.00 86.38 337 TYR A C 1
ATOM 2603 O O . TYR A 1 337 ? 1.968 13.642 1.401 1.00 86.38 337 TYR A O 1
ATOM 2611 N N . ASP A 1 338 ? 0.137 14.655 0.583 1.00 84.88 338 ASP A N 1
ATOM 2612 C CA . ASP A 1 338 ? -0.696 13.456 0.651 1.00 84.88 338 ASP A CA 1
ATOM 2613 C C . ASP A 1 338 ? -0.316 12.523 -0.508 1.00 84.88 338 ASP A C 1
ATOM 2615 O O . ASP A 1 338 ? -0.179 12.967 -1.646 1.00 84.88 338 ASP A O 1
ATOM 2619 N N . ILE A 1 339 ? -0.085 11.247 -0.195 1.00 82.94 339 ILE A N 1
ATOM 2620 C CA . ILE A 1 339 ? 0.377 10.239 -1.163 1.00 82.94 339 ILE A CA 1
ATOM 2621 C C . ILE A 1 339 ? -0.791 9.361 -1.614 1.00 82.94 339 ILE A C 1
ATOM 2623 O O . ILE A 1 339 ? -0.868 8.989 -2.781 1.00 82.94 339 ILE A O 1
ATOM 2627 N N . GLY A 1 340 ? -1.696 9.023 -0.697 1.00 83.94 340 GLY A N 1
ATOM 2628 C CA . GLY A 1 340 ? -2.822 8.155 -1.004 1.00 83.94 340 GLY A CA 1
ATOM 2629 C C . GLY A 1 340 ? -3.647 7.799 0.221 1.00 83.94 340 GLY A C 1
ATOM 2630 O O . GLY A 1 340 ? -3.564 8.434 1.276 1.00 83.94 340 GLY A O 1
ATOM 2631 N N . GLY A 1 341 ? -4.465 6.766 0.081 1.00 84.75 341 GLY A N 1
ATOM 2632 C CA . GLY A 1 341 ? -5.433 6.363 1.084 1.00 84.75 341 GLY A CA 1
ATOM 2633 C C . GLY A 1 341 ? -6.425 5.346 0.548 1.00 84.75 341 GLY A C 1
ATOM 2634 O O . GLY A 1 341 ? -6.385 4.963 -0.620 1.00 84.75 341 GLY A O 1
ATOM 2635 N N . LEU A 1 342 ? -7.315 4.925 1.438 1.00 85.31 342 LEU A N 1
ATOM 2636 C CA . LEU A 1 342 ? -8.488 4.146 1.092 1.00 85.31 342 LEU A CA 1
ATOM 2637 C C . LEU A 1 342 ? -9.724 4.938 1.484 1.00 85.31 342 LEU A C 1
ATOM 2639 O O . LEU A 1 342 ? -9.918 5.244 2.668 1.00 85.31 342 LEU A O 1
ATOM 2643 N N . ALA A 1 343 ? -10.583 5.173 0.507 1.00 82.56 343 ALA A N 1
ATOM 2644 C CA . ALA A 1 343 ? -11.919 5.671 0.738 1.00 82.56 343 ALA A CA 1
ATOM 2645 C C . ALA A 1 343 ? -12.971 4.743 0.144 1.00 82.56 343 ALA A C 1
ATOM 2647 O O . ALA A 1 343 ? -12.691 3.864 -0.671 1.00 82.56 343 ALA A O 1
ATOM 2648 N N . ILE A 1 344 ? -14.190 4.957 0.605 1.00 81.12 344 ILE A N 1
ATOM 2649 C CA . ILE A 1 344 ? -15.406 4.419 0.033 1.00 81.12 344 ILE A CA 1
ATOM 2650 C C . ILE A 1 344 ? -16.182 5.628 -0.480 1.00 81.12 344 ILE A C 1
ATOM 2652 O O . ILE A 1 344 ? -16.345 6.607 0.255 1.00 81.12 344 ILE A O 1
ATOM 2656 N N . ASP A 1 345 ? -16.665 5.554 -1.718 1.00 76.00 345 ASP A N 1
ATOM 2657 C CA . ASP A 1 345 ? -17.574 6.548 -2.287 1.00 76.00 345 ASP A CA 1
ATOM 2658 C C . ASP A 1 345 ? -16.919 7.958 -2.361 1.00 76.00 345 ASP A C 1
ATOM 2660 O O . ASP A 1 345 ? -17.497 8.958 -1.917 1.00 76.00 345 ASP A O 1
ATOM 2664 N N . GLN A 1 346 ? -15.667 8.016 -2.874 1.00 72.69 346 GLN A N 1
ATOM 2665 C CA . GLN A 1 346 ? -14.817 9.224 -2.924 1.00 72.69 346 GLN A CA 1
ATOM 2666 C C . GLN A 1 346 ? -14.747 9.942 -4.293 1.00 72.69 346 GLN A C 1
ATOM 2668 O O . GLN A 1 346 ? -14.763 11.172 -4.293 1.00 72.69 346 GLN A O 1
ATOM 2673 N N . ILE A 1 347 ? -14.661 9.278 -5.464 1.00 59.97 347 ILE A N 1
ATOM 2674 C CA . ILE A 1 347 ? -14.291 9.988 -6.720 1.00 59.97 347 ILE A CA 1
ATOM 2675 C C . ILE A 1 347 ? -15.265 9.827 -7.908 1.00 59.97 347 ILE A C 1
ATOM 2677 O O . ILE A 1 347 ? -15.675 8.735 -8.281 1.00 59.97 347 ILE A O 1
ATOM 2681 N N . HIS A 1 348 ? -15.539 10.981 -8.543 1.00 47.50 348 HIS A N 1
ATOM 2682 C CA . HIS A 1 348 ? -16.230 11.232 -9.822 1.00 47.50 348 HIS A CA 1
ATOM 2683 C C . HIS A 1 348 ? -17.709 10.837 -9.918 1.00 47.50 348 HIS A C 1
ATOM 2685 O O . HIS A 1 348 ? -18.099 9.871 -10.565 1.00 47.50 348 HIS A O 1
ATOM 2691 N N . GLY A 1 349 ? -18.554 11.712 -9.368 1.00 45.38 349 GLY A N 1
ATOM 2692 C CA . GLY A 1 349 ? -19.980 11.763 -9.686 1.00 45.38 349 GLY A CA 1
ATOM 2693 C C . GLY A 1 349 ? -20.884 11.886 -8.474 1.00 45.38 349 GLY A C 1
ATOM 2694 O O . GLY A 1 349 ? -21.996 12.355 -8.671 1.00 45.38 349 GLY A O 1
ATOM 2695 N N . MET A 1 350 ? -20.394 11.535 -7.268 1.00 52.16 350 MET A N 1
ATOM 2696 C CA . MET A 1 350 ? -21.224 11.138 -6.119 1.00 52.16 350 MET A CA 1
ATOM 2697 C C . MET A 1 350 ? -22.302 10.170 -6.624 1.00 52.16 350 MET A C 1
ATOM 2699 O O . MET A 1 350 ? -23.305 10.654 -7.153 1.00 52.16 350 MET A O 1
ATOM 2703 N N . PRO A 1 351 ? -22.124 8.834 -6.553 1.00 53.09 351 PRO A N 1
ATOM 2704 C CA . PRO A 1 351 ? -23.221 7.931 -6.888 1.00 53.09 351 PRO A CA 1
ATOM 2705 C C . PRO A 1 351 ? -24.516 8.493 -6.274 1.00 53.09 351 PRO A C 1
ATOM 2707 O O . PRO A 1 351 ? -24.496 8.944 -5.123 1.00 53.09 351 PRO A O 1
ATOM 2710 N N . PRO A 1 352 ? -25.606 8.607 -7.059 1.00 54.28 352 PRO A N 1
ATOM 2711 C CA . PRO A 1 352 ? -26.798 9.350 -6.642 1.00 54.28 352 PRO A CA 1
ATOM 2712 C C . PRO A 1 352 ? -27.364 8.835 -5.311 1.00 54.28 352 PRO A C 1
ATOM 2714 O O . PRO A 1 352 ? -28.047 9.570 -4.597 1.00 54.28 352 PRO A O 1
ATOM 2717 N N . GLU A 1 353 ? -27.026 7.592 -4.965 1.00 68.56 353 GLU A N 1
ATOM 2718 C CA . GLU A 1 353 ? -27.290 6.947 -3.692 1.00 68.56 353 GLU A CA 1
ATOM 2719 C C . GLU A 1 353 ? -25.971 6.750 -2.929 1.00 68.56 353 GLU A C 1
ATOM 2721 O O . GLU A 1 353 ? -25.057 6.061 -3.376 1.00 68.56 353 GLU A O 1
ATOM 2726 N N . ARG A 1 354 ? -25.879 7.398 -1.768 1.00 78.50 354 ARG A N 1
ATOM 2727 C CA . ARG A 1 354 ? -24.750 7.304 -0.839 1.00 78.50 354 ARG A CA 1
ATOM 2728 C C . ARG A 1 354 ? -24.824 6.000 -0.046 1.00 78.50 354 ARG A C 1
ATOM 2730 O O . ARG A 1 354 ? -25.908 5.580 0.355 1.00 78.50 354 ARG A O 1
ATOM 2737 N N . ILE A 1 355 ? -23.672 5.405 0.239 1.00 81.12 355 ILE A N 1
ATOM 2738 C CA . ILE A 1 355 ? -23.572 4.070 0.840 1.00 81.12 355 ILE A CA 1
ATOM 2739 C C . ILE A 1 355 ? -23.830 4.091 2.355 1.00 81.12 355 ILE A C 1
ATOM 2741 O O . ILE A 1 355 ? -23.386 4.994 3.073 1.00 81.12 355 ILE A O 1
ATOM 2745 N N . ARG A 1 356 ? -24.497 3.045 2.864 1.00 86.06 356 ARG A N 1
ATOM 2746 C CA . ARG A 1 356 ? -24.627 2.735 4.300 1.00 86.06 356 ARG A CA 1
ATOM 2747 C C . ARG A 1 356 ? -24.128 1.328 4.590 1.00 86.06 356 ARG A C 1
ATOM 2749 O O . ARG A 1 356 ? -24.578 0.372 3.971 1.00 86.06 356 ARG A O 1
ATOM 2756 N N . ALA A 1 357 ? -23.270 1.165 5.593 1.00 88.06 357 ALA A N 1
ATOM 2757 C CA . ALA A 1 357 ? -22.669 -0.137 5.894 1.00 88.06 357 ALA A CA 1
ATOM 2758 C C . ALA A 1 357 ? -23.701 -1.240 6.195 1.00 88.06 357 ALA A C 1
ATOM 2760 O O . ALA A 1 357 ? -23.546 -2.371 5.744 1.00 88.06 357 ALA A O 1
ATOM 2761 N N . ALA A 1 358 ? -24.786 -0.898 6.898 1.00 90.94 358 ALA A N 1
ATOM 2762 C CA . ALA A 1 358 ? -25.891 -1.810 7.209 1.00 90.94 358 ALA A CA 1
ATOM 2763 C C . ALA A 1 358 ? -26.635 -2.368 5.981 1.00 90.94 358 ALA A C 1
ATOM 2765 O O . ALA A 1 358 ? -27.351 -3.357 6.116 1.00 90.94 358 ALA A O 1
ATOM 2766 N N . GLU A 1 359 ? -26.482 -1.754 4.805 1.00 90.56 359 GLU A N 1
ATOM 2767 C CA . GLU A 1 359 ? -27.107 -2.195 3.551 1.00 90.56 359 GLU A CA 1
ATOM 2768 C C . GLU A 1 359 ? -26.186 -3.138 2.747 1.00 90.56 359 GLU A C 1
ATOM 2770 O O . GLU A 1 359 ? -26.648 -3.796 1.821 1.00 90.56 359 GLU A O 1
ATOM 2775 N N . HIS A 1 360 ? -24.913 -3.288 3.149 1.00 88.44 360 HIS A N 1
ATOM 2776 C CA . HIS A 1 360 ? -23.899 -4.106 2.467 1.00 88.44 360 HIS A CA 1
ATOM 2777 C C . HIS A 1 360 ? -23.274 -5.150 3.406 1.00 88.44 360 HIS A C 1
ATOM 2779 O O . HIS A 1 360 ? -22.063 -5.158 3.639 1.00 88.44 360 HIS A O 1
ATOM 2785 N N . LEU A 1 361 ? -24.093 -6.054 3.950 1.00 87.94 361 LEU A N 1
ATOM 2786 C CA . LEU A 1 361 ? -23.641 -7.079 4.908 1.00 87.94 361 LEU A CA 1
ATOM 2787 C C . LEU A 1 361 ? -22.655 -8.103 4.312 1.00 87.94 361 LEU A C 1
ATOM 2789 O O . LEU A 1 361 ? -21.889 -8.712 5.052 1.00 87.94 361 LEU A O 1
ATOM 2793 N N . ASP A 1 362 ? -22.629 -8.252 2.984 1.00 82.38 362 ASP A N 1
ATOM 2794 C CA . ASP A 1 362 ? -21.649 -9.089 2.271 1.00 82.38 362 ASP A CA 1
ATOM 2795 C C . ASP A 1 362 ? -20.239 -8.460 2.231 1.00 82.38 362 ASP A C 1
ATOM 2797 O O . ASP A 1 362 ? -19.247 -9.121 1.897 1.00 82.38 362 ASP A O 1
ATOM 2801 N N . PHE A 1 363 ? -20.141 -7.166 2.553 1.00 86.12 363 PHE A N 1
ATOM 2802 C CA . PHE A 1 363 ? -18.886 -6.425 2.664 1.00 86.12 363 PHE A CA 1
ATOM 2803 C C . PHE A 1 363 ? -18.552 -6.086 4.122 1.00 86.12 363 PHE A C 1
ATOM 2805 O O . PHE A 1 363 ? -17.412 -6.260 4.547 1.00 86.12 363 PHE A O 1
ATOM 2812 N N . PHE A 1 364 ? -19.535 -5.622 4.895 1.00 87.69 364 PHE A N 1
ATOM 2813 C CA . PHE A 1 364 ? -19.404 -5.334 6.321 1.00 87.69 364 PHE A CA 1
ATOM 2814 C C . PHE A 1 364 ? -20.056 -6.448 7.143 1.00 87.69 364 PHE A C 1
ATOM 2816 O O . PHE A 1 364 ? -21.247 -6.389 7.446 1.00 87.69 364 PHE A O 1
ATOM 2823 N N . ASP A 1 365 ? -19.279 -7.469 7.509 1.00 86.50 365 ASP A N 1
ATOM 2824 C CA . ASP A 1 365 ? -19.762 -8.538 8.393 1.00 86.50 365 ASP A CA 1
ATOM 2825 C C . ASP A 1 365 ? -20.000 -8.011 9.824 1.00 86.50 365 ASP A C 1
ATOM 2827 O O . ASP A 1 365 ? -19.562 -6.929 10.199 1.00 86.50 365 ASP A O 1
ATOM 2831 N N . LYS A 1 366 ? -20.686 -8.775 10.669 1.00 89.25 366 LYS A N 1
ATOM 2832 C CA . LYS A 1 366 ? -20.881 -8.473 12.093 1.00 89.25 366 LYS A CA 1
ATOM 2833 C C . LYS A 1 366 ? -20.007 -9.355 12.976 1.00 89.25 366 LYS A C 1
ATOM 2835 O O . LYS A 1 366 ? -19.749 -10.520 12.671 1.00 89.25 366 LYS A O 1
ATOM 2840 N N . ILE A 1 367 ? -19.651 -8.862 14.164 1.00 91.75 367 ILE A N 1
ATOM 2841 C CA . ILE A 1 367 ? -19.056 -9.741 15.176 1.00 91.75 367 ILE A CA 1
ATOM 2842 C C . ILE A 1 367 ? -20.149 -10.663 15.721 1.00 91.75 367 ILE A C 1
ATOM 2844 O O . ILE A 1 367 ? -21.094 -10.234 16.382 1.00 91.75 367 ILE A O 1
ATOM 2848 N N . LYS A 1 368 ? -20.014 -11.962 15.440 1.00 90.44 368 LYS A N 1
ATOM 2849 C CA . LYS A 1 368 ? -20.922 -13.002 15.942 1.00 90.44 368 LYS A CA 1
ATOM 2850 C C . LYS A 1 368 ? -20.915 -13.020 17.471 1.00 90.44 368 LYS A C 1
ATOM 2852 O O . LYS A 1 368 ? -19.870 -12.832 18.087 1.00 90.44 368 LYS A O 1
ATOM 2857 N N . ALA A 1 369 ? -22.048 -13.366 18.082 1.00 87.38 369 ALA A N 1
ATOM 2858 C CA . ALA A 1 369 ? -22.172 -13.466 19.540 1.00 87.38 369 ALA A CA 1
ATOM 2859 C C . ALA A 1 369 ? -21.148 -14.430 20.178 1.00 87.38 369 ALA A C 1
ATOM 2861 O O . ALA A 1 369 ? -20.687 -14.194 21.286 1.00 87.38 369 ALA A O 1
ATOM 2862 N N . SER A 1 370 ? -20.724 -15.482 19.467 1.00 88.69 370 SER A N 1
ATOM 2863 C CA . SER A 1 370 ? -19.655 -16.390 19.920 1.00 88.69 370 SER A CA 1
ATOM 2864 C C . SER A 1 370 ? -18.267 -15.739 19.982 1.00 88.69 370 SER A C 1
ATOM 2866 O O . SER A 1 370 ? -17.351 -16.306 20.568 1.00 88.69 370 SER A O 1
ATOM 2868 N N . GLY A 1 371 ? -18.092 -14.590 19.327 1.00 87.88 371 GLY A N 1
ATOM 2869 C CA . GLY A 1 371 ? -16.880 -13.780 19.347 1.00 87.88 371 GLY A CA 1
ATOM 2870 C C . GLY A 1 371 ? -16.871 -12.716 20.445 1.00 87.88 371 GLY A C 1
ATOM 2871 O O . GLY A 1 371 ? -15.852 -12.052 20.606 1.00 87.88 371 GLY A O 1
ATOM 2872 N N . THR A 1 372 ? -17.961 -12.547 21.200 1.00 93.12 372 THR A N 1
ATOM 2873 C CA . THR A 1 372 ? -18.046 -11.589 22.309 1.00 93.12 372 THR A CA 1
ATOM 2874 C C . THR A 1 372 ? -17.962 -12.299 23.661 1.00 93.12 372 THR A C 1
ATOM 2876 O O . THR A 1 372 ? -17.984 -13.527 23.756 1.00 93.12 372 THR A O 1
ATOM 2879 N N . ARG A 1 373 ? -17.807 -11.523 24.739 1.00 94.88 373 ARG A N 1
ATOM 2880 C CA . ARG A 1 373 ? -17.725 -12.041 26.112 1.00 94.88 373 ARG A CA 1
ATOM 2881 C C . ARG A 1 373 ? -18.267 -11.025 27.118 1.00 94.88 373 ARG A C 1
ATOM 2883 O O . ARG A 1 373 ? -18.144 -9.826 26.865 1.00 94.88 373 ARG A O 1
ATOM 2890 N N . PRO A 1 374 ? -18.835 -11.462 28.255 1.00 95.62 374 PRO A N 1
ATOM 2891 C CA . PRO A 1 374 ? -19.177 -10.545 29.332 1.00 95.62 374 PRO A CA 1
ATOM 2892 C C . PRO A 1 374 ? -17.909 -9.921 29.923 1.00 95.62 374 PRO A C 1
ATOM 2894 O O . PRO A 1 374 ? -16.894 -10.596 30.098 1.00 95.62 374 PRO A O 1
ATOM 2897 N N . LEU A 1 375 ? -17.985 -8.635 30.249 1.00 95.81 375 LEU A N 1
ATOM 2898 C CA . LEU A 1 375 ? -16.924 -7.874 30.906 1.00 95.81 375 LEU A CA 1
ATOM 2899 C C . LEU A 1 375 ? -17.505 -7.146 32.116 1.00 95.81 375 LEU A C 1
ATOM 2901 O O . LEU A 1 375 ? -18.696 -6.836 32.147 1.00 95.81 375 LEU A O 1
ATOM 2905 N N . SER A 1 376 ? -16.680 -6.855 33.118 1.00 95.50 376 SER A N 1
ATOM 2906 C CA . SER A 1 376 ? -17.080 -6.000 34.237 1.00 95.50 376 SER A CA 1
ATOM 2907 C C . SER A 1 376 ? -16.308 -4.689 34.266 1.00 95.50 376 SER A C 1
ATOM 2909 O O . SER A 1 376 ? -15.150 -4.618 33.860 1.00 95.50 376 SER A O 1
ATOM 2911 N N . PHE A 1 377 ? -16.937 -3.630 34.776 1.00 95.31 377 PHE A N 1
ATOM 2912 C CA . PHE A 1 377 ? -16.261 -2.338 34.922 1.00 95.31 377 PHE A CA 1
ATOM 2913 C C . PHE A 1 377 ? -15.049 -2.437 35.850 1.00 95.31 377 PHE A C 1
ATOM 2915 O O . PHE A 1 377 ? -14.038 -1.804 35.575 1.00 95.31 377 PHE A O 1
ATOM 2922 N N . GLU A 1 378 ? -15.133 -3.253 36.907 1.00 94.44 378 GLU A N 1
ATOM 2923 C CA . GLU A 1 378 ? -14.012 -3.528 37.816 1.00 94.44 378 GLU A CA 1
ATOM 2924 C C . GLU A 1 378 ? -12.833 -4.157 37.080 1.00 94.44 378 GLU A C 1
ATOM 2926 O O . GLU A 1 378 ? -11.700 -3.715 37.225 1.00 94.44 378 GLU A O 1
ATOM 2931 N N . GLN A 1 379 ? -13.110 -5.166 36.250 1.00 94.31 379 GLN A N 1
ATOM 2932 C CA . GLN A 1 379 ? -12.087 -5.836 35.461 1.00 94.31 379 GLN A CA 1
ATOM 2933 C C . GLN A 1 379 ? -11.336 -4.851 34.573 1.00 94.31 379 GLN A C 1
ATOM 2935 O O . GLN A 1 379 ? -10.138 -5.009 34.415 1.00 94.31 379 GLN A O 1
ATOM 2940 N N . LEU A 1 380 ? -12.018 -3.849 34.017 1.00 95.25 380 LEU A N 1
ATOM 2941 C CA . LEU A 1 380 ? -11.447 -2.890 33.074 1.00 95.25 380 LEU A CA 1
ATOM 2942 C C . LEU A 1 380 ? -10.668 -1.740 33.731 1.00 95.25 380 LEU A C 1
ATOM 2944 O O . LEU A 1 380 ? -10.055 -0.948 33.012 1.00 95.25 380 LEU A O 1
ATOM 2948 N N . VAL A 1 381 ? -10.673 -1.613 35.062 1.00 93.00 381 VAL A N 1
ATOM 2949 C CA . VAL A 1 381 ? -9.907 -0.562 35.745 1.00 93.00 381 VAL A CA 1
ATOM 2950 C C . VAL A 1 381 ? -8.412 -0.825 35.577 1.00 93.00 381 VAL A C 1
ATOM 2952 O O . VAL A 1 381 ? -7.903 -1.876 35.956 1.00 93.00 381 VAL A O 1
ATOM 2955 N N . GLY A 1 382 ? -7.696 0.132 34.982 1.00 82.88 382 GLY A N 1
ATOM 2956 C CA . GLY A 1 382 ? -6.238 0.055 34.817 1.00 82.88 382 GLY A CA 1
ATOM 2957 C C . GLY A 1 382 ? -5.746 -0.990 33.805 1.00 82.88 382 GLY A C 1
ATOM 2958 O O . GLY A 1 382 ? -4.540 -1.153 33.641 1.00 82.88 382 GLY A O 1
ATOM 2959 N N . ARG A 1 383 ? -6.651 -1.670 33.091 1.00 90.38 383 ARG A N 1
ATOM 2960 C CA . ARG A 1 383 ? -6.322 -2.584 31.987 1.00 90.38 383 ARG A CA 1
ATOM 2961 C C . ARG A 1 383 ? -7.240 -2.345 30.797 1.00 90.38 383 ARG A C 1
ATOM 2963 O O . ARG A 1 383 ? -8.261 -1.674 30.926 1.00 90.38 383 ARG A O 1
ATOM 2970 N N . LYS A 1 384 ? -6.909 -2.911 29.642 1.00 93.19 384 LYS A N 1
ATOM 2971 C CA . LYS A 1 384 ? -7.794 -2.887 28.477 1.00 93.19 384 LYS A CA 1
ATOM 2972 C C . LYS A 1 384 ? -8.024 -4.283 27.918 1.00 93.19 384 LYS A C 1
ATOM 2974 O O . LYS A 1 384 ? -7.144 -5.135 27.976 1.00 93.19 384 LYS A O 1
ATOM 2979 N N . GLU A 1 385 ? -9.213 -4.493 27.380 1.00 94.56 385 GLU A N 1
ATOM 2980 C CA . GLU A 1 385 ? -9.704 -5.772 26.878 1.00 94.56 385 GLU A CA 1
ATOM 2981 C C . GLU A 1 385 ? -10.076 -5.625 25.407 1.00 94.56 385 GLU A C 1
ATOM 2983 O O . GLU A 1 385 ? -11.073 -4.982 25.079 1.00 94.56 385 GLU A O 1
ATOM 2988 N N . ALA A 1 386 ? -9.271 -6.209 24.518 1.00 94.38 386 ALA A N 1
ATOM 2989 C CA . ALA A 1 386 ? -9.530 -6.179 23.082 1.00 94.38 386 ALA A CA 1
ATOM 2990 C C . ALA A 1 386 ? -10.879 -6.833 22.751 1.00 94.38 386 ALA A C 1
ATOM 2992 O O . ALA A 1 386 ? -11.214 -7.884 23.308 1.00 94.38 386 ALA A O 1
ATOM 2993 N N . PHE A 1 387 ? -11.643 -6.218 21.849 1.00 94.44 387 PHE A N 1
ATOM 2994 C CA . PHE A 1 387 ? -12.928 -6.758 21.393 1.00 94.44 387 PHE A CA 1
ATOM 2995 C C . PHE A 1 387 ? -13.068 -6.788 19.870 1.00 94.44 387 PHE A C 1
ATOM 2997 O O . PHE A 1 387 ? -13.781 -7.641 19.350 1.00 94.44 387 PHE A O 1
ATOM 3004 N N . MET A 1 388 ? -12.375 -5.906 19.144 1.00 94.31 388 MET A N 1
ATOM 3005 C CA . MET A 1 388 ? -12.506 -5.789 17.691 1.00 94.31 388 MET A CA 1
ATOM 3006 C C . MET A 1 388 ? -11.181 -5.387 17.049 1.00 94.31 388 MET A C 1
ATOM 3008 O O . MET A 1 388 ? -10.490 -4.500 17.545 1.00 94.31 388 MET A O 1
ATOM 3012 N N . ARG A 1 389 ? -10.859 -5.996 15.910 1.00 93.75 389 ARG A N 1
ATOM 3013 C CA . ARG A 1 389 ? -9.876 -5.492 14.951 1.00 93.75 389 ARG A CA 1
ATOM 3014 C C . ARG A 1 389 ? -10.617 -5.055 13.701 1.00 93.75 389 ARG A C 1
ATOM 3016 O O . ARG A 1 389 ? -11.414 -5.814 13.165 1.00 93.75 389 ARG A O 1
ATOM 3023 N N . PHE A 1 390 ? -10.346 -3.836 13.263 1.00 92.81 390 PHE A N 1
ATOM 3024 C CA . PHE A 1 390 ? -10.768 -3.326 11.967 1.00 92.81 390 PHE A CA 1
ATOM 3025 C C . PHE A 1 390 ? -9.523 -3.173 11.104 1.00 92.81 390 PHE A C 1
ATOM 3027 O O . PHE A 1 390 ? -8.583 -2.487 11.519 1.00 92.81 390 PHE A O 1
ATOM 3034 N N . SER A 1 391 ? -9.477 -3.832 9.952 1.00 91.31 391 SER A N 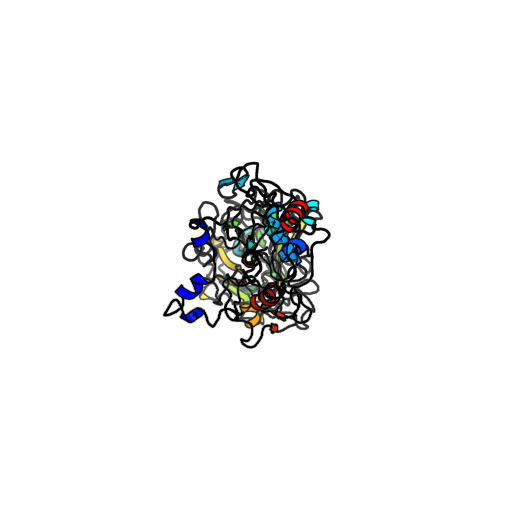1
ATOM 3035 C CA . SER A 1 391 ? -8.304 -3.809 9.086 1.00 91.31 391 SER A CA 1
ATOM 3036 C C . SER A 1 391 ? -8.640 -3.451 7.652 1.00 91.31 391 SER A C 1
ATOM 3038 O O . SER A 1 391 ? -9.690 -3.793 7.120 1.00 91.31 391 SER A O 1
ATOM 3040 N N . PHE A 1 392 ? -7.691 -2.755 7.047 1.00 90.31 392 PHE A N 1
ATOM 3041 C CA . PHE A 1 392 ? -7.475 -2.681 5.619 1.00 90.31 392 PHE A CA 1
ATOM 3042 C C . PHE A 1 392 ? -6.213 -3.486 5.333 1.00 90.31 392 PHE A C 1
ATOM 3044 O O . PHE A 1 392 ? -5.129 -3.113 5.789 1.00 90.31 392 PHE A O 1
ATOM 3051 N N . ASP A 1 393 ? -6.363 -4.599 4.631 1.00 91.12 393 ASP A N 1
ATOM 3052 C CA . ASP A 1 393 ? -5.278 -5.525 4.342 1.00 91.12 393 ASP A CA 1
ATOM 3053 C C . ASP A 1 393 ? -5.149 -5.713 2.837 1.00 91.12 393 ASP A C 1
ATOM 3055 O O . ASP A 1 393 ? -6.135 -5.902 2.124 1.00 91.12 393 ASP A O 1
ATOM 3059 N N . THR A 1 394 ? -3.916 -5.712 2.349 1.00 91.81 394 THR A N 1
ATOM 3060 C CA . THR A 1 394 ? -3.623 -6.300 1.053 1.00 91.81 394 THR A CA 1
ATOM 3061 C C . THR A 1 394 ? -3.942 -7.784 1.110 1.00 91.81 394 THR A C 1
ATOM 3063 O O . THR A 1 394 ? -3.491 -8.496 2.009 1.00 91.81 394 THR A O 1
ATOM 3066 N N . LYS A 1 395 ? -4.703 -8.258 0.128 1.00 91.44 395 LYS A N 1
ATOM 3067 C CA . LYS A 1 395 ? -5.086 -9.660 0.035 1.00 91.44 395 LYS A CA 1
ATOM 3068 C C . LYS A 1 395 ? -3.862 -10.535 -0.202 1.00 91.44 395 LYS A C 1
ATOM 3070 O O . LYS A 1 395 ? -3.005 -10.220 -1.028 1.00 91.44 395 LYS A O 1
ATOM 3075 N N . THR A 1 396 ? -3.826 -11.663 0.490 1.00 89.88 396 THR A N 1
ATOM 3076 C CA . THR A 1 396 ? -2.801 -12.701 0.352 1.00 89.88 396 THR A CA 1
ATOM 3077 C C . THR A 1 396 ? -3.446 -14.006 -0.101 1.00 89.88 396 THR A C 1
ATOM 3079 O O . THR A 1 396 ? -4.656 -14.196 0.039 1.00 89.88 396 THR A O 1
ATOM 3082 N N . GLU A 1 397 ? -2.656 -14.926 -0.650 1.00 86.00 397 GLU A N 1
ATOM 3083 C CA . GLU A 1 397 ? -3.161 -16.226 -1.096 1.00 86.00 397 GLU A CA 1
ATOM 3084 C C . GLU A 1 397 ? -3.707 -17.082 0.059 1.00 86.00 397 GLU A C 1
ATOM 3086 O O . GLU A 1 397 ? -4.635 -17.861 -0.155 1.00 86.00 397 GLU A O 1
ATOM 3091 N N . ALA A 1 398 ? -3.137 -16.962 1.264 1.00 88.50 398 ALA A N 1
ATOM 3092 C CA . ALA A 1 398 ? -3.496 -17.804 2.404 1.00 88.50 398 ALA A CA 1
ATOM 3093 C C . ALA A 1 398 ? -4.539 -17.196 3.354 1.00 88.50 398 ALA A C 1
ATOM 3095 O O . ALA A 1 398 ? -5.279 -17.960 3.974 1.00 88.50 398 ALA A O 1
ATOM 3096 N N . ASP A 1 399 ? -4.586 -15.867 3.507 1.00 86.19 399 ASP A N 1
ATOM 3097 C CA . ASP A 1 399 ? -5.411 -15.220 4.543 1.00 86.19 399 ASP A CA 1
ATOM 3098 C C . ASP A 1 399 ? -6.602 -14.435 3.984 1.00 86.19 399 ASP A C 1
ATOM 3100 O O . ASP A 1 399 ? -7.441 -13.975 4.766 1.00 86.19 399 ASP A O 1
ATOM 3104 N N . SER A 1 400 ? -6.686 -14.244 2.662 1.00 87.88 400 SER A N 1
ATOM 3105 C CA . SER A 1 400 ? -7.822 -13.532 2.077 1.00 87.88 400 SER A CA 1
ATOM 3106 C C . SER A 1 400 ? -9.100 -14.357 2.162 1.00 87.88 400 SER A C 1
ATOM 3108 O O . SER A 1 400 ? -9.127 -15.542 1.834 1.00 87.88 400 SER A O 1
ATOM 3110 N N . GLU A 1 401 ? -10.184 -13.703 2.577 1.00 83.12 401 GLU A N 1
ATOM 3111 C CA . GLU A 1 401 ? -11.514 -14.324 2.654 1.00 83.12 401 GLU A CA 1
ATOM 3112 C C . GLU A 1 401 ? -12.146 -14.486 1.270 1.00 83.12 401 GLU A C 1
ATOM 3114 O O . GLU A 1 401 ? -13.065 -15.281 1.075 1.00 83.12 401 GLU A O 1
ATOM 3119 N N . ARG A 1 402 ? -11.621 -13.753 0.286 1.00 79.31 402 ARG A N 1
ATOM 3120 C CA . ARG A 1 402 ? -11.992 -13.851 -1.119 1.00 79.31 402 ARG A CA 1
ATOM 3121 C C . ARG A 1 402 ? -10.761 -14.372 -1.850 1.00 79.31 402 ARG A C 1
ATOM 3123 O O . ARG A 1 402 ? -9.903 -13.557 -2.130 1.00 79.31 402 ARG A O 1
ATOM 3130 N N . PRO A 1 403 ? -10.605 -15.679 -2.117 1.00 67.44 403 PRO A N 1
ATOM 3131 C CA . PRO A 1 403 ? -9.392 -16.227 -2.731 1.00 67.44 403 PRO A CA 1
ATOM 3132 C C . PRO A 1 403 ? -9.214 -15.785 -4.197 1.00 67.44 403 PRO A C 1
ATOM 3134 O O . PRO A 1 403 ? -10.179 -15.523 -4.909 1.00 67.44 403 PRO A O 1
ATOM 3137 N N . GLY A 1 404 ? -7.968 -15.705 -4.677 1.00 72.12 404 GLY A N 1
ATOM 3138 C CA . GLY A 1 404 ? -7.643 -15.192 -6.011 1.00 72.12 404 GLY A CA 1
ATOM 3139 C C . GLY A 1 404 ? -6.146 -14.946 -6.224 1.00 72.12 404 GLY A C 1
ATOM 3140 O O . GLY A 1 404 ? -5.326 -15.193 -5.345 1.00 72.12 404 GLY A O 1
ATOM 3141 N N . ARG A 1 405 ? -5.767 -14.468 -7.417 1.00 71.69 405 ARG A N 1
ATOM 3142 C CA . ARG A 1 405 ? -4.367 -14.146 -7.756 1.00 71.69 405 ARG A CA 1
ATOM 3143 C C . ARG A 1 405 ? -4.038 -12.721 -7.301 1.00 71.69 405 ARG A C 1
ATOM 3145 O O . ARG A 1 405 ? -4.215 -11.776 -8.070 1.00 71.69 405 ARG A O 1
ATOM 3152 N N . PHE A 1 406 ? -3.681 -12.543 -6.029 1.00 74.94 406 PHE A N 1
ATOM 3153 C CA . PHE A 1 406 ? -3.562 -11.206 -5.427 1.00 74.94 406 PHE A CA 1
ATOM 3154 C C . PHE A 1 406 ? -2.214 -10.552 -5.630 1.00 74.94 406 PHE A C 1
ATOM 3156 O O . PHE A 1 406 ? -2.189 -9.383 -5.996 1.00 74.94 406 PHE A O 1
ATOM 3163 N N . LEU A 1 407 ? -1.106 -11.286 -5.518 1.00 75.81 407 LEU A N 1
ATOM 3164 C CA . LEU A 1 407 ? 0.207 -10.696 -5.787 1.00 75.81 407 LEU A CA 1
ATOM 3165 C C . LEU A 1 407 ? 0.356 -10.227 -7.241 1.00 75.81 407 LEU A C 1
ATOM 3167 O O . LEU A 1 407 ? 1.015 -9.223 -7.493 1.00 75.81 407 LEU A O 1
ATOM 3171 N N . SER A 1 408 ? -0.316 -10.878 -8.199 1.00 79.25 408 SER A N 1
ATOM 3172 C CA . SER A 1 408 ? -0.377 -10.386 -9.583 1.00 79.25 408 SER A CA 1
ATOM 3173 C C . SER A 1 408 ? -1.280 -9.166 -9.756 1.00 79.25 408 SER A C 1
ATOM 3175 O O . SER A 1 408 ? -1.184 -8.498 -10.775 1.00 79.25 408 SER A O 1
ATOM 3177 N N . ARG A 1 409 ? -2.180 -8.891 -8.807 1.00 85.44 409 ARG A N 1
ATOM 3178 C CA . ARG A 1 409 ? -3.126 -7.764 -8.851 1.00 85.44 409 ARG A CA 1
ATOM 3179 C C . ARG A 1 409 ? -2.760 -6.620 -7.909 1.00 85.44 409 ARG A C 1
ATOM 3181 O O . ARG A 1 409 ? -3.411 -5.588 -7.918 1.00 85.44 409 ARG A O 1
ATOM 3188 N N . LEU A 1 410 ? -1.724 -6.780 -7.096 1.00 89.38 410 LEU A N 1
ATOM 3189 C CA . LEU A 1 410 ? -1.232 -5.744 -6.203 1.00 89.38 410 LEU A CA 1
ATOM 3190 C C . LEU A 1 410 ? -0.142 -4.940 -6.901 1.00 89.38 410 LEU A C 1
ATOM 3192 O O . LEU A 1 410 ? 0.995 -5.402 -6.996 1.00 89.38 410 LEU A O 1
ATOM 3196 N N . ASN A 1 411 ? -0.451 -3.711 -7.304 1.00 92.25 411 ASN A N 1
ATOM 3197 C CA . ASN A 1 411 ? 0.600 -2.761 -7.627 1.00 92.25 411 ASN A CA 1
ATOM 3198 C C . ASN A 1 411 ? 1.045 -2.051 -6.335 1.00 92.25 411 ASN A C 1
ATOM 3200 O O . ASN A 1 411 ? 0.267 -1.287 -5.763 1.00 92.25 411 ASN A O 1
ATOM 3204 N N . PRO A 1 412 ? 2.287 -2.239 -5.856 1.00 91.19 412 PRO A N 1
ATOM 3205 C CA . PRO A 1 412 ? 2.702 -1.689 -4.571 1.00 91.19 412 PRO A CA 1
ATOM 3206 C C . PRO A 1 412 ? 2.788 -0.154 -4.544 1.00 91.19 412 PRO A C 1
ATOM 3208 O O . PRO A 1 412 ? 2.989 0.403 -3.465 1.00 91.19 412 PRO A O 1
ATOM 3211 N N . LYS A 1 413 ? 2.666 0.538 -5.684 1.00 89.12 413 LYS A N 1
ATOM 3212 C CA . LYS A 1 413 ? 2.705 2.007 -5.784 1.00 89.12 413 LYS A CA 1
ATOM 3213 C C . LYS A 1 413 ? 1.369 2.640 -6.171 1.00 89.12 413 LYS A C 1
ATOM 3215 O O . LYS A 1 413 ? 1.284 3.859 -6.263 1.00 89.12 413 LYS A O 1
ATOM 3220 N N . ALA A 1 414 ? 0.309 1.849 -6.316 1.00 86.88 414 ALA A N 1
ATOM 3221 C CA . ALA A 1 414 ? -1.051 2.356 -6.456 1.00 86.88 414 ALA A CA 1
ATOM 3222 C C . ALA A 1 414 ? -1.634 2.728 -5.076 1.00 86.88 414 ALA A C 1
ATOM 3224 O O . ALA A 1 414 ? -2.448 2.003 -4.507 1.00 86.88 414 ALA A O 1
ATOM 3225 N N . PHE A 1 415 ? -1.167 3.849 -4.515 1.00 79.50 415 PHE A N 1
ATOM 3226 C CA . PHE A 1 415 ? -1.450 4.274 -3.136 1.00 79.50 415 PHE A CA 1
ATOM 3227 C C . PHE A 1 415 ? -2.884 4.765 -2.879 1.00 79.50 415 PHE A C 1
ATOM 3229 O O . PHE A 1 415 ? -3.319 4.766 -1.726 1.00 79.50 415 PHE A O 1
ATOM 3236 N N . SER A 1 416 ? -3.606 5.185 -3.919 1.00 83.50 416 SER A N 1
ATOM 3237 C CA . SER A 1 416 ? -4.998 5.640 -3.824 1.00 83.50 416 SER A CA 1
ATOM 3238 C C . SER A 1 416 ? -5.954 4.544 -4.270 1.00 83.50 416 SER A C 1
ATOM 3240 O O . SER A 1 416 ? -5.912 4.098 -5.419 1.00 83.50 416 SER A O 1
ATOM 3242 N N . ILE A 1 417 ? -6.838 4.134 -3.365 1.00 84.19 417 ILE A N 1
ATOM 3243 C CA . ILE A 1 417 ? -7.929 3.208 -3.645 1.00 84.19 417 ILE A CA 1
ATOM 3244 C C . ILE A 1 417 ? -9.235 3.878 -3.227 1.00 84.19 417 ILE A C 1
ATOM 3246 O O . ILE A 1 417 ? -9.397 4.326 -2.096 1.00 84.19 417 ILE A O 1
ATOM 3250 N N . ASP A 1 418 ? -10.176 3.906 -4.154 1.00 82.50 418 ASP A N 1
ATOM 3251 C CA . ASP A 1 418 ? -11.574 4.242 -3.903 1.00 82.50 418 ASP A CA 1
ATOM 3252 C C . ASP A 1 418 ? -12.380 2.948 -4.058 1.00 82.50 418 ASP A C 1
ATOM 3254 O O . ASP A 1 418 ? -12.005 2.125 -4.896 1.00 82.50 418 ASP A O 1
ATOM 3258 N N . ILE A 1 419 ? -13.453 2.745 -3.296 1.00 83.62 419 ILE A N 1
ATOM 3259 C CA . ILE A 1 419 ? -14.430 1.655 -3.466 1.00 83.62 419 ILE A CA 1
ATOM 3260 C C . ILE A 1 419 ? -15.798 2.299 -3.687 1.00 83.62 419 ILE A C 1
ATOM 3262 O O . ILE A 1 419 ? -16.277 3.003 -2.807 1.00 83.62 419 ILE A O 1
ATOM 3266 N N . GLN A 1 420 ? -16.432 2.088 -4.840 1.00 80.12 420 GLN A N 1
ATOM 3267 C CA . GLN A 1 420 ? -17.563 2.921 -5.271 1.00 80.12 420 GLN A CA 1
ATOM 3268 C C . GLN A 1 420 ? -18.932 2.266 -5.100 1.00 80.12 420 GLN A C 1
ATOM 3270 O O . GLN A 1 420 ? -19.919 2.977 -4.962 1.00 80.12 420 GLN A O 1
ATOM 3275 N N . SER A 1 421 ? -19.001 0.935 -5.119 1.00 79.12 421 SER A N 1
ATOM 3276 C CA . SER A 1 421 ? -20.255 0.170 -5.068 1.00 79.12 421 SER A CA 1
ATOM 3277 C C . SER A 1 421 ? -20.324 -0.799 -3.889 1.00 79.12 421 SER A C 1
ATOM 3279 O O . SER A 1 421 ? -21.409 -1.078 -3.394 1.00 79.12 421 SER A O 1
ATOM 3281 N N . LEU A 1 422 ? -19.169 -1.311 -3.435 1.00 82.56 422 LEU A N 1
ATOM 3282 C CA . LEU A 1 422 ? -19.052 -2.442 -2.500 1.00 82.56 422 LEU A CA 1
ATOM 3283 C C . LEU A 1 422 ? -19.631 -3.766 -3.026 1.00 82.56 422 LEU A C 1
ATOM 3285 O O . LEU A 1 422 ? -19.655 -4.752 -2.284 1.00 82.56 422 LEU A O 1
ATOM 3289 N N . ASP A 1 423 ? -20.042 -3.819 -4.294 1.00 82.56 423 ASP A N 1
ATOM 3290 C CA . ASP A 1 423 ? -20.526 -5.036 -4.932 1.00 82.56 423 ASP A CA 1
ATOM 3291 C C . ASP A 1 423 ? -19.424 -6.100 -4.955 1.00 82.56 423 ASP A C 1
ATOM 3293 O O . ASP A 1 423 ? -18.236 -5.797 -5.108 1.00 82.56 423 ASP A O 1
ATOM 3297 N N . ALA A 1 424 ? -19.816 -7.375 -4.876 1.00 84.50 424 ALA A N 1
ATOM 3298 C CA . ALA A 1 424 ? -18.878 -8.497 -4.836 1.00 84.50 424 ALA A CA 1
ATOM 3299 C C . ALA A 1 424 ? -17.854 -8.467 -5.987 1.00 84.50 424 ALA A C 1
ATOM 3301 O O . ALA A 1 424 ? -16.673 -8.716 -5.757 1.00 84.50 424 ALA A O 1
ATOM 3302 N N . GLN A 1 425 ? -18.270 -8.083 -7.199 1.00 84.50 425 GLN A N 1
ATOM 3303 C CA . GLN A 1 425 ? -17.391 -8.009 -8.372 1.00 84.50 425 GLN A CA 1
ATOM 3304 C C . GLN A 1 425 ? -16.296 -6.933 -8.232 1.00 84.50 425 GLN A C 1
ATOM 3306 O O . GLN A 1 425 ? -15.132 -7.166 -8.577 1.00 84.50 425 GLN A O 1
ATOM 3311 N N . GLU A 1 426 ? -16.635 -5.756 -7.701 1.00 85.69 426 GLU A N 1
ATOM 3312 C CA . GLU A 1 426 ? -15.652 -4.709 -7.400 1.00 85.69 426 GLU A CA 1
ATOM 3313 C C . GLU A 1 426 ? -14.721 -5.170 -6.278 1.00 85.69 426 GLU A C 1
ATOM 3315 O O . GLU A 1 426 ? -13.494 -5.082 -6.378 1.00 85.69 426 GLU A O 1
ATOM 3320 N N . ALA A 1 427 ? -15.310 -5.746 -5.235 1.00 84.69 427 ALA A N 1
ATOM 3321 C CA . ALA A 1 427 ? -14.585 -6.260 -4.095 1.00 84.69 427 ALA A CA 1
ATOM 3322 C C . ALA A 1 427 ? -13.612 -7.384 -4.486 1.00 84.69 427 ALA A C 1
ATOM 3324 O O . ALA A 1 427 ? -12.545 -7.478 -3.890 1.00 84.69 427 ALA A O 1
ATOM 3325 N N . GLU A 1 428 ? -13.923 -8.215 -5.483 1.00 84.88 428 GLU A N 1
ATOM 3326 C CA . GLU A 1 428 ? -13.026 -9.225 -6.062 1.00 84.88 428 GLU A CA 1
ATOM 3327 C C . GLU A 1 428 ? -11.911 -8.621 -6.919 1.00 84.88 428 GLU A C 1
ATOM 3329 O O . GLU A 1 428 ? -10.809 -9.176 -6.959 1.00 84.88 428 GLU A O 1
ATOM 3334 N N . THR A 1 429 ? -12.186 -7.503 -7.593 1.00 86.56 429 THR A N 1
ATOM 3335 C CA . THR A 1 429 ? -11.265 -6.798 -8.499 1.00 86.56 429 THR A CA 1
ATOM 3336 C C . THR A 1 429 ? -10.126 -6.113 -7.747 1.00 86.56 429 THR A C 1
ATOM 3338 O O . THR A 1 429 ? -8.987 -6.114 -8.217 1.00 86.56 429 THR A O 1
ATOM 3341 N N . LEU A 1 430 ? -10.412 -5.562 -6.567 1.00 87.38 430 LEU A N 1
ATOM 3342 C CA . LEU A 1 430 ? -9.439 -4.827 -5.762 1.00 87.38 430 LEU A CA 1
ATOM 3343 C C . LEU A 1 430 ? -8.408 -5.758 -5.087 1.00 87.38 430 LEU A C 1
ATOM 3345 O O . LEU A 1 430 ? -8.771 -6.838 -4.603 1.00 87.38 430 LEU A O 1
ATOM 3349 N N . PRO A 1 431 ? -7.130 -5.344 -4.970 1.00 88.44 431 PRO A N 1
ATOM 3350 C CA . PRO A 1 431 ? -6.081 -6.137 -4.315 1.00 88.44 431 PRO A CA 1
ATOM 3351 C C . PRO A 1 431 ? -6.107 -6.049 -2.787 1.00 88.44 431 PRO A C 1
ATOM 3353 O O . PRO A 1 431 ? -5.217 -6.563 -2.115 1.00 88.44 431 PRO A O 1
ATOM 3356 N N . VAL A 1 432 ? -7.119 -5.391 -2.239 1.00 89.00 432 VAL A N 1
ATOM 3357 C CA . VAL A 1 432 ? -7.267 -5.086 -0.821 1.00 89.00 432 VAL A CA 1
ATOM 3358 C C . VAL A 1 432 ? -8.630 -5.534 -0.324 1.00 89.00 432 VAL A C 1
ATOM 3360 O O . VAL A 1 432 ? -9.582 -5.669 -1.097 1.00 89.00 432 VAL A O 1
ATOM 3363 N N . GLU A 1 433 ? -8.728 -5.761 0.973 1.00 89.06 433 GLU A N 1
ATOM 3364 C CA . GLU A 1 433 ? -9.959 -6.117 1.659 1.00 89.06 433 GLU A CA 1
ATOM 3365 C C . GLU A 1 433 ? -10.081 -5.343 2.969 1.00 89.06 433 GLU A C 1
ATOM 3367 O O . GLU A 1 433 ? -9.091 -5.040 3.638 1.00 89.06 433 GLU A O 1
ATOM 3372 N N . VAL A 1 434 ? -11.322 -5.010 3.311 1.00 89.19 434 VAL A N 1
ATOM 3373 C CA . VAL A 1 434 ? -11.675 -4.460 4.615 1.00 89.19 434 VAL A CA 1
ATOM 3374 C C . VAL A 1 434 ? -12.219 -5.611 5.447 1.00 89.19 434 VAL A C 1
ATOM 3376 O O . VAL A 1 434 ? -13.118 -6.310 4.985 1.00 89.19 434 VAL A O 1
ATOM 3379 N N . LYS A 1 435 ? -11.687 -5.812 6.654 1.00 88.75 435 LYS A N 1
ATOM 3380 C CA . LYS A 1 435 ? -12.143 -6.865 7.567 1.00 88.75 435 LYS A CA 1
ATOM 3381 C C . LYS A 1 435 ? -12.512 -6.319 8.931 1.00 88.75 435 LYS A C 1
ATOM 3383 O O . LYS A 1 435 ? -11.950 -5.337 9.425 1.00 88.75 435 LYS A O 1
ATOM 3388 N N . ILE A 1 436 ? -13.439 -7.032 9.555 1.00 91.31 436 ILE A N 1
ATOM 3389 C CA . ILE A 1 436 ? -13.745 -6.938 10.973 1.00 91.31 436 ILE A CA 1
ATOM 3390 C C . ILE A 1 436 ? -13.535 -8.305 11.609 1.00 91.31 436 ILE A C 1
ATOM 3392 O O . ILE A 1 436 ? -14.067 -9.310 11.151 1.00 91.31 436 ILE A O 1
ATOM 3396 N N . GLU A 1 437 ? -12.785 -8.345 12.703 1.00 90.94 437 GLU A N 1
ATOM 3397 C CA . GLU A 1 437 ? -12.536 -9.583 13.432 1.00 90.94 437 GLU A CA 1
ATOM 3398 C C . GLU A 1 437 ? -12.762 -9.387 14.925 1.00 90.94 437 GLU A C 1
ATOM 3400 O O . GLU A 1 437 ? -12.309 -8.410 15.530 1.00 90.94 437 GLU A O 1
ATOM 3405 N N . ALA A 1 438 ? -13.427 -10.364 15.536 1.00 92.25 438 ALA A N 1
ATOM 3406 C CA . ALA A 1 438 ? -13.473 -10.485 16.982 1.00 92.25 438 ALA A CA 1
ATOM 3407 C C . ALA A 1 438 ? -12.090 -10.882 17.506 1.00 92.25 438 ALA A C 1
ATOM 3409 O O . ALA A 1 438 ? -11.502 -11.861 17.042 1.00 92.25 438 ALA A O 1
ATOM 3410 N N . ILE A 1 439 ? -11.581 -10.153 18.498 1.00 89.75 439 ILE A N 1
ATOM 3411 C CA . ILE A 1 439 ? -10.262 -10.440 19.065 1.00 89.75 439 ILE A CA 1
ATOM 3412 C C . ILE A 1 439 ? -10.402 -11.165 20.394 1.00 89.75 439 ILE A C 1
ATOM 3414 O O . ILE A 1 439 ? -10.780 -10.583 21.411 1.00 89.75 439 ILE A O 1
ATOM 3418 N N . ASN A 1 440 ? -10.033 -12.445 20.359 1.00 79.25 440 ASN A N 1
ATOM 3419 C CA . ASN A 1 440 ? -9.918 -13.312 21.530 1.00 79.25 440 ASN A CA 1
ATOM 3420 C C . ASN A 1 440 ? -8.475 -13.799 21.761 1.00 79.25 440 ASN A C 1
ATOM 3422 O O . ASN A 1 440 ? -8.169 -14.302 22.838 1.00 79.25 440 ASN A O 1
ATOM 3426 N N . ASP A 1 441 ? -7.581 -13.620 20.780 1.00 81.31 441 ASP A N 1
ATOM 3427 C CA . ASP A 1 441 ? -6.134 -13.793 20.914 1.00 81.31 441 ASP A CA 1
ATOM 3428 C C . ASP A 1 441 ? -5.370 -12.949 19.874 1.00 81.31 441 ASP A C 1
ATOM 3430 O O . ASP A 1 441 ? -5.955 -12.449 18.914 1.00 81.31 441 ASP A O 1
ATOM 3434 N N . PHE A 1 442 ? -4.061 -12.769 20.078 1.00 83.50 442 PHE A N 1
ATOM 3435 C CA . PHE A 1 442 ? -3.213 -11.908 19.241 1.00 83.50 442 PHE A CA 1
ATOM 3436 C C . PHE A 1 442 ? -2.327 -12.667 18.242 1.00 83.50 442 PHE A C 1
ATOM 3438 O O . PHE A 1 442 ? -1.464 -12.052 17.621 1.00 83.50 442 PHE A O 1
ATOM 3445 N N . ARG A 1 443 ? -2.495 -13.983 18.053 1.00 76.12 443 ARG A N 1
ATOM 3446 C CA . ARG A 1 443 ? -1.584 -14.784 17.204 1.00 76.12 443 ARG A CA 1
ATOM 3447 C C . ARG A 1 443 ? -1.591 -14.348 15.739 1.00 76.12 443 ARG A C 1
ATOM 3449 O O . ARG A 1 443 ? -0.585 -14.504 15.054 1.00 76.12 443 ARG A O 1
ATOM 3456 N N . ASN A 1 444 ? -2.690 -13.744 15.289 1.00 76.62 444 ASN A N 1
ATOM 3457 C CA . ASN A 1 444 ? -2.834 -13.191 13.940 1.00 76.62 444 ASN A CA 1
ATOM 3458 C C . ASN A 1 444 ? -2.244 -11.770 13.797 1.00 76.62 444 ASN A C 1
ATOM 3460 O O . ASN A 1 444 ? -2.443 -11.118 12.771 1.00 76.62 444 ASN A O 1
ATOM 3464 N N . ILE A 1 445 ? -1.536 -11.268 14.817 1.00 86.62 445 ILE A N 1
ATOM 3465 C CA . ILE A 1 445 ? -0.649 -10.100 14.745 1.00 86.62 445 ILE A CA 1
ATOM 3466 C C . ILE A 1 445 ? 0.786 -10.629 14.859 1.00 86.62 445 ILE A C 1
ATOM 3468 O O . ILE A 1 445 ? 1.389 -10.650 15.930 1.00 86.62 445 ILE A O 1
ATOM 3472 N N . ALA A 1 446 ? 1.304 -11.145 13.744 1.00 90.12 446 ALA A N 1
ATOM 3473 C CA . ALA A 1 446 ? 2.591 -11.824 13.711 1.00 90.12 446 ALA A CA 1
ATOM 3474 C C . ALA A 1 446 ? 3.740 -10.839 13.463 1.00 90.12 446 ALA A C 1
ATOM 3476 O O . ALA A 1 446 ? 3.814 -10.183 12.420 1.00 90.12 446 ALA A O 1
ATOM 3477 N N . VAL A 1 447 ? 4.666 -10.780 14.415 1.00 93.75 447 VAL A N 1
ATOM 3478 C CA . VAL A 1 447 ? 5.877 -9.963 14.346 1.00 93.75 447 VAL A CA 1
ATOM 3479 C C . VAL A 1 447 ? 7.016 -10.676 15.071 1.00 93.75 447 VAL A C 1
ATOM 3481 O O . VAL A 1 447 ? 6.777 -11.413 16.029 1.00 93.75 447 VAL A O 1
ATOM 3484 N N . ASN A 1 448 ? 8.249 -10.511 14.603 1.00 92.81 448 ASN A N 1
ATOM 3485 C CA . ASN A 1 448 ? 9.428 -11.046 15.278 1.00 92.81 448 ASN A CA 1
ATOM 3486 C C . ASN A 1 448 ? 10.054 -10.012 16.238 1.00 92.81 448 ASN A C 1
ATOM 3488 O O . ASN A 1 448 ? 9.606 -8.871 16.340 1.00 92.81 448 ASN A O 1
ATOM 3492 N N . ALA A 1 449 ? 11.122 -10.410 16.933 1.00 90.19 449 ALA A N 1
ATOM 3493 C CA . ALA A 1 449 ? 11.787 -9.574 17.935 1.00 90.19 449 ALA A CA 1
ATOM 3494 C C . ALA A 1 449 ? 12.440 -8.292 17.379 1.00 90.19 449 ALA A C 1
ATOM 3496 O O . ALA A 1 449 ? 12.728 -7.387 18.153 1.00 90.19 449 ALA A O 1
ATOM 3497 N N . THR A 1 450 ? 12.686 -8.203 16.067 1.00 89.88 450 THR A N 1
ATOM 3498 C CA . THR A 1 450 ? 13.258 -7.006 15.425 1.00 89.88 450 THR A CA 1
ATOM 3499 C C . THR A 1 450 ? 12.190 -6.087 14.830 1.00 89.88 450 THR A C 1
ATOM 3501 O O . THR A 1 450 ? 12.528 -5.073 14.226 1.00 89.88 450 THR A O 1
ATOM 3504 N N . GLY A 1 451 ? 10.905 -6.423 14.992 1.00 93.12 451 GLY A N 1
ATOM 3505 C CA . GLY A 1 451 ? 9.782 -5.663 14.443 1.00 93.12 451 GLY A CA 1
ATOM 3506 C C . GLY A 1 451 ? 9.400 -6.039 13.008 1.00 93.12 451 GLY A C 1
ATOM 3507 O O . GLY A 1 451 ? 8.502 -5.420 12.431 1.00 93.12 451 GLY A O 1
ATOM 3508 N N . GLN A 1 452 ? 10.036 -7.059 12.421 1.00 96.38 452 GLN A N 1
ATOM 3509 C CA . GLN A 1 452 ? 9.659 -7.548 11.096 1.00 96.38 452 GLN A CA 1
ATOM 3510 C C . GLN A 1 452 ? 8.372 -8.366 11.170 1.00 96.38 452 GLN A C 1
ATOM 3512 O O . GLN A 1 452 ? 8.197 -9.202 12.062 1.00 96.38 452 GLN A O 1
ATOM 3517 N N . SER A 1 453 ? 7.491 -8.144 10.202 1.00 96.25 453 SER A N 1
ATOM 3518 C CA . SER A 1 453 ? 6.256 -8.906 10.021 1.00 96.25 453 SER A CA 1
ATOM 3519 C C . SER A 1 453 ? 6.349 -9.773 8.767 1.00 96.25 453 SER A C 1
ATOM 3521 O O . SER A 1 453 ? 7.446 -10.036 8.280 1.00 96.25 453 SER A O 1
ATOM 3523 N N . TYR A 1 454 ? 5.217 -10.267 8.277 1.00 95.81 454 TYR A N 1
ATOM 3524 C CA . TYR A 1 454 ? 5.144 -11.247 7.203 1.00 95.81 454 TYR A CA 1
ATOM 3525 C C . TYR A 1 454 ? 4.184 -10.762 6.119 1.00 95.81 454 TYR A C 1
ATOM 3527 O O . TYR A 1 454 ? 3.138 -10.190 6.424 1.00 95.81 454 TYR A O 1
ATOM 3535 N N . PHE A 1 455 ? 4.563 -10.967 4.862 1.00 94.81 455 PHE A N 1
ATOM 3536 C CA . PHE A 1 455 ? 3.757 -10.656 3.684 1.00 94.81 455 PHE A CA 1
ATOM 3537 C C . PHE A 1 455 ? 4.087 -11.637 2.536 1.00 94.81 455 PHE A C 1
ATOM 3539 O O . PHE A 1 455 ? 4.866 -12.578 2.713 1.00 94.81 455 PHE A O 1
ATOM 3546 N N . GLY A 1 456 ? 3.496 -11.450 1.355 1.00 91.75 456 GLY A N 1
ATOM 3547 C CA . GLY A 1 456 ? 3.601 -12.369 0.223 1.00 91.75 456 GLY A CA 1
ATOM 3548 C C . GLY A 1 456 ? 2.468 -13.385 0.278 1.00 91.75 456 GLY A C 1
ATOM 3549 O O . GLY A 1 456 ? 1.309 -12.998 0.182 1.00 91.75 456 GLY A O 1
ATOM 3550 N N . GLY A 1 457 ? 2.798 -14.660 0.507 1.00 90.00 457 GLY A N 1
ATOM 3551 C CA . GLY A 1 457 ? 1.804 -15.739 0.599 1.00 90.00 457 GLY A CA 1
ATOM 3552 C C . GLY A 1 457 ? 0.812 -15.597 1.761 1.00 90.00 457 GLY A C 1
ATOM 3553 O O . GLY A 1 457 ? -0.271 -16.178 1.717 1.00 90.00 457 GLY A O 1
ATOM 3554 N N . GLY A 1 458 ? 1.159 -14.815 2.789 1.00 91.44 458 GLY A N 1
ATOM 3555 C CA . GLY A 1 458 ? 0.299 -14.536 3.930 1.00 91.44 458 GLY A CA 1
ATOM 3556 C C . GLY A 1 458 ? 0.887 -13.553 4.947 1.00 91.44 458 GLY A C 1
ATOM 3557 O O . GLY A 1 458 ? 2.010 -13.081 4.793 1.00 91.44 458 GLY A O 1
ATOM 3558 N N . ALA A 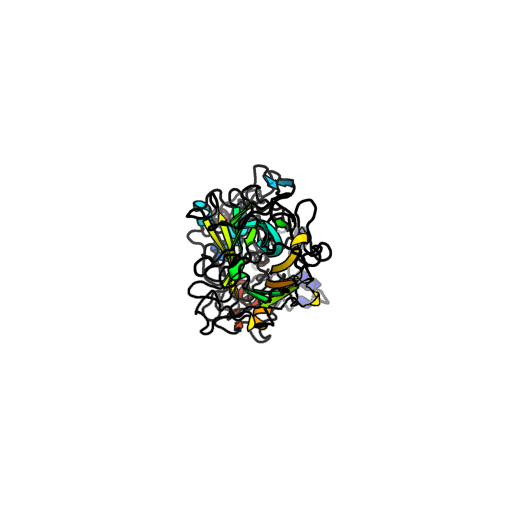1 459 ? 0.129 -13.247 5.996 1.00 91.00 459 ALA A N 1
ATOM 3559 C CA . ALA A 1 459 ? 0.417 -12.254 7.030 1.00 91.00 459 ALA A CA 1
ATOM 3560 C C . ALA A 1 459 ? 0.971 -12.865 8.332 1.00 91.00 459 ALA A C 1
ATOM 3562 O O . ALA A 1 459 ? 1.100 -12.177 9.348 1.00 91.00 459 ALA A O 1
ATOM 3563 N N . THR A 1 460 ? 1.291 -14.165 8.335 1.00 91.81 460 THR A N 1
ATOM 3564 C CA . THR A 1 460 ? 1.854 -14.874 9.496 1.00 91.81 460 THR A CA 1
ATOM 3565 C C . THR A 1 460 ? 3.142 -15.610 9.146 1.00 91.81 460 THR A C 1
ATOM 3567 O O . THR A 1 460 ? 3.385 -15.929 7.987 1.00 91.81 460 THR A O 1
ATOM 3570 N N . ALA A 1 461 ? 3.931 -15.982 10.159 1.00 90.62 461 ALA A N 1
ATOM 3571 C CA . ALA A 1 461 ? 5.154 -16.773 9.980 1.00 90.62 461 ALA A CA 1
ATOM 3572 C C . ALA A 1 461 ? 4.930 -18.146 9.315 1.00 90.62 461 ALA A C 1
ATOM 3574 O O . ALA A 1 461 ? 5.878 -18.767 8.845 1.00 90.62 461 ALA A O 1
ATOM 3575 N N . LYS A 1 462 ? 3.686 -18.645 9.305 1.00 91.62 462 LYS A N 1
ATOM 3576 C CA . LYS A 1 462 ? 3.327 -19.930 8.696 1.00 91.62 462 LYS A CA 1
ATOM 3577 C C . LYS A 1 462 ? 3.186 -19.836 7.173 1.00 91.62 462 LYS A C 1
ATOM 3579 O O . LYS A 1 462 ? 3.460 -20.817 6.489 1.00 91.62 462 LYS A O 1
ATOM 3584 N N . CYS A 1 463 ? 2.701 -18.706 6.663 1.00 91.56 463 CYS A N 1
ATOM 3585 C CA . CYS A 1 463 ? 2.287 -18.539 5.265 1.00 91.56 463 CYS A CA 1
ATOM 3586 C C . CYS A 1 463 ? 2.982 -17.378 4.536 1.00 91.56 463 CYS A C 1
ATOM 3588 O O . CYS A 1 463 ? 2.917 -17.322 3.312 1.00 91.56 463 CYS A O 1
ATOM 3590 N N . GLY A 1 464 ? 3.655 -16.477 5.252 1.00 93.44 464 GLY A N 1
ATOM 3591 C CA . GLY A 1 464 ? 4.325 -15.303 4.698 1.00 93.44 464 GLY A CA 1
ATOM 3592 C C . GLY A 1 464 ? 5.833 -15.279 4.928 1.00 93.44 464 GLY A C 1
ATOM 3593 O O . GLY A 1 464 ? 6.374 -16.013 5.755 1.00 93.44 464 GLY A O 1
ATOM 3594 N N . GLY A 1 465 ? 6.507 -14.387 4.204 1.00 95.38 465 GLY A N 1
ATOM 3595 C CA . GLY A 1 465 ? 7.925 -14.073 4.360 1.00 95.38 465 GLY A CA 1
ATOM 3596 C C . GLY A 1 465 ? 8.133 -12.678 4.946 1.00 95.38 465 GLY A C 1
ATOM 3597 O O . GLY A 1 465 ? 7.355 -11.764 4.686 1.00 95.38 465 GLY A O 1
ATOM 3598 N N . ASN A 1 466 ? 9.201 -12.502 5.723 1.00 96.75 466 ASN A N 1
ATOM 3599 C CA . ASN A 1 466 ? 9.645 -11.192 6.217 1.00 96.75 466 ASN A CA 1
ATOM 3600 C C . ASN A 1 466 ? 10.533 -10.434 5.214 1.00 96.75 466 ASN A C 1
ATOM 3602 O O . ASN A 1 466 ? 10.790 -9.245 5.401 1.00 96.75 466 ASN A O 1
ATOM 3606 N N . ILE A 1 467 ? 10.986 -11.120 4.160 1.00 97.06 467 ILE A N 1
ATOM 3607 C CA . ILE A 1 467 ? 11.705 -10.574 3.009 1.00 97.06 467 ILE A CA 1
ATOM 3608 C C . ILE A 1 467 ? 11.007 -11.078 1.741 1.00 97.06 467 ILE A C 1
ATOM 3610 O O . ILE A 1 467 ? 10.996 -12.279 1.473 1.00 97.06 467 ILE A O 1
ATOM 3614 N N . VAL A 1 468 ? 10.424 -10.169 0.965 1.00 96.31 468 VAL A N 1
ATOM 3615 C CA . VAL A 1 468 ? 9.696 -10.462 -0.274 1.00 96.31 468 VAL A CA 1
ATOM 3616 C C . VAL A 1 468 ? 10.109 -9.447 -1.335 1.00 96.31 468 VAL A C 1
ATOM 3618 O O . VAL A 1 468 ? 9.659 -8.308 -1.319 1.00 96.31 468 VAL A O 1
ATOM 3621 N N . ILE A 1 469 ? 10.974 -9.839 -2.266 1.00 96.88 469 ILE A N 1
ATOM 3622 C CA . ILE A 1 469 ? 11.365 -8.983 -3.394 1.00 96.88 469 ILE A CA 1
ATOM 3623 C C . ILE A 1 469 ? 10.479 -9.338 -4.584 1.00 96.88 469 ILE A C 1
ATOM 3625 O O . ILE A 1 469 ? 10.347 -10.510 -4.929 1.00 96.88 469 ILE A O 1
ATOM 3629 N N . THR A 1 470 ? 9.882 -8.327 -5.210 1.00 94.81 470 THR A N 1
ATOM 3630 C CA . THR A 1 470 ? 9.060 -8.506 -6.419 1.00 94.81 470 THR A CA 1
ATOM 3631 C C . THR A 1 470 ? 9.606 -7.713 -7.600 1.00 94.81 470 THR A C 1
ATOM 3633 O O . THR A 1 470 ? 9.517 -8.165 -8.737 1.00 94.81 470 THR A O 1
ATOM 3636 N N . HIS A 1 471 ? 10.234 -6.561 -7.357 1.00 96.00 471 HIS A N 1
ATOM 3637 C CA . HIS A 1 471 ? 10.665 -5.650 -8.412 1.00 96.00 471 HIS A CA 1
ATOM 3638 C C . HIS A 1 471 ? 12.166 -5.369 -8.336 1.00 96.00 471 HIS A C 1
ATOM 3640 O O . HIS A 1 471 ? 12.710 -5.123 -7.261 1.00 96.00 471 HIS A O 1
ATOM 3646 N N . THR A 1 472 ? 12.824 -5.380 -9.493 1.00 96.31 472 THR A N 1
ATOM 3647 C CA . THR A 1 472 ? 14.232 -5.000 -9.636 1.00 96.31 472 THR A CA 1
ATOM 3648 C C . THR A 1 472 ? 14.354 -3.572 -10.140 1.00 96.31 472 THR A C 1
ATOM 3650 O O . THR A 1 472 ? 13.616 -3.166 -11.036 1.00 96.31 472 THR A O 1
ATOM 3653 N N . ILE A 1 473 ? 15.305 -2.820 -9.583 1.00 96.88 473 ILE A N 1
ATOM 3654 C CA . ILE A 1 473 ? 15.657 -1.481 -10.057 1.00 96.88 473 ILE A CA 1
ATOM 3655 C C . ILE A 1 473 ? 16.799 -1.563 -11.083 1.00 96.88 473 ILE A C 1
ATOM 3657 O O . ILE A 1 473 ? 17.830 -2.183 -10.796 1.00 96.88 473 ILE A O 1
ATOM 3661 N N . PRO A 1 474 ? 16.669 -0.923 -12.264 1.00 96.12 474 PRO A N 1
ATOM 3662 C CA . PRO A 1 474 ? 17.745 -0.872 -13.249 1.00 96.12 474 PRO A CA 1
ATOM 3663 C C . PRO A 1 474 ? 19.036 -0.286 -12.664 1.00 96.12 474 PRO A C 1
ATOM 3665 O O . PRO A 1 474 ? 19.001 0.681 -11.906 1.00 96.12 474 PRO A O 1
ATOM 3668 N N . ARG A 1 475 ? 20.188 -0.860 -13.029 1.00 94.62 475 ARG A N 1
ATOM 3669 C CA . ARG A 1 475 ? 21.529 -0.346 -12.657 1.00 94.62 475 ARG A CA 1
ATOM 3670 C C . ARG A 1 475 ? 22.221 0.411 -13.782 1.00 94.62 475 ARG A C 1
ATOM 3672 O O . ARG A 1 475 ? 23.262 1.019 -13.572 1.00 94.62 475 ARG A O 1
ATOM 3679 N N . GLU A 1 476 ? 21.619 0.361 -14.956 1.00 94.06 476 GLU A N 1
ATOM 3680 C CA . GLU A 1 476 ? 22.047 0.977 -16.199 1.00 94.06 476 GLU A CA 1
ATOM 3681 C C . GLU A 1 476 ? 20.805 1.191 -17.078 1.00 94.06 476 GLU A C 1
ATOM 3683 O O . GLU A 1 476 ? 19.748 0.617 -16.774 1.00 94.06 476 GLU A O 1
ATOM 3688 N N . PRO A 1 477 ? 20.893 1.991 -18.155 1.00 94.75 477 PRO A N 1
ATOM 3689 C CA . PRO A 1 477 ? 19.771 2.177 -19.064 1.00 94.75 477 PRO A CA 1
ATOM 3690 C C . PRO A 1 477 ? 19.249 0.841 -19.624 1.00 94.75 477 PRO A C 1
ATOM 3692 O O . PRO A 1 477 ? 20.026 0.073 -20.202 1.00 94.75 477 PRO A O 1
ATOM 3695 N N . PRO A 1 478 ? 17.942 0.544 -19.498 1.00 94.56 478 PRO A N 1
ATOM 3696 C CA . PRO A 1 478 ? 17.357 -0.665 -20.065 1.00 94.56 478 PRO A CA 1
ATOM 3697 C C . PRO A 1 478 ? 17.611 -0.827 -21.572 1.00 94.56 478 PRO A C 1
ATOM 3699 O O . PRO A 1 478 ? 17.309 0.058 -22.369 1.00 94.56 478 PRO A O 1
ATOM 3702 N N . ALA A 1 479 ? 18.092 -2.006 -21.978 1.00 91.12 479 ALA A N 1
ATOM 3703 C CA . ALA A 1 479 ? 18.372 -2.346 -23.381 1.00 91.12 479 ALA A CA 1
ATOM 3704 C C . ALA A 1 479 ? 17.394 -3.377 -23.990 1.00 91.12 479 ALA A C 1
ATOM 3706 O O . ALA A 1 479 ? 17.559 -3.795 -25.136 1.00 91.12 479 ALA A O 1
ATOM 3707 N N . SER A 1 480 ? 16.377 -3.811 -23.238 1.00 90.56 480 SER A N 1
ATOM 3708 C CA . SER A 1 480 ? 15.347 -4.757 -23.690 1.00 90.56 480 SER A CA 1
ATOM 3709 C C . SER A 1 480 ? 13.970 -4.382 -23.153 1.00 90.56 480 SER A C 1
ATOM 3711 O O . SER A 1 480 ? 13.854 -3.957 -22.005 1.00 90.56 480 SER A O 1
ATOM 3713 N N . LEU A 1 481 ? 12.917 -4.569 -23.961 1.00 93.06 481 LEU A N 1
ATOM 3714 C CA . LEU A 1 481 ? 11.537 -4.289 -23.540 1.00 93.06 481 LEU A CA 1
ATOM 3715 C C . LEU A 1 481 ? 11.129 -5.147 -22.336 1.00 93.06 481 LEU A C 1
ATOM 3717 O O . LEU A 1 481 ? 10.396 -4.684 -21.470 1.00 93.06 481 LEU A O 1
ATOM 3721 N N . ALA A 1 482 ? 11.669 -6.364 -22.230 1.00 90.75 482 ALA A N 1
ATOM 3722 C CA . ALA A 1 482 ? 11.423 -7.244 -21.091 1.00 90.75 482 ALA A CA 1
ATOM 3723 C C . ALA A 1 482 ? 11.928 -6.658 -19.759 1.00 90.75 482 ALA A C 1
ATOM 3725 O O . ALA A 1 482 ? 11.414 -7.014 -18.705 1.00 90.75 482 ALA A O 1
ATOM 3726 N N . ALA A 1 483 ? 12.889 -5.725 -19.778 1.00 92.44 483 ALA A N 1
ATOM 3727 C CA . ALA A 1 483 ? 13.363 -5.076 -18.558 1.00 92.44 483 ALA A CA 1
ATOM 3728 C C . ALA A 1 483 ? 12.263 -4.248 -17.874 1.00 92.44 483 ALA A C 1
ATOM 3730 O O . ALA A 1 483 ? 12.308 -4.085 -16.658 1.00 92.44 483 ALA A O 1
ATOM 3731 N N . PHE A 1 484 ? 11.255 -3.777 -18.619 1.00 96.00 484 PHE A N 1
ATOM 3732 C CA . PHE A 1 484 ? 10.096 -3.070 -18.066 1.00 96.00 484 PHE A CA 1
ATOM 3733 C C . PHE A 1 484 ? 9.129 -3.976 -17.299 1.00 96.00 484 PHE A C 1
ATOM 3735 O O . PHE A 1 484 ? 8.175 -3.466 -16.722 1.00 96.00 484 PHE A O 1
ATOM 3742 N N . GLN A 1 485 ? 9.370 -5.290 -17.220 1.00 94.44 485 GLN A N 1
ATOM 3743 C CA . GLN A 1 485 ? 8.541 -6.178 -16.401 1.00 94.44 485 GLN A CA 1
ATOM 3744 C C . GLN A 1 485 ? 8.504 -5.774 -14.923 1.00 94.44 485 GLN A C 1
ATOM 3746 O O . GLN A 1 485 ? 7.546 -6.098 -14.236 1.00 94.44 485 GLN A O 1
ATOM 3751 N N . HIS A 1 486 ? 9.529 -5.074 -14.421 1.00 95.06 486 HIS A N 1
ATOM 3752 C CA . HIS A 1 486 ? 9.559 -4.559 -13.048 1.00 95.06 486 HIS A CA 1
ATOM 3753 C C . HIS A 1 486 ? 9.168 -3.076 -12.950 1.00 95.06 486 HIS A C 1
ATOM 3755 O O . HIS A 1 486 ? 9.328 -2.467 -11.891 1.00 95.06 486 HIS A O 1
ATOM 3761 N N . ALA A 1 487 ? 8.642 -2.484 -14.024 1.00 94.38 487 ALA A N 1
ATOM 3762 C CA . ALA A 1 487 ? 8.009 -1.181 -13.928 1.00 94.38 487 ALA A CA 1
ATOM 3763 C C . ALA A 1 487 ? 6.720 -1.323 -13.117 1.00 94.38 487 ALA A C 1
ATOM 3765 O O . ALA A 1 487 ? 5.855 -2.140 -13.433 1.00 94.38 487 ALA A O 1
ATOM 3766 N N . LEU A 1 488 ? 6.576 -0.492 -12.089 1.00 92.44 488 LEU A N 1
ATOM 3767 C CA . LEU A 1 488 ? 5.402 -0.454 -11.221 1.00 92.44 488 LEU A CA 1
ATOM 3768 C C . LEU A 1 488 ? 4.229 0.278 -11.884 1.00 92.44 488 LEU A C 1
ATOM 3770 O O . LEU A 1 488 ? 3.520 1.017 -11.219 1.00 92.44 488 LEU A O 1
ATOM 3774 N N . ALA A 1 489 ? 4.020 0.099 -13.187 1.00 91.50 489 ALA A N 1
ATOM 3775 C CA . ALA A 1 489 ? 3.040 0.855 -13.953 1.00 91.50 489 ALA A CA 1
ATOM 3776 C C . ALA A 1 489 ? 1.613 0.305 -13.787 1.00 91.50 489 ALA A C 1
ATOM 3778 O O . ALA A 1 489 ? 1.397 -0.904 -13.865 1.00 91.50 489 ALA A O 1
ATOM 3779 N N . ASN A 1 490 ? 0.642 1.197 -13.595 1.00 88.25 490 ASN A N 1
ATOM 3780 C CA . ASN A 1 490 ? -0.788 0.884 -13.509 1.00 88.25 490 ASN A CA 1
ATOM 3781 C C . ASN A 1 490 ? -1.691 1.985 -14.095 1.00 88.25 490 ASN A C 1
ATOM 3783 O O . ASN A 1 490 ? -2.907 1.921 -13.937 1.00 88.25 490 ASN A O 1
ATOM 3787 N N . GLY A 1 491 ? -1.120 3.007 -14.734 1.00 85.75 491 GLY A N 1
ATOM 3788 C CA . GLY A 1 491 ? -1.866 4.157 -15.239 1.00 85.75 491 GLY A CA 1
ATOM 3789 C C . GLY A 1 491 ? -2.028 5.286 -14.228 1.00 85.75 491 GLY A C 1
ATOM 3790 O O . GLY A 1 491 ? -3.015 6.008 -14.273 1.00 85.75 491 GLY A O 1
ATOM 3791 N N . PHE A 1 492 ? -1.068 5.460 -13.319 1.00 79.81 492 PHE A N 1
ATOM 3792 C CA . PHE A 1 492 ? -0.999 6.664 -12.487 1.00 79.81 492 PHE A CA 1
ATOM 3793 C C . PHE A 1 492 ? -0.012 7.680 -13.075 1.00 79.81 492 PHE A C 1
ATOM 3795 O O . PHE A 1 492 ? 0.837 7.359 -13.913 1.00 79.81 492 PHE A O 1
ATOM 3802 N N . HIS A 1 493 ? -0.103 8.930 -12.623 1.00 74.00 493 HIS A N 1
ATOM 3803 C CA . HIS A 1 493 ? 0.876 9.957 -12.955 1.00 74.00 493 HIS A CA 1
ATOM 3804 C C . HIS A 1 493 ? 1.894 10.091 -11.813 1.00 74.00 493 HIS A C 1
ATOM 3806 O O . HIS A 1 493 ? 1.501 10.366 -10.681 1.00 74.00 493 HIS A O 1
ATOM 3812 N N . PRO A 1 494 ? 3.208 9.955 -12.077 1.00 63.72 494 PRO A N 1
ATOM 3813 C CA . PRO A 1 494 ? 4.231 9.927 -11.029 1.00 63.72 494 PRO A CA 1
ATOM 3814 C C . PRO A 1 494 ? 4.288 11.158 -10.114 1.00 63.72 494 PRO A C 1
ATOM 3816 O O . PRO A 1 494 ? 4.927 11.078 -9.079 1.00 63.72 494 PRO A O 1
ATOM 3819 N N . ILE A 1 495 ? 3.647 12.282 -10.475 1.00 62.03 495 ILE A N 1
ATOM 3820 C CA . ILE A 1 495 ? 3.540 13.510 -9.662 1.00 62.03 495 ILE A CA 1
ATOM 3821 C C . ILE A 1 495 ? 2.100 14.076 -9.716 1.00 62.03 495 ILE A C 1
ATOM 3823 O O . ILE A 1 495 ? 1.903 15.286 -9.836 1.00 62.03 495 ILE A O 1
ATOM 3827 N N . SER A 1 496 ? 1.065 13.229 -9.714 1.00 54.28 496 SER A N 1
ATOM 3828 C CA . SER A 1 496 ? -0.311 13.702 -9.481 1.00 54.28 496 SER A CA 1
ATOM 3829 C C . SER A 1 496 ? -0.657 13.683 -7.996 1.00 54.28 496 SER A C 1
ATOM 3831 O O . SER A 1 496 ? -0.145 12.861 -7.241 1.00 54.28 496 SER A O 1
ATOM 3833 N N . SER A 1 497 ? -1.549 14.589 -7.588 1.00 48.28 497 SER A N 1
ATOM 3834 C CA . SER A 1 497 ? -2.289 14.457 -6.331 1.00 48.28 497 SER A CA 1
ATOM 3835 C C . SER A 1 497 ? -3.024 13.105 -6.284 1.00 48.28 497 SER A C 1
ATOM 3837 O O . SER A 1 497 ? -3.238 12.491 -7.335 1.00 48.28 497 SER A O 1
ATOM 3839 N N . PRO A 1 498 ? -3.445 12.635 -5.096 1.00 53.06 498 PRO A N 1
ATOM 3840 C CA . PRO A 1 498 ? -4.193 11.382 -4.930 1.00 53.06 498 PRO A CA 1
ATOM 3841 C C . PRO A 1 498 ? -5.551 11.318 -5.665 1.00 53.06 498 PRO A C 1
ATOM 3843 O O . PRO A 1 498 ? -6.247 10.314 -5.526 1.00 53.06 498 PRO A O 1
ATOM 3846 N N . ASP A 1 499 ? -5.919 12.342 -6.442 1.00 53.38 499 ASP A N 1
ATOM 3847 C CA . ASP A 1 499 ? -7.276 12.620 -6.930 1.00 53.38 499 ASP A CA 1
ATOM 3848 C C . ASP A 1 499 ? -7.715 11.780 -8.146 1.00 53.38 499 ASP A C 1
ATOM 3850 O O . ASP A 1 499 ? -8.818 11.973 -8.649 1.00 53.38 499 ASP A O 1
ATOM 3854 N N . SER A 1 500 ? -6.890 10.855 -8.646 1.00 63.66 500 SER A N 1
ATOM 3855 C CA . SER A 1 500 ? -7.306 9.917 -9.697 1.00 63.66 500 SER A CA 1
ATOM 3856 C C . SER A 1 500 ? -6.794 8.513 -9.364 1.00 63.66 500 SER A C 1
ATOM 3858 O O . SER A 1 500 ? -5.585 8.267 -9.454 1.00 63.66 500 SER A O 1
ATOM 3860 N N . PRO A 1 501 ? -7.668 7.597 -8.897 1.00 73.94 501 PRO A N 1
ATOM 3861 C CA . PRO A 1 501 ? -7.275 6.218 -8.663 1.00 73.94 501 PRO A CA 1
ATOM 3862 C C . PRO A 1 501 ? -6.893 5.595 -10.011 1.00 73.94 501 PRO A C 1
ATOM 3864 O O . PRO A 1 501 ? -7.537 5.883 -11.020 1.00 73.94 501 PRO A O 1
ATOM 3867 N N . PRO A 1 502 ? -5.860 4.744 -10.059 1.00 81.12 502 PRO A N 1
ATOM 3868 C CA . PRO A 1 502 ? -5.456 4.151 -11.319 1.00 81.12 502 PRO A CA 1
ATOM 3869 C C . PRO A 1 502 ? -6.549 3.212 -11.840 1.00 81.12 502 PRO A C 1
ATOM 3871 O O . PRO A 1 502 ? -7.310 2.624 -11.061 1.00 81.12 502 PRO A O 1
ATOM 3874 N N . LEU A 1 503 ? -6.592 3.049 -13.161 1.00 86.75 503 LEU A N 1
ATOM 3875 C CA . LEU A 1 503 ? -7.548 2.172 -13.827 1.00 86.75 503 LEU A CA 1
ATOM 3876 C C . LEU A 1 503 ? -7.458 0.740 -13.265 1.00 86.75 503 LEU A C 1
ATOM 3878 O O . LEU A 1 503 ? -6.373 0.241 -12.950 1.00 86.75 503 LEU A O 1
ATOM 3882 N N . LEU A 1 504 ? -8.618 0.107 -13.081 1.00 88.62 504 LEU A N 1
ATOM 3883 C CA . LEU A 1 504 ? -8.734 -1.234 -12.510 1.00 88.62 504 LEU A CA 1
ATOM 3884 C C . LEU A 1 504 ? -8.705 -2.318 -13.607 1.00 88.62 504 LEU A C 1
ATOM 3886 O O . LEU A 1 504 ? -8.967 -2.024 -14.771 1.00 88.62 504 LEU A O 1
ATOM 3890 N N . PRO A 1 505 ? -8.482 -3.597 -13.248 1.00 89.38 505 PRO A N 1
ATOM 3891 C CA . PRO A 1 505 ? -7.898 -4.054 -11.985 1.00 89.38 505 PRO A CA 1
ATOM 3892 C C . PRO A 1 505 ? -6.474 -3.527 -11.809 1.00 89.38 505 PRO A C 1
ATOM 3894 O O . PRO A 1 505 ? -5.726 -3.429 -12.772 1.00 89.38 505 PRO A O 1
ATOM 3897 N N . GLN A 1 506 ? -6.051 -3.292 -10.566 1.00 90.19 506 GLN A N 1
ATOM 3898 C CA . GLN A 1 506 ? -4.619 -3.137 -10.323 1.00 90.19 506 GLN A CA 1
ATOM 3899 C C . GLN A 1 506 ? -3.860 -4.392 -10.784 1.00 90.19 506 GLN A C 1
ATOM 3901 O O . GLN A 1 506 ? -4.384 -5.512 -10.742 1.00 90.19 506 GLN A O 1
ATOM 3906 N N . ILE A 1 507 ? -2.624 -4.199 -11.233 1.00 89.44 507 ILE A N 1
ATOM 3907 C CA . ILE A 1 507 ? -1.775 -5.257 -11.758 1.00 89.44 507 ILE A CA 1
ATOM 3908 C C . ILE A 1 507 ? -0.305 -5.039 -11.391 1.00 89.44 507 ILE A C 1
ATOM 3910 O O . ILE A 1 507 ? 0.224 -3.927 -11.383 1.00 89.44 507 ILE A O 1
ATOM 3914 N N . SER A 1 508 ? 0.362 -6.147 -11.096 1.00 90.12 508 SER A N 1
ATOM 3915 C CA . SER A 1 508 ? 1.808 -6.239 -10.951 1.00 90.12 508 SER A CA 1
ATOM 3916 C C . SER A 1 508 ? 2.398 -6.882 -12.199 1.00 90.12 508 SER A C 1
ATOM 3918 O O . SER A 1 508 ? 1.784 -7.773 -12.792 1.00 90.12 508 SER A O 1
ATOM 3920 N N . HIS A 1 509 ? 3.599 -6.461 -12.592 1.00 92.62 509 HIS A N 1
ATOM 3921 C CA . HIS A 1 509 ? 4.310 -7.012 -13.747 1.00 92.62 509 HIS A CA 1
ATOM 3922 C C . HIS A 1 509 ? 3.535 -6.964 -15.073 1.00 92.62 509 HIS A C 1
ATOM 3924 O O . HIS A 1 509 ? 3.698 -7.857 -15.893 1.00 92.62 509 HIS A O 1
ATOM 3930 N N . ALA A 1 510 ? 2.701 -5.946 -15.318 1.00 92.25 510 ALA A N 1
ATOM 3931 C CA . ALA A 1 510 ? 1.846 -5.876 -16.514 1.00 92.25 510 ALA A CA 1
ATOM 3932 C C . ALA A 1 510 ? 2.615 -6.033 -17.843 1.00 92.25 510 ALA A C 1
ATOM 3934 O O . ALA A 1 510 ? 2.105 -6.558 -18.829 1.00 92.25 510 ALA A O 1
ATOM 3935 N N . ILE A 1 511 ? 3.865 -5.579 -17.881 1.00 94.19 511 ILE A N 1
ATOM 3936 C CA . ILE A 1 511 ? 4.698 -5.553 -19.081 1.00 94.19 511 ILE A CA 1
ATOM 3937 C C . ILE A 1 511 ? 5.554 -6.823 -19.162 1.00 94.19 511 ILE A C 1
ATOM 3939 O O . ILE A 1 511 ? 6.089 -7.287 -18.162 1.00 94.19 511 ILE A O 1
ATOM 3943 N N . GLY A 1 512 ? 5.705 -7.396 -20.357 1.00 89.75 512 GLY A N 1
ATOM 3944 C CA . GLY A 1 512 ? 6.459 -8.635 -20.571 1.00 89.75 512 GLY A CA 1
ATOM 3945 C C . GLY A 1 512 ? 5.670 -9.921 -20.299 1.00 89.75 512 GLY A C 1
ATOM 3946 O O . GLY A 1 512 ? 6.256 -11.002 -20.326 1.00 89.75 512 GLY A O 1
ATOM 3947 N N . ASN A 1 513 ? 4.354 -9.833 -20.071 1.00 86.25 513 ASN A N 1
ATOM 3948 C CA . ASN A 1 513 ? 3.462 -10.989 -19.971 1.00 86.25 513 ASN A CA 1
ATOM 3949 C C . ASN A 1 513 ? 2.160 -10.783 -20.773 1.00 86.25 513 ASN A C 1
ATOM 3951 O O . ASN A 1 513 ? 1.927 -9.733 -21.362 1.00 86.25 513 ASN A O 1
ATOM 3955 N N . SER A 1 514 ? 1.307 -11.805 -20.822 1.00 84.50 514 SER A N 1
ATOM 3956 C CA . SER A 1 514 ? -0.038 -11.720 -21.417 1.00 84.50 514 SER A CA 1
ATOM 3957 C C . SER A 1 514 ? -1.068 -12.386 -20.506 1.00 84.50 514 SER A C 1
ATOM 3959 O O . SER A 1 514 ? -1.896 -13.183 -20.942 1.00 84.50 514 SER A O 1
ATOM 3961 N N . ALA A 1 515 ? -0.943 -12.134 -19.202 1.00 86.31 515 ALA A N 1
ATOM 3962 C CA . ALA A 1 515 ? -1.832 -12.689 -18.198 1.00 86.31 515 ALA A CA 1
ATOM 3963 C C . ALA A 1 515 ? -3.221 -12.051 -18.320 1.00 86.31 515 ALA A C 1
ATOM 3965 O O . ALA A 1 515 ? -3.424 -10.924 -17.879 1.00 86.31 515 ALA A O 1
ATOM 3966 N N . ALA A 1 516 ? -4.168 -12.795 -18.893 1.00 86.94 516 ALA A N 1
ATOM 3967 C CA . ALA A 1 516 ? -5.559 -12.372 -18.969 1.00 86.94 516 ALA A CA 1
ATOM 3968 C C . ALA A 1 516 ? -6.142 -12.182 -17.561 1.00 86.94 516 ALA A C 1
ATOM 3970 O O . ALA A 1 516 ? -6.012 -13.053 -16.688 1.00 86.94 516 ALA A O 1
ATOM 3971 N N . SER A 1 517 ? -6.787 -11.038 -17.346 1.00 87.50 517 SER A N 1
ATOM 3972 C CA . SER A 1 517 ? -7.425 -10.730 -16.070 1.00 87.50 517 SER A CA 1
ATOM 3973 C C . SER A 1 517 ? -8.679 -11.592 -15.861 1.00 87.50 517 SER A C 1
ATOM 3975 O O . SER A 1 517 ? -9.558 -11.587 -16.719 1.00 87.50 517 SER A O 1
ATOM 3977 N N . PRO A 1 518 ? -8.834 -12.286 -14.716 1.00 85.88 518 PRO A N 1
ATOM 3978 C CA . PRO A 1 518 ? -10.006 -13.127 -14.465 1.00 85.88 518 PRO A CA 1
ATOM 3979 C C . PRO A 1 518 ? -11.293 -12.330 -14.197 1.00 85.88 518 PRO A C 1
ATOM 3981 O O . PRO A 1 518 ? -12.365 -12.923 -14.174 1.00 85.88 518 PRO A O 1
ATOM 3984 N N . VAL A 1 519 ? -11.199 -11.013 -13.972 1.00 87.69 519 VAL A N 1
ATOM 3985 C CA . VAL A 1 519 ? -12.368 -10.138 -13.745 1.00 87.69 519 VAL A CA 1
ATOM 3986 C C . VAL A 1 519 ? -12.876 -9.476 -15.030 1.00 87.69 519 VAL A C 1
ATOM 3988 O O . VAL A 1 519 ? -13.825 -8.696 -14.987 1.00 87.69 519 VAL A O 1
ATOM 3991 N N . ILE A 1 520 ? -12.251 -9.787 -16.170 1.00 91.25 520 ILE A N 1
ATOM 3992 C CA . ILE A 1 520 ? -12.647 -9.329 -17.503 1.00 91.25 520 ILE A CA 1
ATOM 3993 C C . ILE A 1 520 ? -13.149 -10.554 -18.288 1.00 91.25 520 ILE A C 1
ATOM 3995 O O . ILE A 1 520 ? -12.523 -11.615 -18.212 1.00 91.25 520 ILE A O 1
ATOM 3999 N N . PRO A 1 521 ? -14.273 -10.459 -19.026 1.00 92.44 521 PRO A N 1
ATOM 4000 C CA . PRO A 1 521 ? -14.751 -11.553 -19.868 1.00 92.44 521 PRO A CA 1
ATOM 4001 C C . PRO A 1 521 ? -13.675 -12.046 -20.843 1.00 92.44 521 PRO A C 1
ATOM 4003 O O . PRO A 1 521 ? -12.969 -11.246 -21.450 1.00 92.44 521 PRO A O 1
ATOM 4006 N N . ALA A 1 522 ? -13.576 -13.366 -21.021 1.00 91.69 522 ALA A N 1
ATOM 4007 C CA . ALA A 1 522 ? -12.490 -14.001 -21.776 1.00 91.69 522 ALA A CA 1
ATOM 4008 C C . ALA A 1 522 ? -12.429 -13.613 -23.269 1.00 91.69 522 ALA A C 1
ATOM 4010 O O . ALA A 1 522 ? -11.412 -13.834 -23.921 1.00 91.69 522 ALA A O 1
ATOM 4011 N N . ASP A 1 523 ? -13.510 -13.064 -23.820 1.00 94.38 523 ASP A N 1
ATOM 4012 C CA . ASP A 1 523 ? -13.625 -12.579 -25.196 1.00 94.38 523 ASP A CA 1
ATOM 4013 C C . ASP A 1 523 ? -13.360 -11.067 -25.331 1.00 94.38 523 ASP A C 1
ATOM 4015 O O . ASP A 1 523 ? -13.584 -10.495 -26.400 1.00 94.38 523 ASP A O 1
ATOM 4019 N N . ARG A 1 524 ? -12.897 -10.400 -24.263 1.00 95.19 524 ARG A N 1
ATOM 4020 C CA . ARG A 1 524 ? -12.700 -8.946 -24.218 1.00 95.19 524 ARG A CA 1
ATOM 4021 C C . ARG A 1 524 ? -11.368 -8.549 -23.591 1.00 95.19 524 ARG A C 1
ATOM 4023 O O . ARG A 1 524 ? -10.770 -9.281 -22.817 1.00 95.19 524 ARG A O 1
ATOM 4030 N N . THR A 1 525 ? -10.942 -7.327 -23.902 1.00 94.50 525 THR A N 1
ATOM 4031 C CA . THR A 1 525 ? -9.768 -6.660 -23.306 1.00 94.50 525 THR A CA 1
ATOM 4032 C C . THR A 1 525 ? -10.160 -5.524 -22.361 1.00 94.50 525 THR A C 1
ATOM 4034 O O . THR A 1 525 ? -9.300 -4.826 -21.829 1.00 94.50 525 THR A O 1
ATOM 4037 N N . SER A 1 526 ? -11.460 -5.295 -22.194 1.00 95.12 526 SER A N 1
ATOM 4038 C CA . SER A 1 526 ? -12.026 -4.321 -21.274 1.00 95.12 526 SER A CA 1
ATOM 4039 C C . SER A 1 526 ? -13.436 -4.726 -20.860 1.00 95.12 526 SER A C 1
ATOM 4041 O O . SER A 1 526 ? -14.126 -5.496 -21.539 1.00 95.12 526 SER A O 1
ATOM 4043 N N . SER A 1 527 ? -13.865 -4.202 -19.723 1.00 93.25 527 SER A N 1
ATOM 4044 C CA . SER A 1 527 ? -15.225 -4.341 -19.209 1.00 93.25 527 SER A CA 1
ATOM 4045 C C . SER A 1 527 ? -15.540 -3.166 -18.292 1.00 93.25 527 SER A C 1
ATOM 4047 O O . SER A 1 527 ? -14.757 -2.227 -18.199 1.00 93.25 527 SER A O 1
ATOM 4049 N N . GLN A 1 528 ? -16.679 -3.209 -17.613 1.00 89.50 528 GLN A N 1
ATOM 4050 C CA . GLN A 1 528 ? -17.097 -2.159 -16.700 1.00 89.50 528 GLN A CA 1
ATOM 4051 C C . GLN A 1 528 ? -17.724 -2.788 -15.456 1.00 89.50 528 GLN A C 1
ATOM 4053 O O . GLN A 1 528 ? -18.440 -3.785 -15.566 1.00 89.50 528 GLN A O 1
ATOM 4058 N N . LEU A 1 529 ? -17.403 -2.236 -14.287 1.00 85.56 529 LEU A N 1
ATOM 4059 C CA . LEU A 1 529 ? -18.079 -2.542 -13.026 1.00 85.56 529 LEU A CA 1
ATOM 4060 C C . LEU A 1 529 ? -19.321 -1.657 -12.864 1.00 85.56 529 LEU A C 1
ATOM 4062 O O . LEU A 1 529 ? -19.489 -0.683 -13.598 1.00 85.56 529 LEU A O 1
ATOM 4066 N N . THR A 1 530 ? -20.176 -1.967 -11.886 1.00 77.75 530 THR A N 1
ATOM 4067 C CA . THR A 1 530 ? -21.231 -1.045 -11.445 1.00 77.75 530 THR A CA 1
ATOM 4068 C C . THR A 1 530 ? -20.624 0.335 -11.146 1.00 77.75 530 THR A C 1
ATOM 4070 O O . THR A 1 530 ? -19.603 0.439 -10.467 1.00 77.75 530 THR A O 1
ATOM 4073 N N . GLY A 1 531 ? -21.246 1.396 -11.668 1.00 69.81 531 GLY A N 1
ATOM 4074 C CA . GLY A 1 531 ? -20.705 2.761 -11.623 1.00 69.81 531 GLY A CA 1
ATOM 4075 C C . GLY A 1 531 ? -19.813 3.119 -12.829 1.00 69.81 531 GLY A C 1
ATOM 4076 O O . GLY A 1 531 ? -19.635 2.322 -13.755 1.00 69.81 531 GLY A O 1
ATOM 4077 N N . PRO A 1 532 ? -19.260 4.343 -12.887 1.00 70.50 532 PRO A N 1
ATOM 4078 C CA . PRO A 1 532 ? -18.381 4.792 -13.971 1.00 70.50 532 PRO A CA 1
ATOM 4079 C C . PRO A 1 532 ? -16.959 4.200 -13.836 1.00 70.50 532 PRO A C 1
ATOM 4081 O O . PRO A 1 532 ? -15.976 4.927 -13.755 1.00 70.50 532 PRO A O 1
ATOM 4084 N N . ARG A 1 533 ? -16.841 2.865 -13.767 1.00 80.25 533 ARG A N 1
ATOM 4085 C CA . ARG A 1 533 ? -15.596 2.143 -13.444 1.00 80.25 533 ARG A CA 1
ATOM 4086 C C . ARG A 1 533 ? -15.185 1.195 -14.560 1.00 80.25 533 ARG A C 1
ATOM 4088 O O . ARG A 1 533 ? -15.548 0.017 -14.564 1.00 80.25 533 ARG A O 1
ATOM 4095 N N . ALA A 1 534 ? -14.411 1.721 -15.500 1.00 88.31 534 ALA A N 1
ATOM 4096 C CA . ALA A 1 534 ? -13.804 0.931 -16.559 1.00 88.31 534 ALA A CA 1
ATOM 4097 C C . ALA A 1 534 ? -12.774 -0.069 -16.006 1.00 88.31 534 ALA A C 1
ATOM 4099 O O . ALA A 1 534 ? -12.059 0.205 -15.040 1.00 88.31 534 ALA A O 1
ATOM 4100 N N . LEU A 1 535 ? -12.697 -1.231 -16.653 1.00 92.00 535 LEU A N 1
ATOM 4101 C CA . LEU A 1 535 ? -11.681 -2.252 -16.438 1.00 92.00 535 LEU A CA 1
ATOM 4102 C C . LEU A 1 535 ? -10.836 -2.431 -17.700 1.00 92.00 535 LEU A C 1
ATOM 4104 O O . LEU A 1 535 ? -11.384 -2.479 -18.803 1.00 92.00 535 LEU A O 1
ATOM 4108 N N . ALA A 1 536 ? -9.525 -2.604 -17.540 1.00 93.62 536 ALA A N 1
ATOM 4109 C CA . ALA A 1 536 ? -8.591 -2.833 -18.637 1.00 93.62 536 ALA A CA 1
ATOM 4110 C C . ALA A 1 536 ? -7.773 -4.115 -18.456 1.00 93.62 536 ALA A C 1
ATOM 4112 O O . ALA A 1 536 ? -7.230 -4.392 -17.387 1.00 93.62 536 ALA A O 1
ATOM 4113 N N . ASP A 1 537 ? -7.601 -4.875 -19.537 1.00 94.56 537 ASP A N 1
ATOM 4114 C CA . ASP A 1 537 ? -6.568 -5.906 -19.600 1.00 94.56 537 ASP A CA 1
ATOM 4115 C C . ASP A 1 537 ? -5.211 -5.226 -19.814 1.00 94.56 537 ASP A C 1
ATOM 4117 O O . ASP A 1 537 ? -4.709 -5.091 -20.935 1.00 94.56 537 ASP A O 1
ATOM 4121 N N . HIS A 1 538 ? -4.644 -4.726 -18.715 1.00 94.25 538 HIS A N 1
ATOM 4122 C CA . HIS A 1 538 ? -3.392 -3.979 -18.720 1.00 94.25 538 HIS A CA 1
ATOM 4123 C C . HIS A 1 538 ? -2.253 -4.762 -19.377 1.00 94.25 538 HIS A C 1
ATOM 4125 O O . HIS A 1 538 ? -1.480 -4.184 -20.144 1.00 94.25 538 HIS A O 1
ATOM 4131 N N . SER A 1 539 ? -2.168 -6.068 -19.102 1.00 93.62 539 SER A N 1
ATOM 4132 C CA . SER A 1 539 ? -1.149 -6.944 -19.671 1.00 93.62 539 SER A CA 1
ATOM 4133 C C . SER A 1 539 ? -1.299 -7.063 -21.179 1.00 93.62 539 SER A C 1
ATOM 4135 O O . SER A 1 539 ? -0.332 -6.859 -21.908 1.00 93.62 539 SER A O 1
ATOM 4137 N N . PHE A 1 540 ? -2.495 -7.334 -21.690 1.00 94.19 540 PHE A N 1
ATOM 4138 C CA . PHE A 1 540 ? -2.681 -7.420 -23.133 1.00 94.19 540 PHE A CA 1
ATOM 4139 C C . PHE A 1 540 ? -2.432 -6.068 -23.814 1.00 94.19 540 PHE A C 1
ATOM 4141 O O . PHE A 1 540 ? -1.611 -5.975 -24.727 1.00 94.19 540 PHE A O 1
ATOM 4148 N N . LEU A 1 541 ? -3.088 -5.003 -23.347 1.00 94.88 541 LEU A N 1
ATOM 4149 C CA . LEU A 1 541 ? -3.088 -3.699 -24.013 1.00 94.88 541 LEU A CA 1
ATOM 4150 C C . LEU A 1 541 ? -1.710 -3.020 -23.993 1.00 94.88 541 LEU A C 1
ATOM 4152 O O . LEU A 1 541 ? -1.281 -2.483 -25.016 1.00 94.88 541 LEU A O 1
ATOM 4156 N N . ALA A 1 542 ? -0.978 -3.082 -22.873 1.00 95.00 542 ALA A N 1
ATOM 4157 C CA . ALA A 1 542 ? 0.365 -2.504 -22.791 1.00 95.00 542 ALA A CA 1
ATOM 4158 C C . ALA A 1 542 ? 1.351 -3.235 -23.709 1.00 95.00 542 ALA A C 1
ATOM 4160 O O . ALA A 1 542 ? 2.110 -2.592 -24.437 1.00 95.00 542 ALA A O 1
ATOM 4161 N N . ASN A 1 543 ? 1.331 -4.572 -23.717 1.00 94.88 543 ASN A N 1
ATOM 4162 C CA . ASN A 1 543 ? 2.245 -5.350 -24.551 1.00 94.88 543 ASN A CA 1
ATOM 4163 C C . ASN A 1 543 ? 1.897 -5.209 -26.037 1.00 94.88 543 ASN A C 1
ATOM 4165 O O . ASN A 1 543 ? 2.804 -5.068 -26.851 1.00 94.88 543 ASN A O 1
ATOM 4169 N N . GLN A 1 544 ? 0.611 -5.130 -26.387 1.00 92.44 544 GLN A N 1
ATOM 4170 C CA . GLN A 1 544 ? 0.172 -4.842 -27.752 1.00 92.44 544 GLN A CA 1
ATOM 4171 C C . GLN A 1 544 ? 0.637 -3.455 -28.235 1.00 92.44 544 GLN A C 1
ATOM 4173 O O . GLN A 1 544 ? 1.002 -3.287 -29.396 1.00 92.44 544 GLN A O 1
ATOM 4178 N N . ALA A 1 545 ? 0.637 -2.446 -27.357 1.00 92.31 545 ALA A N 1
ATOM 4179 C CA . ALA A 1 545 ? 1.139 -1.112 -27.685 1.00 92.31 545 ALA A CA 1
ATOM 4180 C C . ALA A 1 545 ? 2.673 -1.084 -27.821 1.00 92.31 545 ALA A C 1
ATOM 4182 O O . ALA A 1 545 ? 3.213 -0.416 -28.705 1.00 92.31 545 ALA A O 1
ATOM 4183 N N . LEU A 1 546 ? 3.384 -1.816 -26.959 1.00 94.62 546 LEU A N 1
ATOM 4184 C CA . LEU A 1 546 ? 4.843 -1.778 -26.866 1.00 94.62 546 LEU A CA 1
ATOM 4185 C C . LEU A 1 546 ? 5.546 -2.696 -27.882 1.00 94.62 546 LEU A C 1
ATOM 4187 O O . LEU A 1 546 ? 6.431 -2.235 -28.599 1.00 94.62 546 LEU A O 1
ATOM 4191 N N . TRP A 1 547 ? 5.164 -3.974 -27.977 1.00 92.00 547 TRP A N 1
ATOM 4192 C CA . TRP A 1 547 ? 5.928 -4.992 -28.717 1.00 92.00 547 TRP A CA 1
ATOM 4193 C C . TRP A 1 547 ? 5.806 -4.867 -30.230 1.00 92.00 547 TRP A C 1
ATOM 4195 O O . TRP A 1 547 ? 6.716 -5.313 -30.931 1.00 92.00 547 TRP A O 1
ATOM 4205 N N . ASP A 1 548 ? 4.732 -4.260 -30.730 1.00 88.50 548 ASP A N 1
ATOM 4206 C CA . ASP A 1 548 ? 4.551 -4.024 -32.163 1.00 88.50 548 ASP A CA 1
ATOM 4207 C C . ASP A 1 548 ? 5.221 -2.722 -32.606 1.00 88.50 548 ASP A C 1
ATOM 4209 O O . ASP A 1 548 ? 5.913 -2.699 -33.623 1.00 88.50 548 ASP A O 1
ATOM 4213 N N . SER A 1 549 ? 5.082 -1.657 -31.810 1.00 92.44 549 SER A N 1
ATOM 4214 C CA . SER A 1 549 ? 5.460 -0.300 -32.230 1.00 92.44 549 SER A CA 1
ATOM 4215 C C . SER A 1 549 ? 6.873 0.112 -31.813 1.00 92.44 549 SER A C 1
ATOM 4217 O O . SER A 1 549 ? 7.425 1.051 -32.390 1.00 92.44 549 SER A O 1
ATOM 4219 N N . TRP A 1 550 ? 7.467 -0.543 -30.810 1.00 94.56 550 TRP A N 1
ATOM 4220 C CA . TRP A 1 550 ? 8.697 -0.072 -30.171 1.00 94.56 550 TRP A CA 1
ATOM 4221 C C . TRP A 1 550 ? 9.811 -1.120 -30.155 1.00 94.56 550 TRP A C 1
ATOM 4223 O O . TRP A 1 550 ? 9.601 -2.332 -30.258 1.00 94.56 550 TRP A O 1
ATOM 4233 N N . PHE A 1 551 ? 11.036 -0.624 -30.031 1.00 93.75 551 PHE A N 1
ATOM 4234 C CA . PHE A 1 551 ? 12.230 -1.397 -29.703 1.00 93.75 551 PHE A CA 1
ATOM 4235 C C . PHE A 1 551 ? 13.167 -0.538 -28.845 1.00 93.75 551 PHE A C 1
ATOM 4237 O O . PHE A 1 551 ? 12.969 0.667 -28.730 1.00 93.75 551 PHE A O 1
ATOM 4244 N N . LEU A 1 552 ? 14.192 -1.144 -28.249 1.00 94.50 552 LEU A N 1
ATOM 4245 C CA . LEU A 1 552 ? 15.278 -0.424 -27.580 1.00 94.50 552 LEU A CA 1
ATOM 4246 C C . LEU A 1 552 ? 16.557 -0.644 -28.377 1.00 94.50 552 LEU A C 1
ATOM 4248 O O . LEU A 1 552 ? 16.989 -1.792 -28.514 1.00 94.50 552 LEU A O 1
ATOM 4252 N N . SER A 1 553 ? 17.151 0.425 -28.905 1.00 92.69 553 SER A N 1
ATOM 4253 C CA . SER A 1 553 ? 18.455 0.342 -29.573 1.00 92.69 553 SER A CA 1
ATOM 4254 C C . SER A 1 553 ? 19.603 0.154 -28.579 1.00 92.69 553 SER A C 1
ATOM 4256 O O . SER A 1 553 ? 20.605 -0.483 -28.899 1.00 92.69 553 SER A O 1
ATOM 4258 N N . GLY A 1 554 ? 19.461 0.692 -27.363 1.00 92.31 554 GLY A N 1
ATOM 4259 C CA . GLY A 1 554 ? 20.570 0.849 -26.423 1.00 92.31 554 GLY A CA 1
ATOM 4260 C C . GLY A 1 554 ? 21.447 2.074 -26.717 1.00 92.31 554 GLY A C 1
ATOM 4261 O O . GLY A 1 554 ? 22.536 2.181 -26.155 1.00 92.31 554 GLY A O 1
ATOM 4262 N N . VAL A 1 555 ? 20.997 2.998 -27.581 1.00 94.50 555 VAL A N 1
ATOM 4263 C CA . VAL A 1 555 ? 21.596 4.334 -27.739 1.00 94.50 555 VAL A CA 1
ATOM 4264 C C . VAL A 1 555 ? 21.232 5.180 -26.515 1.00 94.50 555 VAL A C 1
ATOM 4266 O O . VAL A 1 555 ? 20.291 5.976 -26.519 1.00 94.50 555 VAL A O 1
ATOM 4269 N N . ALA A 1 556 ? 21.982 4.958 -25.444 1.00 95.38 556 ALA A N 1
ATOM 4270 C CA . ALA A 1 556 ? 21.810 5.558 -24.130 1.00 95.38 556 ALA A CA 1
ATOM 4271 C C . ALA A 1 556 ? 23.186 5.879 -23.519 1.00 95.38 556 ALA A C 1
ATOM 4273 O O . ALA A 1 556 ? 24.177 5.261 -23.924 1.00 95.38 556 ALA A O 1
ATOM 4274 N N . PRO A 1 557 ? 23.283 6.816 -22.557 1.00 95.06 557 PRO A N 1
ATOM 4275 C CA . PRO A 1 557 ? 24.530 7.083 -21.847 1.00 95.06 557 PRO A CA 1
ATOM 4276 C C . PRO A 1 557 ? 25.095 5.832 -21.179 1.00 95.06 557 PRO A C 1
ATOM 4278 O O . PRO A 1 557 ? 24.403 5.126 -20.452 1.00 95.06 557 PRO A O 1
ATOM 4281 N N . GLN A 1 558 ? 26.384 5.593 -21.377 1.00 94.69 558 GLN A N 1
ATOM 4282 C CA . GLN A 1 558 ? 27.111 4.478 -20.777 1.00 94.69 558 GLN A CA 1
ATOM 4283 C C . GLN A 1 558 ? 27.919 4.956 -19.575 1.00 94.69 558 GLN A C 1
ATOM 4285 O O . GLN A 1 558 ? 29.108 4.692 -19.472 1.00 94.69 558 GLN A O 1
ATOM 4290 N N . THR A 1 559 ? 27.287 5.731 -18.695 1.00 93.44 559 THR A N 1
ATOM 4291 C CA . THR A 1 559 ? 27.946 6.368 -17.542 1.00 93.44 559 THR A CA 1
ATOM 4292 C C . THR A 1 559 ? 27.693 5.639 -16.225 1.00 93.44 559 THR A C 1
ATOM 4294 O O . THR A 1 559 ? 28.264 6.005 -15.200 1.00 93.44 559 THR A O 1
ATOM 4297 N N . ALA A 1 560 ? 26.866 4.589 -16.243 1.00 90.62 560 ALA A N 1
ATOM 4298 C CA . ALA A 1 560 ? 26.690 3.706 -15.100 1.00 90.62 560 ALA A CA 1
ATOM 4299 C C . ALA A 1 560 ? 28.003 2.966 -14.757 1.00 90.62 560 ALA A C 1
ATOM 4301 O O . ALA A 1 560 ? 28.785 2.665 -15.664 1.00 90.62 560 ALA A O 1
ATOM 4302 N N . PRO A 1 561 ? 28.238 2.597 -13.482 1.00 86.69 561 PRO A N 1
ATOM 4303 C CA . PRO A 1 561 ? 29.464 1.907 -13.057 1.00 86.69 561 PRO A CA 1
ATOM 4304 C C . PRO A 1 561 ? 29.738 0.563 -13.751 1.00 86.69 561 PRO A C 1
ATOM 4306 O O . PRO A 1 561 ? 30.862 0.068 -13.713 1.00 86.69 561 PRO A O 1
ATOM 4309 N N . THR A 1 562 ? 28.723 -0.044 -14.369 1.00 86.50 562 THR A N 1
ATOM 4310 C CA . THR A 1 562 ? 28.843 -1.279 -15.158 1.00 86.50 562 THR A CA 1
ATOM 4311 C C . THR A 1 562 ? 29.653 -1.087 -16.442 1.00 86.50 562 THR A C 1
ATOM 4313 O O . THR A 1 562 ? 30.223 -2.051 -16.959 1.00 86.50 562 THR A O 1
ATOM 4316 N N . PHE A 1 563 ? 29.757 0.145 -16.948 1.00 88.81 563 PHE A N 1
ATOM 4317 C CA . PHE A 1 563 ? 30.534 0.469 -18.137 1.00 88.81 563 PHE A CA 1
ATOM 4318 C C . PHE A 1 563 ? 31.970 0.853 -17.772 1.00 88.81 563 PHE A C 1
ATOM 4320 O O . PHE A 1 563 ? 32.226 1.814 -17.054 1.00 88.81 563 PHE A O 1
ATOM 4327 N N . SER A 1 564 ? 32.938 0.127 -18.333 1.00 87.88 564 SER A N 1
ATOM 4328 C CA . SER A 1 564 ? 34.368 0.394 -18.120 1.00 87.88 564 SER A CA 1
ATOM 4329 C C . SER A 1 564 ? 34.885 1.635 -18.855 1.00 87.88 564 SER A C 1
ATOM 4331 O O . SER A 1 564 ? 35.940 2.160 -18.504 1.00 87.88 564 SER A O 1
ATOM 4333 N N . GLN A 1 565 ? 34.168 2.093 -19.886 1.00 89.06 565 GLN A N 1
ATOM 4334 C CA . GLN A 1 565 ? 34.477 3.307 -20.641 1.00 89.06 565 GLN A CA 1
ATOM 4335 C C . GLN A 1 565 ? 33.227 4.186 -20.721 1.00 89.06 565 GLN A C 1
ATOM 4337 O O . GLN A 1 565 ? 32.344 3.889 -21.532 1.00 89.06 565 GLN A O 1
ATOM 4342 N N . PRO A 1 566 ? 33.154 5.249 -19.901 1.00 92.75 566 PRO A N 1
ATOM 4343 C CA . PRO A 1 566 ? 32.045 6.186 -19.936 1.00 92.75 566 PRO A CA 1
ATOM 4344 C C . PRO A 1 566 ? 31.910 6.846 -21.304 1.00 92.75 566 PRO A C 1
ATOM 4346 O O . PRO A 1 566 ? 32.900 7.325 -21.854 1.00 92.75 566 PRO A O 1
ATOM 4349 N N . ARG A 1 567 ? 30.686 6.866 -21.837 1.00 94.31 567 ARG A N 1
ATOM 4350 C CA . ARG A 1 567 ? 30.332 7.559 -23.082 1.00 94.31 567 ARG A CA 1
ATOM 4351 C C . ARG A 1 567 ? 28.997 8.263 -22.929 1.00 94.31 567 ARG A C 1
ATOM 4353 O O . ARG A 1 567 ? 28.036 7.673 -22.426 1.00 94.31 567 ARG A O 1
ATOM 4360 N N . GLU A 1 568 ? 28.924 9.494 -23.412 1.00 95.00 568 GLU A N 1
ATOM 4361 C CA . GLU A 1 568 ? 27.660 10.222 -23.504 1.00 95.00 568 GLU A CA 1
ATOM 4362 C C . GLU A 1 568 ? 26.785 9.649 -24.627 1.00 95.00 568 GLU A C 1
ATOM 4364 O O . GLU A 1 568 ? 27.282 9.026 -25.567 1.00 95.00 568 GLU A O 1
ATOM 4369 N N . GLN A 1 569 ? 25.468 9.869 -24.567 1.00 94.94 569 GLN A N 1
ATOM 4370 C CA . GLN A 1 569 ? 24.532 9.306 -25.552 1.00 94.94 569 GLN A CA 1
ATOM 4371 C C . GLN A 1 569 ? 24.896 9.666 -27.001 1.00 94.94 569 GLN A C 1
ATOM 4373 O O . GLN A 1 569 ? 24.815 8.815 -27.887 1.00 94.94 569 GLN A O 1
ATOM 4378 N N . GLU A 1 570 ? 25.298 10.919 -27.247 1.00 95.56 570 GLU A N 1
ATOM 4379 C CA . GLU A 1 570 ? 25.689 11.378 -28.585 1.00 95.56 570 GLU A CA 1
ATOM 4380 C C . GLU A 1 570 ? 26.913 10.613 -29.105 1.00 95.56 570 GLU A C 1
ATOM 4382 O O . GLU A 1 570 ? 26.954 10.230 -30.274 1.00 95.56 570 GLU A O 1
ATOM 4387 N N . GLU A 1 571 ? 27.892 10.348 -28.238 1.00 96.19 571 GLU A N 1
ATOM 4388 C CA . GLU A 1 571 ? 29.083 9.574 -28.584 1.00 96.19 571 GLU A CA 1
ATOM 4389 C C . GLU A 1 571 ? 28.715 8.126 -28.918 1.00 96.19 571 GLU A C 1
ATOM 4391 O O . GLU A 1 571 ? 29.136 7.613 -29.952 1.00 96.19 571 GLU A O 1
ATOM 4396 N N . VAL A 1 572 ? 27.850 7.493 -28.114 1.00 95.50 572 VAL A N 1
ATOM 4397 C CA . VAL A 1 572 ? 27.341 6.136 -28.384 1.00 95.50 572 VAL A CA 1
ATOM 4398 C C . VAL A 1 572 ? 26.645 6.069 -29.746 1.00 95.50 572 VAL A C 1
ATOM 4400 O O . VAL A 1 572 ? 26.889 5.139 -30.518 1.00 95.50 572 VAL A O 1
ATOM 4403 N N . ALA A 1 573 ? 25.812 7.063 -30.067 1.00 95.19 573 ALA A N 1
ATOM 4404 C CA . ALA A 1 573 ? 25.139 7.150 -31.359 1.00 95.19 573 ALA A CA 1
ATOM 4405 C C . ALA A 1 573 ? 26.141 7.321 -32.513 1.00 95.19 573 ALA A C 1
ATOM 4407 O O . ALA A 1 573 ? 26.063 6.608 -33.514 1.00 95.19 573 ALA A O 1
ATOM 4408 N N . ARG A 1 574 ? 27.095 8.249 -32.372 1.00 96.50 574 ARG A N 1
ATOM 4409 C CA . ARG A 1 574 ? 28.111 8.552 -33.390 1.00 96.50 574 ARG A CA 1
ATOM 4410 C C . ARG A 1 574 ? 29.011 7.353 -33.667 1.00 96.50 574 ARG A C 1
ATOM 4412 O O . ARG A 1 574 ? 29.277 7.065 -34.830 1.00 96.50 574 ARG A O 1
ATOM 4419 N N . ASP A 1 575 ? 29.442 6.651 -32.625 1.00 94.31 575 ASP A N 1
ATOM 4420 C CA . ASP A 1 575 ? 30.283 5.463 -32.744 1.00 94.31 575 ASP A CA 1
ATOM 4421 C C . ASP A 1 575 ? 29.577 4.329 -33.489 1.00 94.31 575 ASP A C 1
ATOM 4423 O O . ASP A 1 575 ? 30.161 3.695 -34.373 1.00 94.31 575 ASP A O 1
ATOM 4427 N N . PHE A 1 576 ? 28.309 4.081 -33.147 1.00 94.00 576 PHE A N 1
ATOM 4428 C CA . PHE A 1 576 ? 27.517 3.048 -33.802 1.00 94.00 576 PHE A CA 1
ATOM 4429 C C . PHE A 1 576 ? 27.270 3.384 -35.274 1.00 94.00 576 PHE A C 1
ATOM 4431 O O . PHE A 1 576 ? 27.568 2.573 -36.148 1.00 94.00 576 PHE A O 1
ATOM 4438 N N . LEU A 1 577 ? 26.799 4.603 -35.562 1.00 91.62 577 LEU A N 1
ATOM 4439 C CA . LEU A 1 577 ? 26.540 5.059 -36.931 1.00 91.62 577 LEU A CA 1
ATOM 4440 C C . LEU A 1 577 ? 27.824 5.149 -37.773 1.00 91.62 577 LEU A C 1
ATOM 4442 O O . LEU A 1 577 ? 27.780 4.958 -38.985 1.00 91.62 577 LEU A O 1
ATOM 4446 N N . GLY A 1 578 ? 28.965 5.428 -37.139 1.00 92.38 578 GLY A N 1
ATOM 4447 C CA . GLY A 1 578 ? 30.287 5.434 -37.766 1.00 92.38 578 GLY A CA 1
ATOM 4448 C C . GLY A 1 578 ? 30.923 4.048 -37.919 1.00 92.38 578 GLY A C 1
ATOM 4449 O O . GLY A 1 578 ? 31.997 3.946 -38.510 1.00 92.38 578 GLY A O 1
ATOM 4450 N N . GLY A 1 579 ? 30.302 2.989 -37.386 1.00 90.50 579 GLY A N 1
ATOM 4451 C CA . GLY A 1 579 ? 30.815 1.617 -37.436 1.00 90.50 579 GLY A CA 1
ATOM 4452 C C . GLY A 1 579 ? 32.084 1.381 -36.609 1.00 90.50 579 GLY A C 1
ATOM 4453 O O . GLY A 1 579 ? 32.781 0.390 -36.830 1.00 90.50 579 GLY A O 1
ATOM 4454 N N . THR A 1 580 ? 32.415 2.278 -35.675 1.00 91.81 580 THR A N 1
ATOM 4455 C CA . THR A 1 580 ? 33.651 2.206 -34.878 1.00 91.81 580 THR A CA 1
ATOM 4456 C C . THR A 1 580 ? 33.483 1.326 -33.644 1.00 91.81 580 THR A C 1
ATOM 4458 O O . THR A 1 580 ? 34.417 0.616 -33.265 1.00 91.81 580 THR A O 1
ATOM 4461 N N . ARG A 1 581 ? 32.300 1.345 -33.014 1.00 91.19 581 ARG A N 1
ATOM 4462 C CA . ARG A 1 581 ? 31.967 0.509 -31.850 1.00 91.19 581 ARG A CA 1
ATOM 4463 C C . ARG A 1 581 ? 30.502 0.064 -31.893 1.00 91.19 581 ARG A C 1
ATOM 4465 O O . ARG A 1 581 ? 29.644 0.848 -32.289 1.00 91.19 581 ARG A O 1
ATOM 4472 N N . PRO A 1 582 ? 30.187 -1.169 -31.459 1.00 90.38 582 PRO A N 1
ATOM 4473 C CA . PRO A 1 582 ? 28.814 -1.657 -31.458 1.00 90.38 582 PRO A CA 1
ATOM 4474 C C . PRO A 1 582 ? 27.983 -1.085 -30.294 1.00 90.38 582 PRO A C 1
ATOM 4476 O O . PRO A 1 582 ? 28.523 -0.622 -29.282 1.00 90.38 582 PRO A O 1
ATOM 4479 N N . LEU A 1 583 ? 26.656 -1.165 -30.435 1.00 90.38 583 LEU A N 1
ATOM 4480 C CA . LEU A 1 583 ? 25.695 -0.973 -29.340 1.00 90.38 583 LEU A CA 1
ATOM 4481 C C . LEU A 1 583 ? 25.747 -2.156 -28.359 1.00 90.38 583 LEU A C 1
ATOM 4483 O O . LEU A 1 583 ? 26.209 -3.229 -28.745 1.00 90.38 583 LEU A O 1
ATOM 4487 N N . PRO A 1 584 ? 25.216 -2.022 -27.125 1.00 86.44 584 PRO A N 1
ATOM 4488 C CA . PRO A 1 584 ? 25.147 -3.135 -26.170 1.00 86.44 584 PRO A CA 1
ATOM 4489 C C . PRO A 1 584 ? 24.523 -4.409 -26.762 1.00 86.44 584 PRO A C 1
ATOM 4491 O O . PRO A 1 584 ? 24.978 -5.521 -26.496 1.00 86.44 584 PRO A O 1
ATOM 4494 N N . ASN A 1 585 ? 23.518 -4.252 -27.630 1.00 86.31 585 ASN A N 1
ATOM 4495 C CA . ASN A 1 585 ? 23.014 -5.340 -28.454 1.00 86.31 585 ASN A CA 1
ATOM 4496 C C . ASN A 1 585 ? 23.714 -5.368 -29.824 1.00 86.31 585 ASN A C 1
ATOM 4498 O O . ASN A 1 585 ? 23.278 -4.725 -30.779 1.00 86.31 585 ASN A O 1
ATOM 4502 N N . ASN A 1 586 ? 24.742 -6.211 -29.943 1.00 85.81 586 ASN A N 1
ATOM 4503 C CA . ASN A 1 586 ? 25.533 -6.419 -31.168 1.00 85.81 586 ASN A CA 1
ATOM 4504 C C . ASN A 1 586 ? 24.737 -6.983 -32.372 1.00 85.81 586 ASN A C 1
ATOM 4506 O O . ASN A 1 586 ? 25.314 -7.260 -33.431 1.00 85.81 586 ASN A O 1
ATOM 4510 N N . ARG A 1 587 ? 23.434 -7.262 -32.213 1.00 80.75 587 ARG A N 1
ATOM 4511 C CA . ARG A 1 587 ? 22.549 -7.676 -33.312 1.00 80.75 587 ARG A CA 1
ATOM 4512 C C . ARG A 1 587 ? 22.042 -6.495 -34.130 1.00 80.75 587 ARG A C 1
ATOM 4514 O O . ARG A 1 587 ? 21.727 -6.710 -35.297 1.00 80.75 587 ARG A O 1
ATOM 4521 N N . TYR A 1 588 ? 22.004 -5.292 -33.559 1.00 83.25 588 TYR A N 1
ATOM 4522 C CA . TYR A 1 588 ? 21.811 -4.073 -34.340 1.00 83.25 588 TYR A CA 1
ATOM 4523 C C . TYR A 1 588 ? 23.092 -3.791 -35.127 1.00 83.25 588 TYR A C 1
ATOM 4525 O O . TYR A 1 588 ? 24.190 -3.863 -34.571 1.00 83.25 588 TYR A O 1
ATOM 4533 N N . ARG A 1 589 ? 22.956 -3.576 -36.436 1.00 71.38 589 ARG A N 1
ATOM 4534 C CA . ARG A 1 589 ? 24.059 -3.489 -37.397 1.00 71.38 589 ARG A CA 1
ATOM 4535 C C . ARG A 1 589 ? 23.822 -2.399 -38.414 1.00 71.38 589 ARG A C 1
ATOM 4537 O O . ARG A 1 589 ? 22.631 -2.167 -38.722 1.00 71.38 589 ARG A O 1
#

pLDDT: mean 86.5, std 11.96, range [39.5, 98.5]